Protein AF-A0A2X0XFG5-F1 (afdb_monomer)

pLDDT: mean 82.77, std 11.99, range [38.5, 98.0]

Secondary structure (DSSP, 8-state):
--S--PPPPTTB-HHHHHHHHHHHTT-S-HHHHHHHHHSS-----SSS-TTHHHHHHHHTTT-TT--HHHHHHHHSSHHHHGGGS-HHHHHHHHH--STT----SS---TTSPPPPSEEEE-HHHHHHHHHHHSS---BSGGGSTT--B-TTT--BPEEEEEETTTGGGS------GGG----S-PPPHHHHHHHHHHHHHHHHHHHHTPPP--HHHHHHHHHHHHHHTT-SS-HHHHHHHHHHHHHHHS-HHHHHHTT----TT-TT-SGGGGT-HHHHTTS-HHHHHHHHHHHHSSHHHHHHS-----TT-S-PEEB--TTSTTBTSEEE--EEEEE-TTT--EEEEEE-TTS-EEEEETT---GGG-TTGGGTEEE--HHHHHHHHHHHHSS--HHHHHHHTTS-HHHHHHHHHHHHHHHHHHHHHHHHHHHHHHHHHHHHHHHHHHHHH-TT--HHHHHHHTHHHHHHHHHH-HHHHHHHSPP-----------HHHHHHHHHHHHHHHHHTHHHHHHHTTS-----HHHHHHHTT-S-TTTTTTTS-HHHHHHHHHHPPPHHHHHHHHHHHHHHHTSTTS---HHHHHHHTT-HHHHHH-HHHHHHHHHHHHHHHHHHHTT--

Solvent-accessible surface area (backbone atoms only — not comparable to full-atom values): 36249 Å² total; per-residue (Å²): 133,78,94,76,76,71,84,78,57,89,51,30,16,50,57,30,50,53,18,50,40,34,58,76,72,64,53,92,42,49,68,56,46,27,39,72,50,42,71,39,92,72,75,92,49,85,71,50,76,65,42,42,67,52,30,33,75,59,49,35,84,82,36,84,71,52,38,70,65,45,48,44,58,55,20,36,54,48,28,55,45,40,38,58,33,52,62,69,56,52,52,48,60,75,72,47,63,63,84,82,63,90,73,60,89,60,48,85,52,95,84,37,56,63,74,67,59,41,52,32,45,43,46,66,60,41,54,50,32,36,71,77,68,74,48,38,66,41,46,30,71,45,61,40,61,76,45,58,41,35,69,88,79,72,41,56,45,38,72,47,95,59,42,55,82,56,52,74,78,59,62,72,68,61,57,53,81,90,65,58,59,79,63,90,64,85,71,55,74,70,54,44,52,57,45,41,55,52,34,48,37,47,51,50,42,34,75,64,49,49,66,51,51,61,73,59,52,62,35,52,42,52,46,18,44,34,33,74,72,67,46,50,63,52,64,88,50,34,57,56,52,50,47,46,53,50,60,74,73,44,58,66,68,59,28,50,74,42,54,62,61,73,60,81,81,50,86,83,46,70,69,64,30,63,73,32,70,84,45,35,57,61,51,49,62,63,63,52,46,56,49,29,27,74,66,48,73,28,45,64,48,42,76,72,48,89,64,83,56,53,88,71,53,76,57,57,37,65,34,88,44,73,74,40,99,51,43,78,35,66,73,30,63,63,66,51,77,45,68,40,87,86,81,58,44,56,31,35,40,40,57,38,97,55,46,30,28,34,55,42,48,77,87,53,80,50,78,86,78,40,91,64,44,84,79,31,56,76,38,66,28,63,50,42,54,53,55,52,55,51,55,68,73,44,100,61,53,64,64,58,53,12,60,69,61,74,45,56,51,69,54,46,50,52,50,52,51,48,54,56,34,49,60,48,48,49,48,45,44,51,48,48,50,47,53,45,48,54,50,50,51,53,44,50,56,51,49,52,50,52,43,69,78,42,73,85,53,47,66,68,51,46,42,67,77,38,39,74,56,44,51,49,36,57,76,76,39,43,68,61,46,60,71,76,36,66,77,77,74,66,83,58,80,77,67,82,75,56,48,66,64,51,22,51,55,49,32,55,52,53,49,53,53,64,73,45,40,65,59,53,26,56,76,66,75,44,91,71,69,49,34,69,68,55,56,47,59,72,66,68,55,96,52,91,72,73,57,77,74,72,62,34,62,65,33,52,52,54,50,68,74,67,46,48,50,80,63,55,42,48,54,50,42,46,49,50,44,43,68,63,80,38,63,92,52,84,67,52,64,64,59,52,36,59,76,48,69,39,65,74,57,57,73,74,38,74,82,66,30,57,63,54,52,49,54,44,46,54,49,41,52,62,55,40,60,76,80,108

Structure (mmCIF, N/CA/C/O backbone):
data_AF-A0A2X0XFG5-F1
#
_entry.id   AF-A0A2X0XFG5-F1
#
loop_
_atom_site.group_PDB
_atom_site.id
_atom_site.type_symbol
_atom_site.label_atom_id
_atom_site.label_alt_id
_atom_site.label_comp_id
_atom_site.label_asym_id
_atom_site.label_entity_id
_atom_site.label_seq_id
_atom_site.pdbx_PDB_ins_code
_atom_site.Cartn_x
_atom_site.Cartn_y
_atom_site.Cartn_z
_atom_site.occupancy
_atom_site.B_iso_or_equiv
_atom_site.auth_seq_id
_atom_site.auth_comp_id
_atom_site.auth_asym_id
_atom_site.auth_atom_id
_atom_site.pdbx_PDB_model_num
ATOM 1 N N . MET A 1 1 ? 25.730 18.715 -30.697 1.00 63.91 1 MET A N 1
ATOM 2 C CA . MET A 1 1 ? 24.309 19.110 -30.773 1.00 63.91 1 MET A CA 1
ATOM 3 C C . MET A 1 1 ? 23.597 17.982 -31.495 1.00 63.91 1 MET A C 1
ATOM 5 O O . MET A 1 1 ? 24.165 17.488 -32.460 1.00 63.91 1 MET A O 1
ATOM 9 N N . ILE A 1 2 ? 22.467 17.496 -30.987 1.00 84.88 2 ILE A N 1
ATOM 10 C CA . ILE A 1 2 ? 21.725 16.404 -31.635 1.00 84.88 2 ILE A CA 1
ATOM 11 C C . ILE A 1 2 ? 20.964 16.964 -32.842 1.00 84.88 2 ILE A C 1
ATOM 13 O O . ILE A 1 2 ? 20.333 18.010 -32.729 1.00 84.88 2 ILE A O 1
ATOM 17 N N . GLY A 1 3 ? 21.075 16.313 -34.002 1.00 86.06 3 GLY A N 1
ATOM 18 C CA . GLY A 1 3 ? 20.417 16.749 -35.245 1.00 86.06 3 GLY A CA 1
ATOM 19 C C . GLY A 1 3 ? 19.033 16.134 -35.467 1.00 86.06 3 GLY A C 1
ATOM 20 O O . GLY A 1 3 ? 18.319 16.539 -36.376 1.00 86.06 3 GLY A O 1
ATOM 21 N N . TYR A 1 4 ? 18.659 15.156 -34.642 1.00 92.25 4 TYR A N 1
ATOM 22 C CA . TYR A 1 4 ? 17.432 14.379 -34.763 1.00 92.25 4 TYR A CA 1
ATOM 23 C C . TYR A 1 4 ? 16.963 13.917 -33.379 1.00 92.25 4 TYR A C 1
ATOM 25 O O . TYR A 1 4 ? 17.788 13.668 -32.501 1.00 92.25 4 TYR A O 1
ATOM 33 N N . PHE A 1 5 ? 15.654 13.770 -33.185 1.00 94.75 5 PHE A N 1
ATOM 34 C CA . PHE A 1 5 ? 15.074 13.072 -32.040 1.00 94.75 5 PHE A CA 1
ATOM 35 C C . PHE A 1 5 ? 13.740 12.435 -32.465 1.00 94.75 5 PHE A C 1
ATOM 37 O O . PHE A 1 5 ? 12.948 13.120 -33.114 1.00 94.75 5 PHE A O 1
ATOM 44 N N . PRO A 1 6 ? 13.478 11.150 -32.154 1.00 94.38 6 PRO A N 1
ATOM 45 C CA . PRO A 1 6 ? 12.236 10.498 -32.554 1.00 94.38 6 PRO A CA 1
ATOM 46 C C . PRO A 1 6 ? 11.034 11.131 -31.852 1.00 94.38 6 PRO A C 1
ATOM 48 O O . PRO A 1 6 ? 11.088 11.437 -30.659 1.00 94.38 6 PRO A O 1
ATOM 51 N N . THR A 1 7 ? 9.932 11.287 -32.584 1.00 93.94 7 THR A N 1
ATOM 52 C CA . THR A 1 7 ? 8.659 11.727 -32.007 1.00 93.94 7 THR A CA 1
ATOM 53 C C . THR A 1 7 ? 8.127 10.636 -31.071 1.00 93.94 7 THR A C 1
ATOM 55 O O . THR A 1 7 ? 7.920 9.504 -31.528 1.00 93.94 7 THR A O 1
ATOM 58 N N . PRO A 1 8 ? 7.918 10.932 -29.774 1.00 95.88 8 PRO A N 1
ATOM 59 C CA . PRO A 1 8 ? 7.373 9.960 -28.831 1.00 95.88 8 PRO A CA 1
ATOM 60 C C . PRO A 1 8 ? 5.948 9.530 -29.197 1.00 95.88 8 PRO A C 1
ATOM 62 O O . PRO A 1 8 ? 5.120 10.384 -29.514 1.00 95.88 8 PRO A O 1
ATOM 65 N N . TYR A 1 9 ? 5.645 8.232 -29.117 1.00 96.25 9 TYR A N 1
ATOM 66 C CA . TYR A 1 9 ? 4.277 7.728 -29.307 1.00 96.25 9 TYR A CA 1
ATOM 67 C C . TYR A 1 9 ? 3.455 7.745 -28.012 1.00 96.25 9 TYR A C 1
ATOM 69 O O . TYR A 1 9 ? 3.996 7.762 -26.905 1.00 96.25 9 TYR A O 1
ATOM 77 N N . GLU A 1 10 ? 2.128 7.698 -28.147 1.00 93.69 10 GLU A N 1
ATOM 78 C CA . GLU A 1 10 ? 1.218 7.570 -27.006 1.00 93.69 10 GLU A CA 1
ATOM 79 C C . GLU A 1 10 ? 1.527 6.304 -26.189 1.00 93.69 10 GLU A C 1
ATOM 81 O O . GLU A 1 10 ? 1.747 5.221 -26.736 1.00 93.69 10 GLU A O 1
ATOM 86 N N . ASP A 1 11 ? 1.599 6.468 -24.864 1.00 93.31 11 ASP A N 1
ATOM 87 C CA . ASP A 1 11 ? 1.988 5.439 -23.891 1.00 93.31 11 ASP A CA 1
ATOM 88 C C . ASP A 1 11 ? 3.331 4.738 -24.157 1.00 93.31 11 ASP A C 1
ATOM 90 O O . ASP A 1 11 ? 3.636 3.697 -23.559 1.00 93.31 11 ASP A O 1
ATOM 94 N N . GLU A 1 12 ? 4.189 5.323 -24.993 1.00 96.88 12 GLU A N 1
ATOM 95 C CA . GLU A 1 12 ? 5.545 4.839 -25.193 1.00 96.88 12 GLU A CA 1
ATOM 96 C C . GLU A 1 12 ? 6.389 5.045 -23.931 1.00 96.88 12 GLU A C 1
ATOM 98 O O . GLU A 1 12 ? 6.418 6.122 -23.333 1.00 96.88 12 GLU A O 1
ATOM 103 N N . LEU A 1 13 ? 7.117 4.010 -23.521 1.00 96.50 13 LEU A N 1
ATOM 104 C CA . LEU A 1 13 ? 8.053 4.087 -22.409 1.00 96.50 13 LEU A CA 1
ATOM 105 C C . LEU A 1 13 ? 9.274 4.940 -22.781 1.00 96.50 13 LEU A C 1
ATOM 107 O O . LEU A 1 13 ? 9.867 4.757 -23.836 1.00 96.50 13 LEU A O 1
ATOM 111 N N . TYR A 1 14 ? 9.754 5.778 -21.863 1.00 95.38 14 TYR A N 1
ATOM 112 C CA . TYR A 1 14 ? 10.939 6.625 -22.049 1.00 95.38 14 TYR A CA 1
ATOM 113 C C . TYR A 1 14 ? 12.176 5.849 -22.531 1.00 95.38 14 TYR A C 1
ATOM 115 O O . TYR A 1 14 ? 12.911 6.310 -23.402 1.00 95.38 14 TYR A O 1
ATOM 123 N N . TYR A 1 15 ? 12.379 4.637 -22.007 1.00 94.12 15 TYR A N 1
ATOM 124 C CA . TYR A 1 15 ? 13.415 3.720 -22.487 1.00 94.12 15 TYR A CA 1
ATOM 125 C C . TYR A 1 15 ? 13.276 3.397 -23.984 1.00 94.12 15 TYR A C 1
ATOM 127 O O . TYR A 1 15 ? 14.277 3.373 -24.694 1.00 94.12 15 TYR A O 1
ATOM 135 N N . SER A 1 16 ? 12.047 3.174 -24.455 1.00 95.56 16 SER A N 1
ATOM 136 C CA . SER A 1 16 ? 11.742 2.871 -25.855 1.00 95.56 16 SER A CA 1
ATOM 137 C C . SER A 1 16 ? 12.093 4.036 -26.776 1.00 95.56 16 SER A C 1
ATOM 139 O O . SER A 1 16 ? 12.747 3.823 -27.789 1.00 95.56 16 SER A O 1
ATOM 141 N N . ILE A 1 17 ? 11.793 5.272 -26.370 1.00 96.00 17 ILE A N 1
ATOM 142 C CA . ILE A 1 17 ? 12.136 6.480 -27.141 1.00 96.00 17 ILE A CA 1
ATOM 143 C C . ILE A 1 17 ? 13.654 6.566 -27.360 1.00 96.00 17 ILE A C 1
ATOM 145 O O . ILE A 1 17 ? 14.132 6.810 -28.468 1.00 96.00 17 ILE A O 1
ATOM 149 N N . ILE A 1 18 ? 14.437 6.318 -26.304 1.00 94.81 18 ILE A N 1
ATOM 150 C CA . ILE A 1 18 ? 15.905 6.294 -26.389 1.00 94.81 18 ILE A CA 1
ATOM 151 C C . ILE A 1 18 ? 16.381 5.144 -27.282 1.00 94.81 18 ILE A C 1
ATOM 153 O O . ILE A 1 18 ? 17.344 5.302 -28.035 1.00 94.81 18 ILE A O 1
ATOM 157 N N . ALA A 1 19 ? 15.721 3.989 -27.202 1.00 94.31 19 ALA A N 1
ATOM 158 C CA . ALA A 1 19 ? 16.054 2.835 -28.021 1.00 94.31 19 ALA A CA 1
ATOM 159 C C . ALA A 1 19 ? 15.784 3.077 -29.511 1.00 94.31 19 ALA A C 1
ATOM 161 O O . ALA A 1 19 ? 16.629 2.737 -30.335 1.00 94.31 19 ALA A O 1
ATOM 162 N N . ARG A 1 20 ? 14.688 3.754 -29.855 1.00 96.12 20 ARG A N 1
ATOM 163 C CA . ARG A 1 20 ? 14.411 4.192 -31.227 1.00 96.12 20 ARG A CA 1
ATOM 164 C C . ARG A 1 20 ? 15.454 5.184 -31.720 1.00 96.12 20 ARG A C 1
ATOM 166 O O . ARG A 1 20 ? 16.027 4.978 -32.781 1.00 96.12 20 ARG A O 1
ATOM 173 N N . TYR A 1 21 ? 15.810 6.191 -30.914 1.00 95.44 21 TYR A N 1
ATOM 174 C CA . TYR A 1 21 ? 16.895 7.121 -31.264 1.00 95.44 21 TYR A CA 1
ATOM 175 C C . TYR A 1 21 ? 18.210 6.379 -31.554 1.00 95.44 21 TYR A C 1
ATOM 177 O O . TYR A 1 21 ? 18.881 6.661 -32.545 1.00 95.44 21 TYR A O 1
ATOM 185 N N . HIS A 1 22 ? 18.573 5.412 -30.702 1.00 94.69 22 HIS A N 1
ATOM 186 C CA . HIS A 1 22 ? 19.770 4.587 -30.881 1.00 94.69 22 HIS A CA 1
ATOM 187 C C . HIS A 1 22 ? 19.784 3.888 -32.247 1.00 94.69 22 HIS A C 1
ATOM 189 O O . HIS A 1 22 ? 20.814 3.894 -32.920 1.00 94.69 22 HIS A O 1
ATOM 195 N N . ILE A 1 23 ? 18.641 3.332 -32.651 1.00 94.06 23 ILE A N 1
ATOM 196 C CA . ILE A 1 23 ? 18.481 2.593 -33.905 1.00 94.06 23 ILE A CA 1
ATOM 197 C C . ILE A 1 23 ? 18.454 3.542 -35.108 1.00 94.06 23 ILE A C 1
ATOM 199 O O . ILE A 1 23 ? 19.184 3.315 -36.065 1.00 94.06 23 ILE A O 1
ATOM 203 N N . HIS A 1 24 ? 17.693 4.637 -35.046 1.00 94.94 24 HIS A N 1
ATOM 204 C CA . HIS A 1 24 ? 17.528 5.582 -36.159 1.00 94.94 24 HIS A CA 1
ATOM 205 C C . HIS A 1 24 ? 18.837 6.269 -36.551 1.00 94.94 24 HIS A C 1
ATOM 207 O O . HIS A 1 24 ? 19.091 6.503 -37.727 1.00 94.94 24 HIS A O 1
ATOM 213 N N . VAL A 1 25 ? 19.681 6.577 -35.563 1.00 93.81 25 VAL A N 1
ATOM 214 C CA . VAL A 1 25 ? 20.995 7.200 -35.787 1.00 93.81 25 VAL A CA 1
ATOM 215 C C . VAL A 1 25 ? 22.069 6.155 -36.140 1.00 93.81 25 VAL A C 1
ATOM 217 O O . VAL A 1 25 ? 23.187 6.513 -36.495 1.00 93.81 25 VAL A O 1
ATOM 220 N N . GLY A 1 26 ? 21.755 4.855 -36.071 1.00 91.56 26 GLY A N 1
ATOM 221 C CA . GLY A 1 26 ? 22.703 3.785 -36.401 1.00 91.56 26 GLY A CA 1
ATOM 222 C C . GLY A 1 26 ? 23.851 3.665 -35.395 1.00 91.56 26 GLY A C 1
ATOM 223 O O . GLY A 1 26 ? 24.978 3.315 -35.748 1.00 91.56 26 GLY A O 1
ATOM 224 N N . ASN A 1 27 ? 23.593 3.984 -34.126 1.00 91.62 27 ASN A N 1
ATOM 225 C CA . ASN A 1 27 ? 24.623 3.986 -33.098 1.00 91.62 27 ASN A CA 1
ATOM 226 C C . ASN A 1 27 ? 25.107 2.559 -32.786 1.00 91.62 27 ASN A C 1
ATOM 228 O O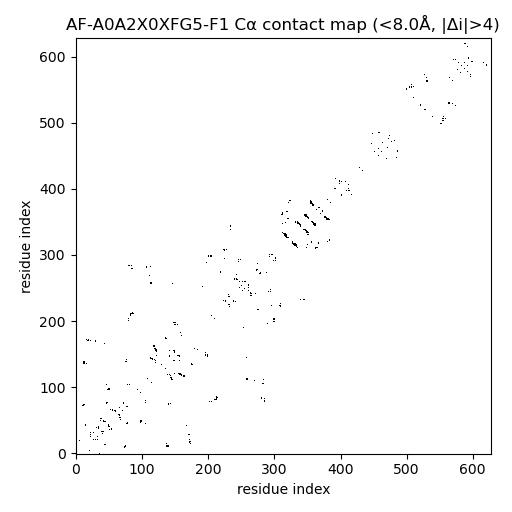 . ASN A 1 27 ? 24.354 1.729 -32.294 1.00 91.62 27 ASN A O 1
ATOM 232 N N . LEU A 1 28 ? 26.402 2.284 -32.962 1.00 87.31 28 LEU A N 1
ATOM 233 C CA . LEU A 1 28 ? 26.961 0.936 -32.748 1.00 87.31 28 LEU A CA 1
ATOM 234 C C . LEU A 1 28 ? 27.049 0.522 -31.271 1.00 87.31 28 LEU A C 1
ATOM 236 O O . LEU A 1 28 ? 27.113 -0.663 -30.940 1.00 87.31 28 LEU A O 1
ATOM 240 N N . SER A 1 29 ? 27.095 1.494 -30.356 1.00 88.75 29 SER A N 1
ATOM 241 C CA . SER A 1 29 ? 27.208 1.210 -28.928 1.00 88.75 29 SER A CA 1
ATOM 242 C C . SER A 1 29 ? 26.341 2.123 -28.079 1.00 88.75 29 SER A C 1
ATOM 244 O O . SER A 1 29 ? 26.270 3.336 -28.285 1.00 88.75 29 SER A O 1
ATOM 246 N N . ARG A 1 30 ? 25.774 1.552 -27.016 1.00 88.12 30 ARG A N 1
ATOM 247 C CA . ARG A 1 30 ? 25.057 2.294 -25.972 1.00 88.12 30 ARG A CA 1
ATOM 248 C C . ARG A 1 30 ? 25.865 3.453 -25.393 1.00 88.12 30 ARG A C 1
ATOM 250 O O . ARG A 1 30 ? 25.305 4.489 -25.045 1.00 88.12 30 ARG A O 1
ATOM 257 N N . LYS A 1 31 ? 27.182 3.279 -25.241 1.00 88.31 31 LYS A N 1
ATOM 258 C CA . LYS A 1 31 ? 28.062 4.329 -24.705 1.00 88.31 31 LYS A CA 1
ATOM 259 C C . LYS A 1 31 ? 28.025 5.578 -25.586 1.00 88.31 31 LYS A C 1
ATOM 261 O O . LYS A 1 31 ? 28.030 6.674 -25.033 1.00 88.31 31 LYS A O 1
ATOM 266 N N . HIS A 1 32 ? 27.959 5.400 -26.906 1.00 89.44 32 HIS A N 1
ATOM 267 C CA . HIS A 1 32 ? 27.861 6.502 -27.855 1.00 89.44 32 HIS A CA 1
ATOM 268 C C . HIS A 1 32 ? 26.538 7.248 -27.678 1.00 89.44 32 HIS A C 1
ATOM 270 O O . HIS A 1 32 ? 26.547 8.423 -27.327 1.00 89.44 32 HIS A O 1
ATOM 276 N N . THR A 1 33 ? 25.414 6.532 -27.741 1.00 91.94 33 THR A N 1
ATOM 277 C CA . THR A 1 33 ? 24.078 7.114 -27.533 1.00 91.94 33 THR A CA 1
ATOM 278 C C . THR A 1 33 ? 23.945 7.834 -26.195 1.00 91.94 33 THR A C 1
ATOM 280 O O . THR A 1 33 ? 23.427 8.943 -26.127 1.00 91.94 33 THR A O 1
ATOM 283 N N . ASN A 1 34 ? 24.466 7.250 -25.114 1.00 90.69 34 ASN A N 1
ATOM 284 C CA . ASN A 1 34 ? 24.444 7.891 -23.801 1.00 90.69 34 ASN A CA 1
ATOM 285 C C . ASN A 1 34 ? 25.272 9.182 -23.761 1.00 90.69 34 ASN A C 1
ATOM 287 O O . ASN A 1 34 ? 24.892 10.137 -23.085 1.00 90.69 34 ASN A O 1
ATOM 291 N N . LYS A 1 35 ? 26.413 9.215 -24.458 1.00 89.62 35 LYS A N 1
ATOM 292 C CA . LYS A 1 35 ? 27.249 10.413 -24.548 1.00 89.62 35 LYS A CA 1
ATOM 293 C C . LYS A 1 35 ? 26.543 11.511 -25.345 1.00 89.62 35 LYS A C 1
ATOM 295 O O . LYS A 1 35 ? 26.589 12.656 -24.913 1.00 89.62 35 LYS A O 1
ATOM 300 N N . GLU A 1 36 ? 25.868 11.162 -26.437 1.00 90.44 36 GLU A N 1
ATOM 301 C CA . GLU A 1 36 ? 25.096 12.111 -27.246 1.00 90.44 36 GLU A CA 1
ATOM 302 C C . GLU A 1 36 ? 23.930 12.718 -26.462 1.00 90.44 36 GLU A C 1
ATOM 304 O O . GLU A 1 36 ? 23.875 13.937 -26.314 1.00 90.44 36 GLU A O 1
ATOM 309 N N . LEU A 1 37 ? 23.054 11.866 -25.914 1.00 90.44 37 LEU A N 1
ATOM 310 C CA . LEU A 1 37 ? 21.797 12.278 -25.282 1.00 90.44 37 LEU A CA 1
ATOM 311 C C . LEU A 1 37 ? 21.972 12.829 -23.859 1.00 90.44 37 LEU A C 1
ATOM 313 O O . LEU A 1 37 ? 21.245 13.721 -23.421 1.00 90.44 37 LEU A O 1
ATOM 317 N N . PHE A 1 38 ? 22.916 12.285 -23.085 1.00 88.94 38 PHE A N 1
ATOM 318 C CA . PHE A 1 38 ? 23.040 12.591 -21.653 1.00 88.94 38 PHE A CA 1
ATOM 319 C C . PHE A 1 38 ? 24.367 13.244 -21.268 1.00 88.94 38 PHE A C 1
ATOM 321 O O . PHE A 1 38 ? 24.530 13.618 -20.105 1.00 88.94 38 PHE A O 1
ATOM 328 N N . GLY A 1 39 ? 25.337 13.325 -22.186 1.00 84.06 39 GLY A N 1
ATOM 329 C CA . GLY A 1 39 ? 26.680 13.854 -21.916 1.00 84.06 39 GLY A CA 1
ATOM 330 C C . GLY A 1 39 ? 27.539 12.972 -20.998 1.00 84.06 39 GLY A C 1
ATOM 331 O O . GLY A 1 39 ? 28.679 13.310 -20.693 1.00 84.06 39 GLY A O 1
ATOM 332 N N . LYS A 1 40 ? 27.014 11.831 -20.532 1.00 83.25 40 LYS A N 1
ATOM 333 C CA . LYS A 1 40 ? 27.665 10.938 -19.562 1.00 83.25 40 LYS A CA 1
ATOM 334 C C . LYS A 1 40 ? 27.169 9.505 -19.703 1.00 83.25 40 LYS A C 1
ATOM 336 O O . LYS A 1 40 ? 26.123 9.240 -20.290 1.00 83.25 40 LYS A O 1
ATOM 341 N N . LYS A 1 41 ? 27.875 8.567 -19.069 1.00 79.94 41 LYS A N 1
ATOM 342 C CA . LYS A 1 41 ? 27.384 7.193 -18.931 1.00 79.94 41 LYS A CA 1
ATOM 343 C C . LYS A 1 41 ? 26.144 7.168 -18.030 1.00 79.94 41 LYS A C 1
ATOM 345 O O . LYS A 1 41 ? 26.164 7.686 -16.914 1.00 79.94 41 LYS A O 1
ATOM 350 N N . VAL A 1 42 ? 25.087 6.528 -18.517 1.00 78.81 42 VAL A N 1
ATOM 351 C CA . VAL A 1 42 ? 23.830 6.303 -17.802 1.00 78.81 42 VAL A CA 1
ATOM 352 C C . VAL A 1 42 ? 23.501 4.809 -17.846 1.00 78.81 42 VAL A C 1
ATOM 354 O O . VAL A 1 42 ? 23.651 4.170 -18.888 1.00 78.81 42 VAL A O 1
ATOM 357 N N . ASN A 1 43 ? 23.098 4.238 -16.710 1.00 77.25 43 ASN A N 1
ATOM 358 C CA . ASN A 1 43 ? 22.612 2.859 -16.655 1.00 77.25 43 ASN A CA 1
ATOM 359 C C . ASN A 1 43 ? 21.147 2.810 -17.101 1.00 77.25 43 ASN A C 1
ATOM 361 O O . ASN A 1 43 ? 20.391 3.740 -16.819 1.00 77.25 43 ASN A O 1
ATOM 365 N N . ILE A 1 44 ? 20.748 1.718 -17.758 1.00 73.31 44 ILE A N 1
ATOM 366 C CA . ILE A 1 44 ? 19.344 1.500 -18.118 1.00 73.31 44 ILE A CA 1
ATOM 367 C C . ILE A 1 44 ? 18.513 1.404 -16.846 1.00 73.31 44 ILE A C 1
ATOM 369 O O . ILE A 1 44 ? 18.827 0.632 -15.941 1.00 73.31 44 ILE A O 1
ATOM 373 N N . ASN A 1 45 ? 17.430 2.169 -16.821 1.00 80.62 45 ASN A N 1
ATOM 374 C CA . ASN A 1 45 ? 16.376 2.044 -15.840 1.00 80.62 45 ASN A CA 1
ATOM 375 C C . ASN A 1 45 ? 15.038 2.192 -16.575 1.00 80.62 45 ASN A C 1
ATOM 377 O O . ASN A 1 45 ? 14.850 3.146 -17.326 1.00 80.62 45 ASN A O 1
ATOM 381 N N . LEU A 1 46 ? 14.150 1.214 -16.402 1.00 84.25 46 LEU A N 1
ATOM 382 C CA . LEU A 1 46 ? 12.820 1.206 -17.020 1.00 84.25 46 LEU A CA 1
ATOM 383 C C . LEU A 1 46 ? 11.794 1.983 -16.187 1.00 84.25 46 LEU A C 1
ATOM 385 O O . LEU A 1 46 ? 10.785 2.437 -16.711 1.00 84.25 46 LEU A O 1
ATOM 389 N N . GLU A 1 47 ? 12.052 2.130 -14.890 1.00 83.00 47 GLU A N 1
ATOM 390 C CA . GLU A 1 47 ? 11.178 2.814 -13.943 1.00 83.00 47 GLU A CA 1
ATOM 391 C C . GLU A 1 47 ? 11.457 4.322 -13.914 1.00 83.00 47 GLU A C 1
ATOM 393 O O . GLU A 1 47 ? 10.528 5.129 -13.900 1.00 83.00 47 GLU A O 1
ATOM 398 N N . LEU A 1 48 ? 12.736 4.712 -13.924 1.00 85.94 48 LEU A N 1
ATOM 399 C CA . LEU A 1 48 ? 13.164 6.104 -13.775 1.00 85.94 48 LEU A CA 1
ATOM 400 C C . LEU A 1 48 ? 13.761 6.676 -15.068 1.00 85.94 48 LEU A C 1
ATOM 402 O O . LEU A 1 48 ? 14.646 6.049 -15.658 1.00 85.94 48 LEU A O 1
ATOM 406 N N . PRO A 1 49 ? 13.375 7.905 -15.469 1.00 88.25 49 PRO A N 1
ATOM 407 C CA . PRO A 1 49 ? 13.881 8.545 -16.676 1.00 88.25 49 PRO A CA 1
ATOM 408 C C . PRO A 1 49 ? 15.280 9.130 -16.441 1.00 88.25 49 PRO A C 1
ATOM 410 O O . PRO A 1 49 ? 15.488 10.322 -16.201 1.00 88.25 49 PRO A O 1
ATOM 413 N N . MET A 1 50 ? 16.281 8.257 -16.473 1.00 85.88 50 MET A N 1
ATOM 414 C CA . MET A 1 50 ? 17.659 8.638 -16.205 1.00 85.88 50 MET A CA 1
ATOM 415 C C . MET A 1 50 ? 18.196 9.639 -17.238 1.00 85.88 50 MET A C 1
ATOM 417 O O . MET A 1 50 ? 18.015 9.472 -18.440 1.00 85.88 50 MET A O 1
ATOM 421 N N . GLY A 1 51 ? 18.903 10.675 -16.768 1.00 85.81 51 GLY A N 1
ATOM 422 C CA . GLY A 1 51 ? 19.520 11.675 -17.651 1.00 85.81 51 GLY A CA 1
ATOM 423 C C . GLY A 1 51 ? 18.547 12.691 -18.262 1.00 85.81 51 GLY A C 1
ATOM 424 O O . GLY A 1 51 ? 18.990 13.540 -19.032 1.00 85.81 51 GLY A O 1
ATOM 425 N N . LEU A 1 52 ? 17.266 12.661 -17.870 1.00 89.94 52 LEU A N 1
ATOM 426 C CA . LEU A 1 52 ? 16.201 13.468 -18.470 1.00 89.94 52 LEU A CA 1
ATOM 427 C C . LEU A 1 52 ? 16.497 14.974 -18.505 1.00 89.94 52 LEU A C 1
ATOM 429 O O . LEU A 1 52 ? 16.188 15.634 -19.488 1.00 89.94 52 LEU A O 1
ATOM 433 N N . ALA A 1 53 ? 17.123 15.523 -17.460 1.00 88.69 53 ALA A N 1
ATOM 434 C CA . ALA A 1 53 ? 17.447 16.949 -17.399 1.00 88.69 53 ALA A CA 1
ATOM 435 C C . ALA A 1 53 ? 18.345 17.415 -18.551 1.00 88.69 53 ALA A C 1
ATOM 437 O O . ALA A 1 53 ? 18.066 18.432 -19.179 1.00 88.69 53 ALA A O 1
ATOM 438 N N . HIS A 1 54 ? 19.400 16.648 -18.828 1.00 89.25 54 HIS A N 1
ATOM 439 C CA . HIS A 1 54 ? 20.330 16.954 -19.906 1.00 89.25 54 HIS A CA 1
ATOM 440 C C . HIS A 1 54 ? 19.683 16.711 -21.270 1.00 89.25 54 HIS A C 1
ATOM 442 O O . HIS A 1 54 ? 19.821 17.542 -22.163 1.00 89.25 54 HIS A O 1
ATOM 448 N N . LEU A 1 55 ? 18.919 15.621 -21.404 1.00 91.25 55 LEU A N 1
ATOM 449 C CA . LEU A 1 55 ? 18.196 15.330 -22.637 1.00 91.25 55 LEU A CA 1
ATOM 450 C C . LEU A 1 55 ? 17.277 16.497 -23.017 1.00 91.25 55 LEU A C 1
ATOM 452 O O . LEU A 1 55 ? 17.398 17.030 -24.113 1.00 91.25 55 LEU A O 1
ATOM 456 N N . VAL A 1 56 ? 16.424 16.942 -22.088 1.00 91.94 56 VAL A N 1
ATOM 457 C CA . VAL A 1 56 ? 15.475 18.050 -22.296 1.00 91.94 56 VAL A CA 1
ATOM 458 C C . VAL A 1 56 ? 16.182 19.329 -22.750 1.00 91.94 56 VAL A C 1
ATOM 460 O O . VAL A 1 56 ? 15.702 19.983 -23.669 1.00 91.94 56 VAL A O 1
ATOM 463 N N . SER A 1 57 ? 17.350 19.661 -22.184 1.00 90.00 57 SER A N 1
ATOM 464 C CA . SER A 1 57 ? 18.118 20.839 -22.626 1.00 90.00 57 SER A CA 1
ATOM 465 C C . SER A 1 57 ? 18.648 20.755 -24.060 1.00 90.00 57 SER A C 1
ATOM 467 O O . SER A 1 57 ? 19.019 21.780 -24.620 1.00 90.00 57 SER A O 1
ATOM 469 N N . GLN A 1 58 ? 18.701 19.556 -24.645 1.00 89.06 58 GLN A N 1
ATOM 470 C CA . GLN A 1 58 ? 19.136 19.344 -26.022 1.00 89.06 58 GLN A CA 1
ATOM 471 C C . GLN A 1 58 ? 17.967 19.219 -27.004 1.00 89.06 58 GLN A C 1
ATOM 473 O O . GLN A 1 58 ? 18.095 19.663 -28.140 1.00 89.06 58 GLN A O 1
ATOM 478 N N . ILE A 1 59 ? 16.852 18.600 -26.594 1.00 92.00 59 ILE A N 1
ATOM 479 C CA . ILE A 1 59 ? 15.709 18.316 -27.484 1.00 92.00 59 ILE A CA 1
ATOM 480 C C . ILE A 1 59 ? 14.644 19.415 -27.498 1.00 92.00 59 ILE A C 1
ATOM 482 O O . ILE A 1 59 ? 13.784 19.404 -28.375 1.00 92.00 59 ILE A O 1
ATOM 486 N N . ASN A 1 60 ? 14.677 20.364 -26.559 1.00 87.44 60 ASN A N 1
ATOM 487 C CA . ASN A 1 60 ? 13.717 21.475 -26.506 1.00 87.44 60 ASN A CA 1
ATOM 488 C C . ASN A 1 60 ? 13.717 22.352 -27.775 1.00 87.44 60 ASN A C 1
ATOM 490 O O . ASN A 1 60 ? 12.754 23.076 -28.017 1.00 87.44 60 ASN A O 1
ATOM 494 N N . ILE A 1 61 ? 14.772 22.272 -28.592 1.00 88.44 61 ILE A N 1
ATOM 495 C CA . ILE A 1 61 ? 14.848 22.913 -29.906 1.00 88.44 61 ILE A CA 1
ATOM 496 C C . ILE A 1 61 ? 13.873 22.299 -30.922 1.00 88.44 61 ILE A C 1
ATOM 498 O O . ILE A 1 61 ? 13.412 23.007 -31.812 1.00 88.44 61 ILE A O 1
ATOM 502 N N . PHE A 1 62 ? 13.528 21.013 -30.783 1.00 89.25 62 PHE A N 1
ATOM 503 C CA . PHE A 1 62 ? 12.603 20.316 -31.684 1.00 89.25 62 PHE A CA 1
ATOM 504 C C . PHE A 1 62 ? 11.136 20.562 -31.323 1.00 89.25 62 PHE A C 1
ATOM 506 O O . PHE A 1 62 ? 10.289 20.636 -32.206 1.00 89.25 62 PHE A O 1
ATOM 513 N N . SER A 1 63 ? 10.825 20.691 -30.031 1.00 90.25 63 SER A N 1
ATOM 514 C CA . SER A 1 63 ? 9.487 21.042 -29.556 1.00 90.25 63 SER A CA 1
ATOM 515 C C . SER A 1 63 ? 9.554 21.708 -28.186 1.00 90.25 63 SER A C 1
ATOM 517 O O . SER A 1 63 ? 10.225 21.220 -27.273 1.00 90.25 63 SER A O 1
ATOM 519 N N . LYS A 1 64 ? 8.785 22.790 -28.011 1.00 87.50 64 LYS A N 1
ATOM 520 C CA . LYS A 1 64 ? 8.624 23.468 -26.713 1.00 87.50 64 LYS A CA 1
ATOM 521 C C . LYS A 1 64 ? 7.874 22.611 -25.686 1.00 87.50 64 LYS A C 1
ATOM 523 O O . LYS A 1 64 ? 7.973 22.878 -24.493 1.00 87.50 64 LYS A O 1
ATOM 528 N N . GLU A 1 65 ? 7.147 21.586 -26.131 1.00 90.06 65 GLU A N 1
ATOM 529 C CA . GLU A 1 65 ? 6.402 20.670 -25.259 1.00 90.06 65 GLU A CA 1
ATOM 530 C C . GLU A 1 65 ? 7.315 19.673 -24.538 1.00 90.06 65 GLU A C 1
ATOM 532 O O . GLU A 1 65 ? 6.955 19.156 -23.477 1.00 90.06 65 GLU A O 1
ATOM 537 N N . PHE A 1 66 ? 8.519 19.433 -25.072 1.00 92.75 66 PHE A N 1
ATOM 538 C CA . PHE A 1 66 ? 9.504 18.507 -24.517 1.00 92.75 66 PHE A CA 1
ATOM 539 C C . PHE A 1 66 ? 10.127 19.058 -23.234 1.00 92.75 66 PHE A C 1
ATOM 541 O O . PHE A 1 66 ? 11.260 19.530 -23.193 1.00 92.75 66 PHE A O 1
ATOM 548 N N . THR A 1 67 ? 9.363 18.966 -22.153 1.00 93.44 67 THR A N 1
ATOM 549 C CA . THR A 1 67 ? 9.742 19.366 -20.799 1.00 93.44 67 THR A CA 1
ATOM 550 C C . THR A 1 67 ? 10.007 18.141 -19.925 1.00 93.44 67 THR A C 1
ATOM 552 O O . THR A 1 67 ? 9.588 17.024 -20.233 1.00 93.44 67 THR A O 1
ATOM 555 N N . LYS A 1 68 ? 10.670 18.331 -18.774 1.00 91.75 68 LYS A N 1
ATOM 556 C CA . LYS A 1 68 ? 10.825 17.250 -17.781 1.00 91.75 68 LYS A CA 1
ATOM 557 C C . LYS A 1 68 ? 9.467 16.672 -17.366 1.00 91.75 68 LYS A C 1
ATOM 559 O O . LYS A 1 68 ? 9.323 15.458 -17.250 1.00 91.75 68 LYS A O 1
ATOM 564 N N . GLU A 1 69 ? 8.483 17.542 -17.154 1.00 92.50 69 GLU A N 1
ATOM 565 C CA . GLU A 1 69 ? 7.139 17.147 -16.733 1.00 92.50 69 GLU A CA 1
ATOM 566 C C . GLU A 1 69 ? 6.416 16.340 -17.807 1.00 92.50 69 GLU A C 1
ATOM 568 O O . GLU A 1 69 ? 5.776 15.347 -17.471 1.00 92.50 69 GLU A O 1
ATOM 573 N N . TYR A 1 70 ? 6.569 16.707 -19.081 1.00 94.50 70 TYR A N 1
ATOM 574 C CA . TYR A 1 70 ? 6.016 15.955 -20.205 1.00 94.50 70 TYR A CA 1
ATOM 575 C C . TYR A 1 70 ? 6.492 14.497 -20.192 1.00 94.50 70 TYR A C 1
ATOM 577 O O . TYR A 1 70 ? 5.673 13.583 -20.107 1.00 94.50 70 TYR A O 1
ATOM 585 N N . PHE A 1 71 ? 7.809 14.259 -20.167 1.00 94.56 71 PHE A N 1
ATOM 586 C CA . PHE A 1 71 ? 8.336 12.890 -20.183 1.00 94.56 71 PHE A CA 1
ATOM 587 C C . PHE A 1 71 ? 7.965 12.102 -18.930 1.00 94.56 71 PHE A C 1
ATOM 589 O O . PHE A 1 71 ? 7.589 10.937 -19.041 1.00 94.56 71 PHE A O 1
ATOM 596 N N . ILE A 1 72 ? 8.020 12.724 -17.746 1.00 93.25 72 ILE A N 1
ATOM 597 C CA . ILE A 1 72 ? 7.607 12.070 -16.497 1.00 93.25 72 ILE A CA 1
ATOM 598 C C . ILE A 1 72 ? 6.133 11.654 -16.577 1.00 93.25 72 ILE A C 1
ATOM 600 O O . ILE A 1 72 ? 5.805 10.514 -16.250 1.00 93.25 72 ILE A O 1
ATOM 604 N N . ASN A 1 73 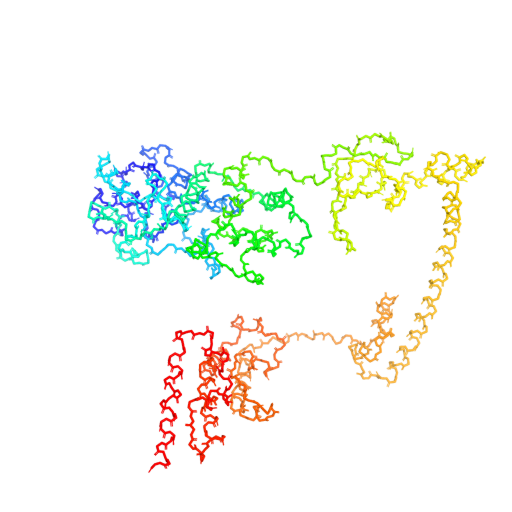? 5.249 12.537 -17.040 1.00 94.00 73 ASN A N 1
ATOM 605 C CA . ASN A 1 73 ? 3.811 12.291 -17.020 1.00 94.00 73 ASN A CA 1
ATOM 606 C C . ASN A 1 73 ? 3.311 11.406 -18.170 1.00 94.00 73 ASN A C 1
ATOM 608 O O . ASN A 1 73 ? 2.357 10.658 -17.971 1.00 94.00 73 ASN A O 1
ATOM 612 N N . GLN A 1 74 ? 3.943 11.448 -19.344 1.00 94.94 74 GLN A N 1
ATOM 613 C CA . GLN A 1 74 ? 3.464 10.736 -20.538 1.00 94.94 74 GLN A CA 1
ATOM 614 C C . GLN A 1 74 ? 4.270 9.482 -20.882 1.00 94.94 74 GLN A C 1
ATOM 616 O O . GLN A 1 74 ? 3.727 8.551 -21.466 1.00 94.94 74 GLN A O 1
ATOM 621 N N . HIS A 1 75 ? 5.533 9.400 -20.455 1.00 95.81 75 HIS A N 1
ATOM 622 C CA . HIS A 1 75 ? 6.448 8.339 -20.892 1.00 95.81 75 HIS A CA 1
ATOM 623 C C . HIS A 1 75 ? 7.102 7.568 -19.738 1.00 95.81 75 HIS A C 1
ATOM 625 O O . HIS A 1 75 ? 8.054 6.816 -19.938 1.00 95.81 75 HIS A O 1
ATOM 631 N N . THR A 1 76 ? 6.599 7.703 -18.508 1.00 94.44 76 THR A N 1
ATOM 632 C CA . THR A 1 76 ? 7.035 6.870 -17.374 1.00 94.44 76 THR A CA 1
ATOM 633 C C . THR A 1 76 ? 5.856 6.256 -16.631 1.00 94.44 76 THR A C 1
ATOM 635 O O . THR A 1 76 ? 4.703 6.638 -16.840 1.00 94.44 76 THR A O 1
ATOM 638 N N . VAL A 1 77 ? 6.159 5.320 -15.728 1.00 93.69 77 VAL A N 1
ATOM 639 C CA . VAL A 1 77 ? 5.187 4.711 -14.806 1.00 93.69 77 VAL A CA 1
ATOM 640 C C . VAL A 1 77 ? 4.967 5.543 -13.531 1.00 93.69 77 VAL A C 1
ATOM 642 O O . VAL A 1 77 ? 4.147 5.180 -12.692 1.00 93.69 77 VAL A O 1
ATOM 645 N N . ILE A 1 78 ? 5.666 6.674 -13.365 1.00 93.00 78 ILE A N 1
ATOM 646 C CA . ILE A 1 78 ? 5.550 7.553 -12.188 1.00 93.00 78 ILE A CA 1
ATOM 647 C C . ILE A 1 78 ? 4.102 8.006 -11.924 1.00 93.00 78 ILE A C 1
ATOM 649 O O . ILE A 1 78 ? 3.710 7.952 -10.757 1.00 93.00 78 ILE A O 1
ATOM 653 N N . PRO A 1 79 ? 3.277 8.387 -12.925 1.00 94.31 79 PRO A N 1
ATOM 654 C CA . PRO A 1 79 ? 1.883 8.795 -12.707 1.00 94.31 79 PRO A CA 1
ATOM 655 C C . PRO A 1 79 ? 1.028 7.770 -11.964 1.00 94.31 79 PRO A C 1
ATOM 657 O O . PRO A 1 79 ? 0.116 8.153 -11.241 1.00 94.31 79 PRO A O 1
ATOM 660 N N . PHE A 1 80 ? 1.344 6.479 -12.089 1.00 94.38 80 PHE A N 1
ATOM 661 C CA . PHE A 1 80 ? 0.665 5.421 -11.345 1.00 94.38 80 PHE A CA 1
ATOM 662 C C . PHE A 1 80 ? 1.027 5.425 -9.852 1.00 94.38 80 PHE A C 1
ATOM 664 O O . PHE A 1 80 ? 0.185 5.180 -8.992 1.00 94.38 80 PHE A O 1
ATOM 671 N N . VAL A 1 81 ? 2.290 5.704 -9.529 1.00 91.19 81 VAL A N 1
ATOM 672 C CA . VAL A 1 81 ? 2.829 5.628 -8.162 1.00 91.19 81 VAL A CA 1
ATOM 673 C C . VAL A 1 81 ? 2.609 6.929 -7.391 1.00 91.19 81 VAL A C 1
ATOM 675 O O . VAL A 1 81 ? 2.327 6.897 -6.192 1.00 91.19 81 VAL A O 1
ATOM 678 N N . LYS A 1 82 ? 2.709 8.065 -8.090 1.00 90.62 82 LYS A N 1
ATOM 679 C CA . LYS A 1 82 ? 2.604 9.442 -7.582 1.00 90.62 82 LYS A CA 1
ATOM 680 C C . LYS A 1 82 ? 1.464 9.654 -6.568 1.00 90.62 82 LY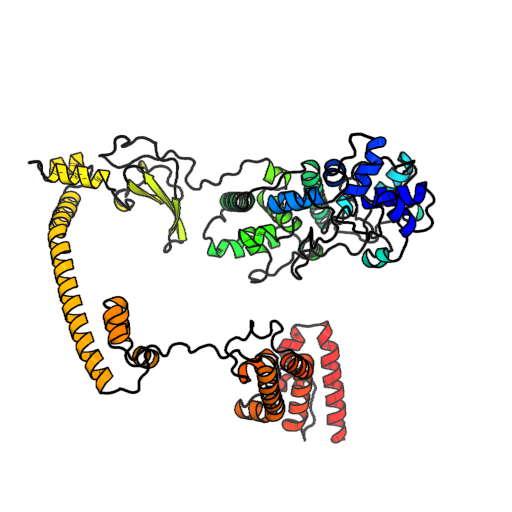S A C 1
ATOM 682 O O . LYS A 1 82 ? 1.737 10.211 -5.505 1.00 90.62 82 LYS A O 1
ATOM 687 N N . PRO A 1 83 ? 0.225 9.176 -6.803 1.00 91.75 83 PRO A N 1
ATOM 688 C CA . PRO A 1 83 ? -0.899 9.452 -5.907 1.00 91.75 83 PRO A CA 1
ATOM 689 C C . PRO A 1 83 ? -0.721 8.836 -4.515 1.00 91.75 83 PRO A C 1
ATOM 691 O O . PRO A 1 83 ? -1.261 9.351 -3.536 1.00 91.75 83 PRO A O 1
ATOM 694 N N . PHE A 1 84 ? 0.037 7.742 -4.416 1.00 88.69 84 PHE A N 1
ATOM 695 C CA . PHE A 1 84 ? 0.239 6.958 -3.193 1.00 88.69 84 PHE A CA 1
ATOM 696 C C . PHE A 1 84 ? 1.491 7.375 -2.406 1.00 88.69 84 PHE A C 1
ATOM 698 O O . PHE A 1 84 ? 1.832 6.761 -1.392 1.00 88.69 84 PHE A O 1
ATOM 705 N N . LYS A 1 85 ? 2.212 8.400 -2.874 1.00 86.75 85 LYS A N 1
ATOM 706 C CA . LYS A 1 85 ? 3.430 8.923 -2.242 1.00 86.75 85 LYS A CA 1
ATOM 707 C C . LYS A 1 85 ? 3.185 10.290 -1.611 1.00 86.75 85 LYS A C 1
ATOM 709 O O . LYS A 1 85 ? 2.165 10.928 -1.860 1.00 86.75 85 LYS A O 1
ATOM 714 N N . SER A 1 86 ? 4.115 10.723 -0.760 1.00 85.50 86 SER A N 1
ATOM 715 C CA . SER A 1 86 ? 4.062 12.045 -0.131 1.00 85.50 86 SER A CA 1
ATOM 716 C C . SER A 1 86 ? 4.332 13.161 -1.140 1.00 85.50 86 SER A C 1
ATOM 718 O O . SER A 1 86 ? 5.012 12.953 -2.146 1.00 85.50 86 SER A O 1
ATOM 720 N N . GLU A 1 87 ? 3.859 14.368 -0.838 1.00 85.81 87 GLU A N 1
ATOM 721 C CA . GLU A 1 87 ? 4.182 15.555 -1.638 1.00 85.81 87 GLU A CA 1
ATOM 722 C C . GLU A 1 87 ? 5.696 15.793 -1.705 1.00 85.81 87 GLU A C 1
ATOM 724 O O . GLU A 1 87 ? 6.235 16.023 -2.785 1.00 85.81 87 GLU A O 1
ATOM 729 N N . GLU A 1 88 ? 6.414 15.593 -0.594 1.00 84.94 88 GLU A N 1
ATOM 730 C CA . GLU A 1 88 ? 7.880 15.656 -0.566 1.00 84.94 88 GLU A CA 1
ATOM 731 C C . GLU A 1 88 ? 8.544 14.671 -1.538 1.00 84.94 88 GLU A C 1
ATOM 733 O O . GLU A 1 88 ? 9.584 14.970 -2.128 1.00 84.94 88 GLU A O 1
ATOM 738 N N . TRP A 1 89 ? 7.979 13.469 -1.690 1.00 84.94 89 TRP A N 1
ATOM 739 C CA . TRP A 1 89 ? 8.494 12.477 -2.628 1.00 84.94 89 TRP A CA 1
ATOM 740 C C . TRP A 1 89 ? 8.297 12.947 -4.072 1.00 84.94 89 TRP A C 1
ATOM 742 O O . TRP A 1 89 ? 9.224 12.838 -4.876 1.00 84.94 89 TRP A O 1
ATOM 752 N N . ASN A 1 90 ? 7.143 13.546 -4.387 1.00 83.12 90 ASN A N 1
ATOM 753 C CA . ASN A 1 90 ? 6.898 14.128 -5.707 1.00 83.12 90 ASN A CA 1
ATOM 754 C C . ASN A 1 90 ? 7.862 15.273 -5.998 1.00 83.12 90 ASN A C 1
ATOM 756 O O . ASN A 1 90 ? 8.489 15.287 -7.055 1.00 83.12 90 ASN A O 1
ATOM 760 N N . GLU A 1 91 ? 8.027 16.213 -5.067 1.00 84.56 91 GLU A N 1
ATOM 761 C CA . GLU A 1 91 ? 8.960 17.322 -5.253 1.00 84.56 91 GLU A CA 1
ATOM 762 C C . GLU A 1 91 ? 10.380 16.831 -5.527 1.00 84.56 91 GLU A C 1
ATOM 764 O O . GLU A 1 91 ? 11.057 17.351 -6.416 1.00 84.56 91 GLU A O 1
ATOM 769 N N . LYS A 1 92 ? 10.820 15.793 -4.803 1.00 84.50 92 LYS A N 1
ATOM 770 C CA . LYS A 1 92 ? 12.118 15.154 -5.038 1.00 84.50 92 LYS A CA 1
ATOM 771 C C . LYS A 1 92 ? 12.213 14.585 -6.449 1.00 84.50 92 LYS A C 1
ATOM 773 O O . LYS A 1 92 ? 13.233 14.809 -7.088 1.00 84.50 92 LYS A O 1
ATOM 778 N N . ILE A 1 93 ? 11.183 13.905 -6.959 1.00 83.88 93 ILE A N 1
ATOM 779 C CA . ILE A 1 93 ? 11.174 13.378 -8.334 1.00 83.88 93 ILE A CA 1
ATOM 780 C C . ILE A 1 93 ? 11.400 14.498 -9.355 1.00 83.88 93 ILE A C 1
ATOM 782 O O . ILE A 1 93 ? 12.335 14.401 -10.150 1.00 83.88 93 ILE A O 1
ATOM 786 N N . TYR A 1 94 ? 10.609 15.574 -9.301 1.00 82.44 94 TYR A N 1
ATOM 787 C CA . TYR A 1 94 ? 10.662 16.651 -10.301 1.00 82.44 94 TYR A CA 1
ATOM 788 C C . TYR A 1 94 ? 11.926 17.518 -10.202 1.00 82.44 94 TYR A C 1
ATOM 790 O O . TYR A 1 94 ? 12.451 17.963 -11.224 1.00 82.44 94 TYR A O 1
ATOM 798 N N . LYS A 1 95 ? 12.452 17.730 -8.988 1.00 81.81 95 LYS A N 1
ATOM 799 C CA . LYS A 1 95 ? 13.700 18.482 -8.763 1.00 81.81 95 LYS A CA 1
ATOM 800 C C . LYS A 1 95 ? 14.954 17.645 -9.031 1.00 81.81 95 LYS A C 1
ATOM 802 O O . LYS A 1 95 ? 16.033 18.206 -9.199 1.00 81.81 95 LYS A O 1
ATOM 807 N N . SER A 1 96 ? 14.846 16.317 -9.050 1.00 75.06 96 SER A N 1
ATOM 808 C CA . SER A 1 96 ? 16.018 15.458 -9.178 1.00 75.06 96 SER A CA 1
ATOM 809 C C . SER A 1 96 ? 16.567 15.349 -10.600 1.00 75.06 96 SER A C 1
ATOM 811 O O . SER A 1 96 ? 15.850 15.401 -11.596 1.00 75.06 96 SER A O 1
ATOM 813 N N . ASP A 1 97 ? 17.872 15.088 -10.674 1.00 68.56 97 ASP A N 1
ATOM 814 C CA . ASP A 1 97 ? 18.563 14.649 -11.892 1.00 68.56 97 ASP A CA 1
ATOM 815 C C . ASP A 1 97 ? 18.621 13.113 -12.013 1.00 68.56 97 ASP A C 1
ATOM 817 O O . ASP A 1 97 ? 19.379 12.575 -12.828 1.00 68.56 97 ASP A O 1
ATOM 821 N N . PHE A 1 98 ? 17.909 12.395 -11.133 1.00 71.12 98 PHE A N 1
ATOM 822 C CA . PHE A 1 98 ? 17.926 10.933 -10.982 1.00 71.12 98 PHE A CA 1
ATOM 823 C C . PHE A 1 98 ? 19.326 10.312 -10.735 1.00 71.12 98 PHE A C 1
ATOM 825 O O . PHE A 1 98 ? 19.450 9.103 -10.596 1.00 71.12 98 PHE A O 1
ATOM 832 N N . LYS A 1 99 ? 20.390 11.128 -10.605 1.00 55.78 99 LYS A N 1
ATOM 833 C CA . LYS A 1 99 ? 21.819 10.742 -10.588 1.00 55.78 99 LYS A CA 1
ATOM 834 C C . LYS A 1 99 ? 22.248 9.789 -9.458 1.00 55.78 99 LYS A C 1
ATOM 836 O O . LYS A 1 99 ? 23.167 9.021 -9.698 1.00 55.78 99 LYS A O 1
ATOM 841 N N . ASN A 1 100 ? 21.619 9.847 -8.278 1.00 46.31 100 ASN A N 1
ATOM 842 C CA . ASN A 1 100 ? 22.061 9.157 -7.047 1.00 46.31 100 ASN A CA 1
ATOM 843 C C . ASN A 1 100 ? 20.901 8.596 -6.202 1.00 46.31 100 ASN A C 1
ATOM 845 O O . ASN A 1 100 ? 21.006 8.456 -4.984 1.00 46.31 100 ASN A O 1
ATOM 849 N N . LEU A 1 101 ? 19.749 8.341 -6.813 1.00 49.47 101 LEU A N 1
ATOM 850 C CA . LEU A 1 101 ? 18.539 8.097 -6.045 1.00 49.47 101 LEU A CA 1
ATOM 851 C C . LEU A 1 101 ? 18.313 6.606 -5.798 1.00 49.47 101 LEU A C 1
ATOM 853 O O . LEU A 1 101 ? 17.948 5.866 -6.704 1.00 49.47 101 LEU A O 1
ATOM 857 N N . TYR A 1 102 ? 18.371 6.221 -4.522 1.00 51.28 102 TYR A N 1
ATOM 858 C CA . TYR A 1 102 ? 17.590 5.115 -3.955 1.00 51.28 102 TYR A CA 1
ATOM 859 C C . TYR A 1 102 ? 16.078 5.443 -3.978 1.00 51.28 102 TYR A C 1
ATOM 861 O O . TYR A 1 102 ? 15.359 5.180 -3.014 1.00 51.28 102 TYR A O 1
ATOM 869 N N . ILE A 1 103 ? 15.582 6.099 -5.037 1.00 58.41 103 ILE A N 1
ATOM 870 C CA . ILE A 1 103 ? 14.146 6.263 -5.238 1.00 58.41 103 ILE A CA 1
ATOM 871 C C . ILE A 1 103 ? 13.666 4.982 -5.876 1.00 58.41 103 ILE A C 1
ATOM 873 O O . ILE A 1 103 ? 13.757 4.748 -7.074 1.00 58.41 103 ILE A O 1
ATOM 877 N N . PHE A 1 104 ? 13.155 4.144 -5.008 1.00 64.50 104 PHE A N 1
ATOM 878 C CA . PHE A 1 104 ? 12.449 2.952 -5.375 1.00 64.50 104 PHE A CA 1
ATOM 879 C C . PHE A 1 104 ? 10.985 3.339 -5.607 1.00 64.50 104 PHE A C 1
ATOM 881 O O . PHE A 1 104 ? 10.295 3.712 -4.653 1.00 64.50 104 PHE A O 1
ATOM 888 N N . LEU A 1 105 ? 10.529 3.326 -6.871 1.00 74.12 105 LEU A N 1
ATOM 889 C CA . LEU A 1 105 ? 9.119 3.593 -7.203 1.00 74.12 105 LEU A CA 1
ATOM 890 C C . LEU A 1 105 ? 8.220 2.594 -6.465 1.00 74.12 105 LEU A C 1
ATOM 892 O O . LEU A 1 105 ? 7.243 2.962 -5.807 1.00 74.12 105 LEU A O 1
ATOM 896 N N . PHE A 1 106 ? 8.639 1.333 -6.493 1.00 71.31 106 PHE A N 1
ATOM 897 C CA . PHE A 1 106 ? 8.025 0.224 -5.783 1.00 71.31 106 PHE A CA 1
ATOM 898 C C . PHE A 1 106 ? 8.917 -0.191 -4.606 1.00 71.31 106 PHE A C 1
ATOM 900 O O . PHE A 1 106 ? 10.138 -0.215 -4.718 1.00 71.31 106 PHE A O 1
ATOM 907 N N . SER A 1 107 ? 8.339 -0.472 -3.433 1.00 64.12 107 SER A N 1
ATOM 908 C CA . SER A 1 107 ? 9.132 -0.841 -2.248 1.00 64.12 107 SER A CA 1
ATOM 909 C C . SER A 1 107 ? 9.713 -2.253 -2.406 1.00 64.12 107 SER A C 1
ATOM 911 O O . SER A 1 107 ? 8.955 -3.211 -2.533 1.00 64.12 107 SER A O 1
ATOM 913 N N . TYR A 1 108 ? 11.044 -2.380 -2.324 1.00 55.47 108 TYR A N 1
ATOM 914 C CA . TYR A 1 108 ? 11.820 -3.629 -2.474 1.00 55.47 108 TYR A CA 1
ATOM 915 C C . TYR A 1 108 ? 11.789 -4.520 -1.223 1.00 55.47 108 TYR A C 1
ATOM 917 O O . TYR A 1 108 ? 12.633 -5.401 -1.043 1.00 55.47 108 TYR A O 1
ATOM 925 N N . SER A 1 109 ? 10.840 -4.285 -0.315 1.00 59.34 109 SER A N 1
ATOM 926 C CA . SER A 1 109 ? 10.642 -5.168 0.828 1.00 59.34 109 SER A CA 1
ATOM 927 C C . SER A 1 109 ? 10.331 -6.583 0.339 1.00 59.34 109 SER A C 1
ATOM 929 O O . SER A 1 109 ? 9.508 -6.775 -0.554 1.00 59.34 109 SER A O 1
ATOM 931 N N . LYS A 1 110 ? 10.939 -7.591 0.976 1.00 53.50 110 LYS A N 1
ATOM 932 C CA . LYS A 1 110 ? 10.730 -9.022 0.683 1.00 53.50 110 LYS A CA 1
ATOM 933 C C . LYS A 1 110 ? 9.248 -9.440 0.705 1.00 53.50 110 LYS A C 1
ATOM 935 O O . LYS A 1 110 ? 8.898 -10.464 0.130 1.00 53.50 110 LYS A O 1
ATOM 940 N N . TYR A 1 111 ? 8.398 -8.662 1.374 1.00 61.81 111 TYR A N 1
ATOM 941 C CA . TYR A 1 111 ? 6.965 -8.912 1.540 1.00 61.81 111 TYR A CA 1
ATOM 942 C C . TYR A 1 111 ? 6.080 -8.091 0.588 1.00 61.81 111 TYR A C 1
ATOM 944 O O . TYR A 1 111 ? 4.873 -7.974 0.818 1.00 61.81 111 TYR A O 1
ATOM 952 N N . ASN A 1 112 ? 6.658 -7.478 -0.445 1.00 73.75 112 ASN A N 1
ATOM 953 C CA . ASN A 1 112 ? 5.933 -6.665 -1.415 1.00 73.75 112 ASN A CA 1
ATOM 954 C C . ASN A 1 112 ? 5.805 -7.342 -2.783 1.00 73.75 112 ASN A C 1
ATOM 956 O O . ASN A 1 112 ? 6.462 -8.349 -3.043 1.00 73.75 112 ASN A O 1
ATOM 960 N N . VAL A 1 113 ? 4.952 -6.769 -3.637 1.00 83.06 113 VAL A N 1
ATOM 961 C CA . VAL A 1 113 ? 4.795 -7.196 -5.037 1.00 83.06 113 VAL A CA 1
ATOM 962 C C . VAL A 1 113 ? 6.152 -7.147 -5.736 1.00 83.06 113 VAL A C 1
ATOM 964 O O . VAL A 1 113 ? 6.849 -6.133 -5.646 1.00 83.06 113 VAL A O 1
ATOM 967 N N . LYS A 1 114 ? 6.554 -8.242 -6.389 1.00 84.75 114 LYS A N 1
ATOM 968 C CA . LYS A 1 114 ? 7.860 -8.317 -7.051 1.00 84.75 114 LYS A CA 1
ATOM 969 C C . LYS A 1 114 ? 7.876 -7.503 -8.339 1.00 84.75 114 LYS A C 1
ATOM 971 O O . LYS A 1 114 ? 6.921 -7.504 -9.111 1.00 84.75 114 LYS A O 1
ATOM 976 N N . ASN A 1 115 ? 9.025 -6.894 -8.617 1.00 84.44 115 ASN A N 1
ATOM 977 C CA . ASN A 1 115 ? 9.271 -6.237 -9.895 1.00 84.44 115 ASN A CA 1
ATOM 978 C C . ASN A 1 115 ? 9.311 -7.255 -11.041 1.00 84.44 115 ASN A C 1
ATOM 980 O O . ASN A 1 115 ? 9.689 -8.421 -10.864 1.00 84.44 115 ASN A O 1
ATOM 984 N N . LYS A 1 116 ? 8.971 -6.786 -12.243 1.00 88.81 116 LYS A N 1
ATOM 985 C CA . LYS A 1 116 ? 9.078 -7.580 -13.467 1.00 88.81 116 LYS A CA 1
ATOM 986 C C . LYS A 1 116 ? 10.535 -7.951 -13.743 1.00 88.81 116 LYS A C 1
ATOM 988 O O . LYS A 1 116 ? 11.446 -7.148 -13.561 1.00 88.81 116 LYS A O 1
ATOM 993 N N . LYS A 1 117 ? 10.746 -9.197 -14.175 1.00 89.19 117 LYS A N 1
ATOM 994 C CA . LYS A 1 117 ? 12.072 -9.733 -14.535 1.00 89.19 117 LYS A CA 1
ATOM 995 C C . LYS A 1 117 ? 12.405 -9.547 -16.017 1.00 89.19 117 LYS A C 1
ATOM 997 O O . LYS A 1 117 ? 13.580 -9.531 -16.371 1.00 89.19 117 LYS A O 1
ATOM 1002 N N . TYR A 1 118 ? 11.378 -9.396 -16.843 1.00 92.12 118 TYR A N 1
ATOM 1003 C CA . TYR A 1 118 ? 11.437 -9.249 -18.295 1.00 92.12 118 TYR A CA 1
ATOM 1004 C C . TYR A 1 118 ? 10.668 -7.993 -18.707 1.00 92.12 118 TYR A C 1
ATOM 1006 O O . TYR A 1 118 ? 9.830 -7.513 -17.939 1.00 92.12 118 TYR A O 1
ATOM 1014 N N . LEU A 1 119 ? 10.936 -7.482 -19.909 1.00 93.25 119 LEU A N 1
ATOM 1015 C CA . LEU A 1 119 ? 10.014 -6.554 -20.565 1.00 93.25 119 LEU A CA 1
ATOM 1016 C C . LEU A 1 119 ? 8.772 -7.319 -21.013 1.00 93.25 119 LEU A C 1
ATOM 1018 O O . LEU A 1 119 ? 8.868 -8.483 -21.399 1.00 93.25 119 LEU A O 1
ATOM 1022 N N . TYR A 1 120 ? 7.617 -6.666 -20.950 1.00 95.00 120 TYR A N 1
ATOM 1023 C CA . TYR A 1 120 ? 6.352 -7.260 -21.371 1.00 95.00 120 TYR A CA 1
ATOM 1024 C C . TYR A 1 120 ? 5.746 -6.497 -22.542 1.00 95.00 120 TYR A C 1
ATOM 1026 O O . TYR A 1 120 ? 5.830 -5.270 -22.605 1.00 95.00 120 TYR A O 1
ATOM 1034 N N . TYR A 1 121 ? 5.104 -7.214 -23.455 1.00 96.31 121 TYR A N 1
ATOM 1035 C CA . TYR A 1 121 ? 4.448 -6.629 -24.621 1.00 96.31 121 TYR A CA 1
ATOM 1036 C C . TYR A 1 121 ? 3.227 -7.449 -25.037 1.00 96.31 121 TYR A C 1
ATOM 1038 O O . TYR A 1 121 ? 3.037 -8.578 -24.595 1.00 96.31 121 TYR A O 1
ATOM 1046 N N . CYS A 1 122 ? 2.382 -6.853 -25.870 1.00 96.50 122 CYS A N 1
ATOM 1047 C CA . CYS A 1 122 ? 1.252 -7.524 -26.501 1.00 96.50 122 CYS A CA 1
ATOM 1048 C C . CYS A 1 122 ? 1.597 -7.746 -27.977 1.00 96.50 122 CYS A C 1
ATOM 1050 O O . CYS A 1 122 ? 2.011 -6.794 -28.642 1.00 96.50 122 CYS A O 1
ATOM 1052 N N . ALA A 1 123 ? 1.424 -8.970 -28.487 1.00 95.69 123 ALA A N 1
ATOM 1053 C CA . ALA A 1 123 ? 1.696 -9.283 -29.892 1.00 95.69 123 ALA A CA 1
ATOM 1054 C C . ALA A 1 123 ? 0.786 -8.496 -30.845 1.00 95.69 123 ALA A C 1
ATOM 1056 O O . ALA A 1 123 ? 1.253 -8.004 -31.868 1.00 95.69 123 ALA A O 1
ATOM 1057 N N . GLU A 1 124 ? -0.488 -8.317 -30.490 1.00 96.38 124 GLU A N 1
ATOM 1058 C CA . GLU A 1 124 ? -1.433 -7.539 -31.298 1.00 96.38 124 GLU A CA 1
ATOM 1059 C C . GLU A 1 124 ? -1.101 -6.042 -31.289 1.00 96.38 124 GLU A C 1
ATOM 1061 O O . GLU A 1 124 ? -1.084 -5.421 -32.350 1.00 96.38 124 GLU A O 1
ATOM 1066 N N . CYS A 1 125 ? -0.711 -5.470 -30.137 1.00 96.50 125 CYS A N 1
ATOM 1067 C CA . CYS A 1 125 ? -0.180 -4.100 -30.112 1.00 96.50 125 CYS A CA 1
ATOM 1068 C C . CYS A 1 125 ? 1.041 -3.972 -31.021 1.00 96.50 125 CYS A C 1
ATOM 1070 O O . CYS A 1 125 ? 1.143 -3.000 -31.756 1.00 96.50 125 CYS A O 1
ATOM 1072 N N . LEU A 1 126 ? 1.960 -4.938 -30.988 1.00 96.75 126 LEU A N 1
ATOM 1073 C CA . LEU A 1 126 ? 3.167 -4.895 -31.806 1.00 96.75 126 LEU A CA 1
ATOM 1074 C C . LEU A 1 126 ? 2.848 -4.963 -33.308 1.00 96.75 126 LEU A C 1
ATOM 1076 O O . LEU A 1 126 ? 3.417 -4.200 -34.085 1.00 96.75 126 LEU A O 1
ATOM 1080 N N . LYS A 1 127 ? 1.897 -5.813 -33.721 1.00 96.75 127 LYS A N 1
ATOM 1081 C CA . LYS A 1 127 ? 1.401 -5.868 -35.109 1.00 96.75 127 LYS A CA 1
ATOM 1082 C C . LYS A 1 127 ? 0.820 -4.525 -35.553 1.00 96.75 127 LYS A C 1
ATOM 1084 O O . LYS A 1 127 ? 1.138 -4.047 -36.639 1.00 96.75 127 LYS A O 1
ATOM 1089 N N . GLU A 1 128 ? -0.018 -3.910 -34.719 1.00 96.62 128 GLU A N 1
ATOM 1090 C CA . GLU A 1 128 ? -0.605 -2.597 -35.002 1.00 96.62 128 GLU A CA 1
ATOM 1091 C C . GLU A 1 128 ? 0.467 -1.508 -35.098 1.00 96.62 128 GLU A C 1
ATOM 1093 O O . GLU A 1 128 ? 0.448 -0.742 -36.056 1.00 96.62 128 GLU A O 1
ATOM 1098 N N . GLN A 1 129 ? 1.419 -1.484 -34.159 1.00 96.62 129 GLN A N 1
ATOM 1099 C CA . GLN A 1 129 ? 2.542 -0.544 -34.142 1.00 96.62 129 GLN A CA 1
ATOM 1100 C C . GLN A 1 129 ? 3.383 -0.653 -35.417 1.00 96.62 129 GLN A C 1
ATOM 1102 O O . GLN A 1 129 ? 3.610 0.349 -36.087 1.00 96.62 129 GLN A O 1
ATOM 1107 N N . LEU A 1 130 ? 3.788 -1.865 -35.807 1.00 96.25 130 LEU A N 1
ATOM 1108 C CA . LEU A 1 130 ? 4.566 -2.080 -37.030 1.00 96.25 130 LEU A CA 1
ATOM 1109 C C . LEU A 1 130 ? 3.787 -1.658 -38.281 1.00 96.25 130 LEU A C 1
ATOM 1111 O O . LEU A 1 130 ? 4.364 -1.078 -39.195 1.00 96.25 130 LEU A O 1
ATOM 1115 N N . LYS A 1 131 ? 2.471 -1.902 -38.312 1.00 96.38 131 LYS A N 1
ATOM 1116 C CA . LYS A 1 131 ? 1.614 -1.520 -39.439 1.00 96.38 131 LYS A CA 1
ATOM 1117 C C . LYS A 1 131 ? 1.407 -0.006 -39.541 1.00 96.38 131 LYS A C 1
ATOM 1119 O O . LYS A 1 131 ? 1.403 0.515 -40.652 1.00 96.38 131 LYS A O 1
ATOM 1124 N N . SER A 1 132 ? 1.181 0.688 -38.425 1.00 94.69 132 SER A N 1
ATOM 1125 C CA . SER A 1 132 ? 0.867 2.123 -38.428 1.00 94.69 132 SER A CA 1
ATOM 1126 C C . SER A 1 132 ? 2.110 3.007 -38.436 1.00 94.69 132 SER A C 1
ATOM 1128 O O . SER A 1 132 ? 2.104 4.064 -39.060 1.00 94.69 132 SER A O 1
ATOM 1130 N N . ASN A 1 133 ? 3.165 2.580 -37.742 1.00 93.06 133 ASN A N 1
ATOM 1131 C CA . ASN A 1 133 ? 4.334 3.406 -37.449 1.00 93.06 133 ASN A CA 1
ATOM 1132 C C . ASN A 1 133 ? 5.593 2.931 -38.188 1.00 93.06 133 ASN A C 1
ATOM 1134 O O . ASN A 1 133 ? 6.571 3.669 -38.238 1.00 93.06 133 ASN A O 1
ATOM 1138 N N . GLY A 1 134 ? 5.591 1.710 -38.736 1.00 94.38 134 GLY A N 1
ATOM 1139 C CA . GLY A 1 134 ? 6.767 1.088 -39.355 1.00 94.38 134 GLY A CA 1
ATOM 1140 C C . GLY A 1 134 ? 7.788 0.530 -38.356 1.00 94.38 134 GLY A C 1
ATOM 1141 O O . GLY A 1 134 ? 8.776 -0.073 -38.762 1.00 94.38 134 GLY A O 1
ATOM 1142 N N . GLU A 1 135 ? 7.554 0.696 -37.054 1.00 95.69 135 GLU A N 1
ATOM 1143 C CA . GLU A 1 135 ? 8.448 0.272 -35.976 1.00 95.69 135 GLU A CA 1
ATOM 1144 C C . GLU A 1 135 ? 7.662 -0.062 -34.694 1.00 95.69 135 GLU A C 1
ATOM 1146 O O . GLU A 1 135 ? 6.562 0.449 -34.467 1.00 95.69 135 GLU A O 1
ATOM 1151 N N . GLY A 1 136 ? 8.216 -0.947 -33.860 1.00 95.94 136 GLY A N 1
ATOM 1152 C CA . GLY A 1 136 ? 7.631 -1.355 -32.581 1.00 95.94 136 GLY A CA 1
ATOM 1153 C C . GLY A 1 136 ? 8.156 -0.535 -31.403 1.00 95.94 136 GLY A C 1
ATOM 1154 O O . GLY A 1 136 ? 9.273 -0.020 -31.433 1.00 95.94 136 GLY A O 1
ATOM 1155 N N . PHE A 1 137 ? 7.374 -0.442 -30.325 1.00 96.62 137 PHE A N 1
ATOM 1156 C CA . PHE A 1 137 ? 7.795 0.260 -29.109 1.00 96.62 137 PHE A CA 1
ATOM 1157 C C . PHE A 1 137 ? 7.257 -0.379 -27.825 1.00 96.62 137 PHE A C 1
ATOM 1159 O O . PHE A 1 137 ? 6.194 -1.006 -27.797 1.00 96.62 137 PHE A O 1
ATOM 1166 N N . TRP A 1 138 ? 7.978 -0.186 -26.717 1.00 96.75 138 TRP A N 1
ATOM 1167 C CA . TRP A 1 138 ? 7.553 -0.694 -25.410 1.00 96.75 138 TRP A CA 1
ATOM 1168 C C . TRP A 1 138 ? 6.471 0.199 -24.806 1.00 96.75 138 TRP A C 1
ATOM 1170 O O . TRP A 1 138 ? 6.731 1.356 -24.478 1.00 96.75 138 TRP A O 1
ATOM 1180 N N . ASN A 1 139 ? 5.275 -0.347 -24.591 1.00 96.75 139 ASN A N 1
ATOM 1181 C CA . ASN A 1 139 ? 4.213 0.348 -23.866 1.00 96.75 139 ASN A CA 1
ATOM 1182 C C . ASN A 1 139 ? 4.545 0.420 -22.360 1.00 96.75 139 ASN A C 1
ATOM 1184 O O . ASN A 1 139 ? 4.944 -0.582 -21.748 1.00 96.75 139 ASN A O 1
ATOM 1188 N N . ARG A 1 140 ? 4.380 1.603 -21.754 1.00 95.69 140 ARG A N 1
ATOM 1189 C CA . ARG A 1 140 ? 4.707 1.860 -20.341 1.00 95.69 140 ARG A CA 1
ATOM 1190 C C . ARG A 1 140 ? 3.810 1.109 -19.356 1.00 95.69 140 ARG A C 1
ATOM 1192 O O . ARG A 1 140 ? 4.300 0.655 -18.325 1.00 95.69 140 ARG A O 1
ATOM 1199 N N . ILE A 1 141 ? 2.525 0.935 -19.673 1.00 96.00 141 ILE A N 1
ATOM 1200 C CA . ILE A 1 141 ? 1.536 0.279 -18.804 1.00 96.00 141 ILE A CA 1
ATOM 1201 C C . ILE A 1 141 ? 1.892 -1.200 -18.647 1.00 96.00 141 ILE A C 1
ATOM 1203 O O . ILE A 1 141 ? 1.884 -1.735 -17.538 1.00 96.00 141 ILE A O 1
ATOM 1207 N N . HIS A 1 142 ? 2.324 -1.841 -19.737 1.00 96.25 142 HIS A N 1
ATOM 1208 C CA . HIS A 1 142 ? 2.757 -3.239 -19.728 1.00 96.25 142 HIS A CA 1
ATOM 1209 C C . HIS A 1 142 ? 3.947 -3.499 -18.787 1.00 96.25 142 HIS A C 1
ATOM 1211 O O . HIS A 1 142 ? 4.141 -4.638 -18.357 1.00 96.25 142 HIS A O 1
ATOM 1217 N N . GLN A 1 143 ? 4.733 -2.474 -18.430 1.00 94.69 143 GLN A N 1
ATOM 1218 C CA . GLN A 1 143 ? 5.895 -2.620 -17.545 1.00 94.69 143 GLN A CA 1
ATOM 1219 C C . GLN A 1 143 ? 5.564 -2.494 -16.053 1.00 94.69 143 GLN A C 1
ATOM 1221 O O . GLN A 1 143 ? 6.450 -2.667 -15.215 1.00 94.69 143 GLN A O 1
ATOM 1226 N N . ILE A 1 144 ? 4.313 -2.221 -15.684 1.00 93.94 144 ILE A N 1
ATOM 1227 C CA . ILE A 1 144 ? 3.936 -2.038 -14.280 1.00 93.94 144 ILE A CA 1
ATOM 1228 C C . ILE A 1 144 ? 3.866 -3.398 -13.565 1.00 93.94 144 ILE A C 1
ATOM 1230 O O . ILE A 1 144 ? 3.188 -4.310 -14.049 1.00 93.94 144 ILE A O 1
ATOM 1234 N N . PRO A 1 145 ? 4.538 -3.573 -12.408 1.00 92.12 145 PRO A N 1
ATOM 1235 C CA . PRO A 1 145 ? 4.417 -4.791 -11.613 1.00 92.12 145 PRO A CA 1
ATOM 1236 C C . PRO A 1 145 ? 2.956 -5.095 -11.267 1.00 92.12 145 PRO A C 1
ATOM 1238 O O . PRO A 1 145 ? 2.233 -4.219 -10.798 1.00 92.12 145 PRO A O 1
ATOM 1241 N N . GLY A 1 146 ? 2.532 -6.339 -11.494 1.00 91.88 146 GLY A N 1
ATOM 1242 C CA . GLY A 1 146 ? 1.144 -6.779 -11.318 1.00 91.88 146 GLY A CA 1
ATOM 1243 C C . GLY A 1 146 ? 0.272 -6.709 -12.578 1.00 91.88 146 GLY A C 1
ATOM 1244 O O . GLY A 1 146 ? -0.829 -7.247 -12.560 1.00 91.88 146 GLY A O 1
ATOM 1245 N N . ILE A 1 147 ? 0.751 -6.111 -13.676 1.00 95.44 147 ILE A N 1
ATOM 1246 C CA . ILE A 1 147 ? 0.045 -6.120 -14.966 1.00 95.44 147 ILE A CA 1
ATOM 1247 C C . ILE A 1 147 ? 0.526 -7.284 -15.829 1.00 95.44 147 ILE A C 1
ATOM 1249 O O . ILE A 1 147 ? 1.707 -7.373 -16.168 1.00 95.44 147 ILE A O 1
ATOM 1253 N N . PHE A 1 148 ? -0.395 -8.168 -16.208 1.00 95.38 148 PHE A N 1
ATOM 1254 C CA . PHE A 1 148 ? -0.105 -9.372 -17.000 1.00 95.38 148 PHE A CA 1
ATOM 1255 C C . PHE A 1 148 ? -0.960 -9.501 -18.260 1.00 95.38 148 PHE A C 1
ATOM 1257 O O . PHE A 1 148 ? -0.782 -10.455 -19.011 1.00 95.38 148 PHE A O 1
ATOM 1264 N N . VAL A 1 149 ? -1.858 -8.550 -18.508 1.00 96.56 149 VAL A N 1
ATOM 1265 C CA . VAL A 1 149 ? -2.748 -8.527 -19.672 1.00 96.56 149 VAL A CA 1
ATOM 1266 C C . VAL A 1 149 ? -2.728 -7.149 -20.323 1.00 96.56 149 VAL A C 1
ATOM 1268 O O . VAL A 1 149 ? -2.426 -6.149 -19.669 1.00 96.56 149 VAL A O 1
ATOM 1271 N N . CYS A 1 150 ? -3.033 -7.104 -21.615 1.00 96.75 150 CYS A N 1
ATOM 1272 C CA . CYS A 1 150 ? -3.236 -5.866 -22.353 1.00 96.75 150 CYS A CA 1
ATOM 1273 C C . CYS A 1 150 ? -4.682 -5.382 -22.180 1.00 96.75 150 CYS A C 1
ATOM 1275 O O . CYS A 1 150 ? -5.610 -6.161 -22.384 1.00 96.75 150 CYS A O 1
ATOM 1277 N N . THR A 1 151 ? -4.894 -4.105 -21.856 1.00 95.06 151 THR A N 1
ATOM 1278 C CA . THR A 1 151 ? -6.246 -3.524 -21.741 1.00 95.06 151 THR A CA 1
ATOM 1279 C C . THR A 1 151 ? -6.931 -3.373 -23.097 1.00 95.06 151 THR A C 1
ATOM 1281 O O . THR A 1 151 ? -8.134 -3.601 -23.211 1.00 95.06 151 THR A O 1
ATOM 1284 N N . ARG A 1 152 ? -6.159 -3.069 -24.148 1.00 95.56 152 ARG A N 1
ATOM 1285 C CA . ARG A 1 152 ? -6.666 -2.881 -25.514 1.00 95.56 152 ARG A CA 1
ATOM 1286 C C . ARG A 1 152 ? -7.131 -4.186 -26.159 1.00 95.56 152 ARG A C 1
ATOM 1288 O O . ARG A 1 152 ? -8.254 -4.260 -26.646 1.00 95.56 152 ARG A O 1
ATOM 1295 N N . HIS A 1 153 ? -6.279 -5.212 -26.160 1.00 95.38 153 HIS A N 1
ATOM 1296 C CA . HIS A 1 153 ? -6.567 -6.490 -26.832 1.00 95.38 153 HIS A CA 1
ATOM 1297 C C . HIS A 1 153 ? -7.131 -7.564 -25.905 1.00 95.38 153 HIS A C 1
ATOM 1299 O O . HIS A 1 153 ? -7.579 -8.596 -26.390 1.00 95.38 153 HIS A O 1
ATOM 1305 N N . LYS A 1 154 ? -7.137 -7.333 -24.585 1.00 95.25 154 LYS A N 1
ATOM 1306 C CA . LYS A 1 154 ? -7.647 -8.275 -23.571 1.00 95.25 154 LYS A CA 1
ATOM 1307 C C . LYS A 1 154 ? -6.981 -9.653 -23.636 1.00 95.25 154 LYS A C 1
ATOM 1309 O O . LYS A 1 154 ? -7.596 -10.666 -23.320 1.00 95.25 154 LYS A O 1
ATOM 1314 N N . THR A 1 155 ? -5.705 -9.682 -24.012 1.00 94.75 155 THR A N 1
ATOM 1315 C CA . THR A 1 155 ? -4.875 -10.887 -24.118 1.00 94.75 155 THR A CA 1
ATOM 1316 C C . THR A 1 155 ? -3.727 -10.871 -23.101 1.00 94.75 155 THR A C 1
ATOM 1318 O O . THR A 1 155 ? -3.307 -9.792 -22.660 1.00 94.75 155 THR A O 1
ATOM 1321 N N . PRO A 1 156 ? -3.199 -12.044 -22.700 1.00 96.12 156 PRO A N 1
ATOM 1322 C CA . PRO A 1 156 ? -2.009 -12.134 -21.858 1.00 96.12 156 PRO A CA 1
ATOM 1323 C C . PRO A 1 156 ? -0.786 -11.477 -22.507 1.00 96.12 156 PRO A C 1
ATOM 1325 O O . PRO A 1 156 ? -0.535 -11.632 -23.702 1.00 96.12 156 PRO A O 1
ATOM 1328 N N . LEU A 1 157 ? 0.004 -10.768 -21.702 1.00 96.06 157 LEU A N 1
ATOM 1329 C CA . LEU A 1 157 ? 1.258 -10.165 -22.141 1.00 96.06 157 LEU A CA 1
ATOM 1330 C C . LEU A 1 157 ? 2.359 -11.221 -22.271 1.00 96.06 157 LEU A C 1
ATOM 1332 O O . LEU A 1 157 ? 2.518 -12.096 -21.417 1.00 96.06 157 LEU A O 1
ATOM 1336 N N . LEU A 1 158 ? 3.173 -11.069 -23.308 1.00 95.25 158 LEU A N 1
ATOM 1337 C CA . LEU A 1 158 ? 4.357 -11.872 -23.574 1.00 95.25 158 LEU A CA 1
ATOM 1338 C C . LEU A 1 158 ? 5.557 -11.351 -22.792 1.00 95.25 158 LEU A C 1
ATOM 1340 O O . LEU A 1 158 ? 5.746 -10.142 -22.665 1.00 95.25 158 LEU A O 1
ATOM 1344 N N . GLU A 1 159 ? 6.385 -12.272 -22.306 1.00 94.19 159 GLU A N 1
ATOM 1345 C CA . GLU A 1 159 ? 7.702 -11.972 -21.745 1.00 94.19 159 GLU A CA 1
ATOM 1346 C C . GLU A 1 159 ? 8.715 -11.880 -22.889 1.00 94.19 159 GLU A C 1
ATOM 1348 O O . GLU A 1 159 ? 8.815 -12.785 -23.719 1.00 94.19 159 GLU A O 1
ATOM 1353 N N . TYR A 1 160 ? 9.477 -10.790 -22.945 1.00 92.06 160 TYR A N 1
ATOM 1354 C CA . TYR A 1 160 ? 10.608 -10.694 -23.859 1.00 92.06 160 TYR A CA 1
ATOM 1355 C C . TYR A 1 160 ? 11.706 -11.687 -23.459 1.00 92.06 160 TYR A C 1
ATOM 1357 O O . TYR A 1 160 ? 11.902 -11.963 -22.276 1.00 92.06 160 TYR A O 1
ATOM 1365 N N . SER A 1 161 ? 12.441 -12.211 -24.442 1.00 87.19 161 SER A N 1
ATOM 1366 C CA . SER A 1 161 ? 13.415 -13.296 -24.249 1.00 87.19 161 SER A CA 1
ATOM 1367 C C . SER A 1 161 ? 14.561 -12.938 -23.292 1.00 87.19 161 SER A C 1
ATOM 1369 O O . SER A 1 161 ? 15.072 -13.806 -22.586 1.00 87.19 161 SER A O 1
ATOM 1371 N N . LEU A 1 162 ? 14.946 -11.660 -23.234 1.00 86.81 162 LEU A N 1
ATOM 1372 C CA . LEU A 1 162 ? 16.044 -11.168 -22.401 1.00 86.81 162 LEU A CA 1
ATOM 1373 C C . LEU A 1 162 ? 15.553 -10.601 -21.068 1.00 86.81 162 LEU A C 1
ATOM 1375 O O . LEU A 1 162 ? 14.627 -9.784 -21.016 1.00 86.81 162 LEU A O 1
ATOM 1379 N N . LYS A 1 163 ? 16.235 -10.969 -19.976 1.00 87.94 163 LYS A N 1
ATOM 1380 C CA . LYS A 1 163 ? 15.942 -10.410 -18.649 1.00 87.94 163 LYS A CA 1
ATOM 1381 C C . LYS A 1 163 ? 16.388 -8.959 -18.557 1.00 87.94 163 LYS A C 1
ATOM 1383 O O . LYS A 1 163 ? 17.449 -8.579 -19.046 1.00 87.94 163 LYS A O 1
ATOM 1388 N N . ILE A 1 164 ? 15.658 -8.168 -17.777 1.00 84.88 164 ILE A N 1
ATOM 1389 C CA . ILE A 1 164 ? 16.005 -6.769 -17.484 1.00 84.88 164 ILE A CA 1
ATOM 1390 C C . ILE A 1 164 ? 17.389 -6.667 -16.817 1.00 84.88 164 ILE A C 1
ATOM 1392 O O . ILE A 1 164 ? 18.153 -5.751 -17.108 1.00 84.88 164 ILE A O 1
ATOM 1396 N N . SER A 1 165 ? 17.764 -7.631 -15.968 1.00 81.25 165 SER A N 1
ATOM 1397 C CA . SER A 1 165 ? 19.099 -7.676 -15.350 1.00 81.25 165 SER A CA 1
ATOM 1398 C C . SER A 1 165 ? 20.231 -7.873 -16.362 1.00 81.25 165 SER A C 1
ATOM 1400 O O . SER A 1 165 ? 21.347 -7.413 -16.139 1.00 81.25 165 SER A O 1
ATOM 1402 N N . GLU A 1 166 ? 19.945 -8.548 -17.474 1.00 81.12 166 GLU A N 1
ATOM 1403 C CA . GLU A 1 166 ? 20.899 -8.814 -18.555 1.00 81.12 166 GLU A CA 1
ATOM 1404 C C . GLU A 1 166 ? 20.965 -7.632 -19.534 1.00 81.12 166 GLU A C 1
ATOM 1406 O O . GLU A 1 166 ? 21.992 -7.406 -20.177 1.00 81.12 166 GLU A O 1
ATOM 1411 N N . MET A 1 167 ? 19.927 -6.781 -19.563 1.00 77.25 167 MET A N 1
ATOM 1412 C CA . MET A 1 167 ? 19.910 -5.571 -20.388 1.00 77.25 167 MET A CA 1
ATOM 1413 C C . MET A 1 167 ? 21.052 -4.610 -20.053 1.00 77.25 167 MET A C 1
ATOM 1415 O O . MET A 1 167 ? 21.475 -3.849 -20.916 1.00 77.25 167 MET A O 1
ATOM 1419 N N . GLY A 1 168 ? 21.636 -4.662 -18.853 1.00 68.88 16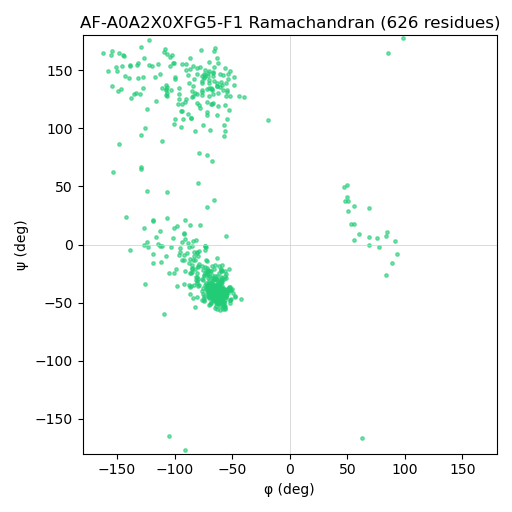8 GLY A N 1
ATOM 1420 C CA . GLY A 1 168 ? 22.824 -3.876 -18.502 1.00 68.88 168 GLY A CA 1
ATOM 1421 C C . GLY A 1 168 ? 24.035 -4.097 -19.426 1.00 68.88 168 GLY A C 1
ATOM 1422 O O . GLY A 1 168 ? 24.857 -3.187 -19.553 1.00 68.88 168 GLY A O 1
ATOM 1423 N N . PHE A 1 169 ? 24.104 -5.233 -20.126 1.00 68.06 169 PHE A N 1
ATOM 1424 C CA . PHE A 1 169 ? 25.284 -5.673 -20.883 1.00 68.06 169 PHE A CA 1
ATOM 1425 C C . PHE A 1 169 ? 25.160 -5.581 -22.412 1.00 68.06 169 PHE A C 1
ATOM 1427 O O . PHE A 1 169 ? 26.162 -5.731 -23.103 1.00 68.06 169 PHE A O 1
ATOM 1434 N N . ILE A 1 170 ? 23.968 -5.308 -22.941 1.00 78.81 170 ILE A N 1
ATOM 1435 C CA . ILE A 1 170 ? 23.680 -5.289 -24.391 1.00 78.81 170 ILE A CA 1
ATOM 1436 C C . ILE A 1 170 ? 23.552 -3.851 -24.939 1.00 78.81 170 ILE A C 1
ATOM 1438 O O . ILE A 1 170 ? 23.979 -2.907 -24.278 1.00 78.81 170 ILE A O 1
ATOM 1442 N N . ASN A 1 171 ? 23.005 -3.647 -26.141 1.00 84.62 171 ASN A N 1
ATOM 1443 C CA . ASN A 1 171 ? 22.647 -2.319 -26.674 1.00 84.62 171 ASN A CA 1
ATOM 1444 C C . ASN A 1 171 ? 21.191 -1.944 -26.320 1.00 84.62 171 ASN A C 1
ATOM 1446 O O . ASN A 1 171 ? 20.572 -2.616 -25.495 1.00 84.62 171 ASN A O 1
ATOM 1450 N N . TYR A 1 172 ? 20.676 -0.800 -26.781 1.00 89.38 172 TYR A N 1
ATOM 1451 C CA . TYR A 1 172 ? 19.249 -0.491 -26.602 1.00 89.38 172 TYR A CA 1
ATOM 1452 C C . TYR A 1 172 ? 18.398 -1.356 -27.544 1.00 89.38 172 TYR A C 1
ATOM 1454 O O . TYR A 1 172 ? 18.854 -1.665 -28.639 1.00 89.38 172 TYR A O 1
ATOM 1462 N N . LEU A 1 173 ? 17.195 -1.751 -27.115 1.00 90.06 173 LEU A N 1
ATOM 1463 C CA . LEU A 1 173 ? 16.338 -2.682 -27.852 1.00 90.06 173 LEU A CA 1
ATOM 1464 C C . LEU A 1 173 ? 14.903 -2.166 -27.974 1.00 90.06 173 LEU A C 1
ATOM 1466 O O . LEU A 1 173 ? 14.347 -1.628 -27.012 1.00 90.06 173 LEU A O 1
ATOM 1470 N N . ILE A 1 174 ? 14.293 -2.431 -29.125 1.00 92.81 174 ILE A N 1
ATOM 1471 C CA . ILE A 1 174 ? 12.860 -2.277 -29.397 1.00 92.81 174 ILE A CA 1
ATOM 1472 C C . ILE A 1 174 ? 12.298 -3.633 -29.843 1.00 92.81 174 ILE A C 1
ATOM 1474 O O . ILE A 1 174 ? 13.073 -4.451 -30.346 1.00 92.81 174 ILE A O 1
ATOM 1478 N N . PRO A 1 175 ? 10.997 -3.900 -29.652 1.00 94.25 175 PRO A N 1
ATOM 1479 C CA . PRO A 1 175 ? 10.391 -5.116 -30.173 1.00 94.25 175 PRO A CA 1
ATOM 1480 C C . PRO A 1 175 ? 10.290 -5.045 -31.704 1.00 94.25 175 PRO A C 1
ATOM 1482 O O . PRO A 1 175 ? 9.995 -3.992 -32.272 1.00 94.25 175 PRO A O 1
ATOM 1485 N N . THR A 1 176 ? 10.525 -6.173 -32.366 1.00 93.81 176 THR A N 1
ATOM 1486 C CA . THR A 1 176 ? 10.575 -6.301 -33.830 1.00 93.81 176 THR A CA 1
ATOM 1487 C C . THR A 1 176 ? 9.559 -7.322 -34.341 1.00 93.81 176 THR A C 1
ATOM 1489 O O . THR A 1 176 ? 8.884 -7.997 -33.566 1.00 93.81 176 THR A O 1
ATOM 1492 N N . ILE A 1 177 ? 9.447 -7.471 -35.663 1.00 92.81 177 ILE A N 1
ATOM 1493 C CA . ILE A 1 177 ? 8.533 -8.448 -36.273 1.00 92.81 177 ILE A CA 1
ATOM 1494 C C . ILE A 1 177 ? 8.820 -9.898 -35.832 1.00 92.81 177 ILE A C 1
ATOM 1496 O O . ILE A 1 177 ? 7.894 -10.695 -35.719 1.00 92.81 177 ILE A O 1
ATOM 1500 N N . GLU A 1 178 ? 10.074 -10.222 -35.500 1.00 92.38 178 GLU A N 1
ATOM 1501 C CA . GLU A 1 178 ? 10.513 -11.548 -35.027 1.00 92.38 178 GLU A CA 1
ATOM 1502 C C . GLU A 1 178 ? 10.034 -11.878 -33.598 1.00 92.38 178 GLU A C 1
ATOM 1504 O O . GLU A 1 178 ? 10.071 -13.034 -33.144 1.00 92.38 178 GLU A O 1
ATOM 1509 N N . ASP A 1 179 ? 9.563 -10.860 -32.877 1.00 92.62 179 ASP A N 1
ATOM 1510 C CA . ASP A 1 179 ? 9.002 -10.987 -31.536 1.00 92.62 179 ASP A CA 1
ATOM 1511 C C . ASP A 1 179 ? 7.490 -11.257 -31.563 1.00 92.62 179 ASP A C 1
ATOM 1513 O O . ASP A 1 179 ? 6.902 -11.575 -30.533 1.00 92.62 179 ASP A O 1
ATOM 1517 N N . ILE A 1 180 ? 6.831 -11.196 -32.725 1.00 91.81 180 ILE A N 1
ATOM 1518 C CA . ILE A 1 180 ? 5.408 -11.537 -32.830 1.00 91.81 180 ILE A CA 1
ATOM 1519 C C . ILE A 1 180 ? 5.233 -13.048 -32.679 1.00 91.81 180 ILE A C 1
ATOM 1521 O O . ILE A 1 180 ? 5.630 -13.831 -33.542 1.00 91.81 180 ILE A O 1
ATOM 1525 N N . ARG A 1 181 ? 4.622 -13.459 -31.565 1.00 90.19 181 ARG A N 1
ATOM 1526 C CA . ARG A 1 181 ? 4.379 -14.863 -31.205 1.00 90.19 181 ARG A CA 1
ATOM 1527 C C . ARG A 1 181 ? 3.054 -14.997 -30.465 1.00 90.19 181 ARG A C 1
ATOM 1529 O O . ARG A 1 181 ? 2.527 -14.013 -29.953 1.00 90.19 181 ARG A O 1
ATOM 1536 N N . GLU A 1 182 ? 2.539 -16.217 -30.381 1.00 84.44 182 GLU A N 1
ATOM 1537 C CA . GLU A 1 182 ? 1.344 -16.511 -29.587 1.00 84.44 182 GLU A CA 1
ATOM 1538 C C . GLU A 1 182 ? 1.645 -16.510 -28.073 1.00 84.44 182 GLU A C 1
ATOM 1540 O O . GLU A 1 182 ? 2.746 -16.908 -27.665 1.00 84.44 182 GLU A O 1
ATOM 1545 N N . PRO A 1 183 ? 0.693 -16.089 -27.215 1.00 81.44 183 PRO A N 1
ATOM 1546 C CA . PRO A 1 183 ? 0.836 -16.147 -25.763 1.00 81.44 183 PRO A CA 1
ATOM 1547 C C . PRO A 1 183 ? 1.140 -17.561 -25.257 1.00 81.44 183 PRO A C 1
ATOM 1549 O O . PRO A 1 183 ? 0.332 -18.473 -25.386 1.00 81.44 183 PRO A O 1
ATOM 1552 N N . LEU A 1 184 ? 2.289 -17.734 -24.595 1.00 76.88 184 LEU A N 1
ATOM 1553 C CA . LEU A 1 184 ? 2.664 -19.015 -23.973 1.00 76.88 184 LEU A CA 1
ATOM 1554 C C . LEU A 1 184 ? 1.823 -19.354 -22.732 1.00 76.88 184 LEU A C 1
ATOM 1556 O O . LEU A 1 184 ? 1.766 -20.509 -22.318 1.00 76.88 184 LEU A O 1
ATOM 1560 N N . ARG A 1 185 ? 1.226 -18.341 -22.092 1.00 79.00 185 ARG A N 1
ATOM 1561 C CA . ARG A 1 185 ? 0.377 -18.505 -20.908 1.00 79.00 185 ARG A CA 1
ATOM 1562 C C . ARG A 1 185 ? -1.078 -18.288 -21.283 1.00 79.00 185 ARG A C 1
ATOM 1564 O O . ARG A 1 185 ? -1.427 -17.231 -21.798 1.00 79.00 185 ARG A O 1
ATOM 1571 N N . SER A 1 186 ? -1.914 -19.251 -20.919 1.00 84.56 186 SER A N 1
ATOM 1572 C CA . SER A 1 186 ? -3.366 -19.116 -20.886 1.00 84.56 186 SER A CA 1
ATOM 1573 C C . SER A 1 186 ? -3.831 -18.941 -19.442 1.00 84.56 186 SER A C 1
ATOM 1575 O O . SER A 1 186 ? -3.418 -19.695 -18.559 1.00 84.56 186 SER A O 1
ATOM 1577 N N . TYR A 1 187 ? -4.706 -17.971 -19.207 1.00 90.31 187 TYR A N 1
ATOM 1578 C CA . TYR A 1 187 ? -5.412 -17.806 -17.937 1.00 90.31 187 TYR A CA 1
ATOM 1579 C C . TYR A 1 187 ? -6.856 -18.294 -18.096 1.00 90.31 187 TYR A C 1
ATOM 1581 O O . TYR A 1 187 ? -7.392 -18.271 -19.204 1.00 90.31 187 TYR A O 1
ATOM 1589 N N . SER A 1 188 ? -7.490 -18.737 -17.007 1.00 93.00 188 SER A N 1
ATOM 1590 C CA . SER A 1 188 ? -8.924 -19.052 -17.023 1.00 93.00 188 SER A CA 1
ATOM 1591 C C . SER A 1 188 ? -9.748 -17.797 -17.339 1.00 93.00 188 SER A C 1
ATOM 1593 O O . SER A 1 188 ? -9.300 -16.678 -17.082 1.00 93.00 188 SER A O 1
ATOM 1595 N N . GLU A 1 189 ? -10.962 -17.965 -17.870 1.00 91.75 189 GLU A N 1
ATOM 1596 C CA . GLU A 1 189 ? -11.860 -16.835 -18.168 1.00 91.75 189 GLU A CA 1
ATOM 1597 C C . GLU A 1 189 ? -12.133 -15.973 -16.926 1.00 91.75 189 GLU A C 1
ATOM 1599 O O . GLU A 1 189 ? -12.129 -14.742 -16.992 1.00 91.75 189 GLU A O 1
ATOM 1604 N N . GLU A 1 190 ? -12.300 -16.620 -15.770 1.00 93.25 190 GLU A N 1
ATOM 1605 C CA . GLU A 1 190 ? -12.487 -15.943 -14.490 1.00 93.25 190 GLU A CA 1
ATOM 1606 C C . GLU A 1 190 ? -11.255 -15.115 -14.104 1.00 93.25 190 GLU A C 1
ATOM 1608 O O . GLU A 1 190 ? -11.377 -13.922 -13.824 1.00 93.25 190 GLU A O 1
ATOM 1613 N N . LEU A 1 191 ? -10.054 -15.703 -14.152 1.00 94.88 191 LEU A N 1
ATOM 1614 C CA . LEU A 1 191 ? -8.812 -15.005 -13.821 1.00 94.88 191 LEU A CA 1
ATOM 1615 C C . LEU A 1 191 ? -8.538 -13.842 -14.787 1.00 94.88 191 LEU A C 1
ATOM 1617 O O . LEU A 1 191 ? -8.128 -12.762 -14.355 1.00 94.88 191 LEU A O 1
ATOM 1621 N N . MET A 1 192 ? -8.810 -14.035 -16.082 1.00 95.50 192 MET A N 1
ATOM 1622 C CA . MET A 1 192 ? -8.694 -12.991 -17.103 1.00 95.50 192 MET A CA 1
ATOM 1623 C C . MET A 1 192 ? -9.523 -11.762 -16.748 1.00 95.50 192 MET A C 1
ATOM 1625 O O . MET A 1 192 ? -9.019 -10.645 -16.856 1.00 95.50 192 MET A O 1
ATOM 1629 N N . LYS A 1 193 ? -10.758 -11.949 -16.268 1.00 95.94 193 LYS A N 1
ATOM 1630 C CA . LYS A 1 193 ? -11.626 -10.840 -15.861 1.00 95.94 193 LYS A CA 1
ATOM 1631 C C . LYS A 1 193 ? -10.967 -9.972 -14.787 1.00 95.94 193 LYS A C 1
ATOM 1633 O O . LYS A 1 193 ? -10.877 -8.763 -14.971 1.00 95.94 193 LYS A O 1
ATOM 1638 N N . TYR A 1 194 ? -10.446 -10.580 -13.718 1.00 96.81 194 TYR A N 1
ATOM 1639 C CA . TYR A 1 194 ? -9.776 -9.848 -12.633 1.00 96.81 194 TYR A CA 1
ATOM 1640 C C . TYR A 1 194 ? -8.482 -9.156 -13.086 1.00 96.81 194 TYR A C 1
ATOM 1642 O O . TYR A 1 194 ? -8.163 -8.065 -12.607 1.00 96.81 194 TYR A O 1
ATOM 1650 N N . LEU A 1 195 ? -7.730 -9.769 -14.005 1.00 96.94 195 LEU A N 1
ATOM 1651 C CA . LEU A 1 195 ? -6.509 -9.177 -14.556 1.00 96.94 195 LEU A CA 1
ATOM 1652 C C . LEU A 1 195 ? -6.804 -7.972 -15.454 1.00 96.94 195 LEU A C 1
ATOM 1654 O O . LEU A 1 195 ? -6.110 -6.961 -15.342 1.00 96.94 195 LEU A O 1
ATOM 1658 N N . ILE A 1 196 ? -7.827 -8.065 -16.310 1.00 97.50 196 ILE A N 1
ATOM 1659 C CA . ILE A 1 196 ? -8.269 -6.962 -17.177 1.00 97.50 196 ILE A CA 1
ATOM 1660 C C . ILE A 1 196 ? -8.768 -5.808 -16.311 1.00 97.50 196 ILE A C 1
ATOM 1662 O O . ILE A 1 196 ? -8.296 -4.686 -16.453 1.00 97.50 196 ILE A O 1
ATOM 1666 N N . ASP A 1 197 ? -9.636 -6.114 -15.349 1.00 97.38 197 ASP A N 1
ATOM 1667 C CA . ASP A 1 197 ? -10.163 -5.173 -14.365 1.00 97.38 197 ASP A CA 1
ATOM 1668 C C . ASP A 1 197 ? -9.049 -4.380 -13.653 1.00 97.38 197 ASP A C 1
ATOM 1670 O O . ASP A 1 197 ? -9.107 -3.154 -13.529 1.00 97.38 197 ASP A O 1
ATOM 1674 N N . LEU A 1 198 ? -8.005 -5.075 -13.190 1.00 97.75 198 LEU A N 1
ATOM 1675 C CA . LEU A 1 198 ? -6.857 -4.442 -12.544 1.00 97.75 198 LEU A CA 1
ATOM 1676 C C . LEU A 1 198 ? -6.058 -3.564 -13.518 1.00 97.75 198 LEU A C 1
ATOM 1678 O O . LEU A 1 198 ? -5.611 -2.481 -13.138 1.00 97.75 198 LEU A O 1
ATOM 1682 N N . ALA A 1 199 ? -5.862 -4.021 -14.755 1.00 97.56 199 ALA A N 1
ATOM 1683 C CA . ALA A 1 199 ? -5.128 -3.275 -15.770 1.00 97.56 199 ALA A CA 1
ATOM 1684 C C . ALA A 1 199 ? -5.863 -1.986 -16.179 1.00 97.56 199 ALA A C 1
ATOM 1686 O O . ALA A 1 199 ? -5.231 -0.933 -16.273 1.00 97.56 199 ALA A O 1
ATOM 1687 N N . GLU A 1 200 ? -7.190 -2.034 -16.306 1.00 97.88 200 GLU A N 1
ATOM 1688 C CA . GLU A 1 200 ? -8.036 -0.862 -16.563 1.00 97.88 200 GLU A CA 1
ATOM 1689 C C . GLU A 1 200 ? -7.983 0.156 -15.408 1.00 97.88 200 GLU A C 1
ATOM 1691 O O . GLU A 1 200 ? -7.937 1.365 -15.642 1.00 97.88 200 GLU A O 1
ATOM 1696 N N . ASP A 1 201 ? -7.932 -0.306 -14.151 1.00 98.00 201 ASP A N 1
ATOM 1697 C CA . ASP A 1 201 ? -7.753 0.582 -12.993 1.00 98.00 201 ASP A CA 1
ATOM 1698 C C . ASP A 1 201 ? -6.393 1.297 -13.014 1.00 98.00 201 ASP A C 1
ATOM 1700 O O . ASP A 1 201 ? -6.303 2.478 -12.663 1.00 98.00 201 ASP A O 1
ATOM 1704 N N . VAL A 1 202 ? -5.328 0.599 -13.422 1.00 97.12 202 VAL A N 1
ATOM 1705 C CA . VAL A 1 202 ? -3.991 1.193 -13.573 1.00 97.12 202 VAL A CA 1
ATOM 1706 C C . VAL A 1 202 ? -3.985 2.237 -14.688 1.00 97.12 202 VAL A C 1
ATOM 1708 O O . VAL A 1 202 ? -3.505 3.353 -14.472 1.00 97.12 202 VAL A O 1
ATOM 1711 N N . GLU A 1 203 ? -4.548 1.906 -15.850 1.00 96.75 203 GLU A N 1
ATOM 1712 C CA . GLU A 1 203 ? -4.671 2.821 -16.988 1.00 96.75 203 GLU A CA 1
ATOM 1713 C C . GLU A 1 203 ? -5.470 4.079 -16.612 1.00 96.75 203 GLU A C 1
ATOM 1715 O O . GLU A 1 203 ? -5.042 5.201 -16.892 1.00 96.75 203 GLU A O 1
ATOM 1720 N N . TYR A 1 204 ? -6.576 3.917 -15.875 1.00 97.19 204 TYR A N 1
ATOM 1721 C CA . TYR A 1 204 ? -7.360 5.033 -15.350 1.00 97.19 204 TYR A CA 1
ATOM 1722 C C . TYR A 1 204 ? -6.522 5.980 -14.480 1.00 97.19 204 TYR A C 1
ATOM 1724 O O . TYR A 1 204 ? -6.545 7.193 -14.701 1.00 97.19 204 TYR A O 1
ATOM 1732 N N . ILE A 1 205 ? -5.765 5.452 -13.511 1.00 96.62 205 ILE A N 1
ATOM 1733 C CA . ILE A 1 205 ? -4.938 6.281 -12.618 1.00 96.62 205 ILE A CA 1
ATOM 1734 C C . ILE A 1 205 ? -3.868 7.039 -13.408 1.00 96.62 205 ILE A C 1
ATOM 1736 O O . ILE A 1 205 ? -3.653 8.227 -13.155 1.00 96.62 205 ILE A O 1
ATOM 1740 N N . ILE A 1 206 ? -3.212 6.377 -14.365 1.00 95.62 206 ILE A N 1
ATOM 1741 C CA . ILE A 1 206 ? -2.179 6.996 -15.206 1.00 95.62 206 ILE A CA 1
ATOM 1742 C C . ILE A 1 206 ? -2.769 8.139 -16.025 1.00 95.62 206 ILE A C 1
ATOM 1744 O O . ILE A 1 206 ? -2.214 9.238 -16.010 1.00 95.62 206 ILE A O 1
ATOM 1748 N N . ARG A 1 207 ? -3.916 7.907 -16.672 1.00 95.12 207 ARG A N 1
ATOM 1749 C CA . ARG A 1 207 ? -4.613 8.917 -17.476 1.00 95.12 207 ARG A CA 1
ATOM 1750 C C . ARG A 1 207 ? -5.053 10.119 -16.643 1.00 95.12 207 ARG A C 1
ATOM 1752 O O . ARG A 1 207 ? -4.966 11.250 -17.107 1.00 95.12 207 ARG A O 1
ATOM 1759 N N . MET A 1 208 ? -5.521 9.891 -15.414 1.00 95.12 208 MET A N 1
ATOM 1760 C CA . MET A 1 208 ? -5.920 10.976 -14.510 1.00 95.12 208 MET A CA 1
ATOM 1761 C C . MET A 1 208 ? -4.739 11.741 -13.925 1.00 95.12 208 MET A C 1
ATOM 1763 O O . MET A 1 208 ? -4.889 12.908 -13.567 1.00 95.12 208 MET A O 1
ATOM 1767 N N . ASN A 1 209 ? -3.567 11.107 -13.844 1.00 92.94 209 ASN A N 1
ATOM 1768 C CA . ASN A 1 209 ? -2.321 11.723 -13.405 1.00 92.94 209 ASN A CA 1
ATOM 1769 C C . ASN A 1 209 ? -2.462 12.501 -12.075 1.00 92.94 209 ASN A C 1
ATOM 1771 O O . ASN A 1 209 ? -1.903 13.595 -11.899 1.00 92.94 209 ASN A O 1
ATOM 1775 N N . TYR A 1 210 ? -3.219 11.937 -11.126 1.00 92.19 210 TYR A N 1
ATOM 1776 C CA . TYR A 1 210 ? -3.546 12.582 -9.852 1.00 92.19 210 TYR A CA 1
ATOM 1777 C C . TYR A 1 210 ? -2.306 13.059 -9.103 1.00 92.19 210 TYR A C 1
ATOM 1779 O O . TYR A 1 210 ? -1.290 12.368 -9.063 1.00 92.19 210 TYR A O 1
ATOM 1787 N N . LYS A 1 211 ? -2.398 14.221 -8.450 1.00 90.12 211 LYS A N 1
ATOM 1788 C CA . LYS A 1 211 ? -1.392 14.668 -7.473 1.00 90.12 211 LYS A CA 1
ATOM 1789 C C . LYS A 1 211 ? -1.368 13.731 -6.256 1.00 90.12 211 LYS A C 1
ATOM 1791 O O . LYS A 1 211 ? -2.234 12.872 -6.099 1.00 90.12 211 LYS A O 1
ATOM 1796 N N . SER A 1 212 ? -0.359 13.892 -5.403 1.00 88.38 212 SER A N 1
ATOM 1797 C CA . SER A 1 212 ? -0.366 13.234 -4.094 1.00 88.38 212 SER A CA 1
ATOM 1798 C C . SER A 1 212 ? -1.592 13.639 -3.293 1.00 88.38 212 SER A C 1
ATOM 1800 O O . SER A 1 212 ? -2.043 14.780 -3.366 1.00 88.38 212 SER A O 1
ATOM 1802 N N . PHE A 1 213 ? -2.088 12.695 -2.505 1.00 87.88 213 PHE A N 1
ATOM 1803 C CA . PHE A 1 213 ? -3.134 12.934 -1.523 1.00 87.88 213 PHE A CA 1
ATOM 1804 C C . PHE A 1 213 ? -2.538 12.972 -0.108 1.00 87.88 213 PHE A C 1
ATOM 1806 O O . PHE A 1 213 ? -1.428 12.476 0.129 1.00 87.88 213 PHE A O 1
ATOM 1813 N N . SER A 1 214 ? -3.278 13.553 0.842 1.00 84.00 214 SER A N 1
ATOM 1814 C CA . SER A 1 214 ? -2.875 13.562 2.251 1.00 84.00 214 SER A CA 1
ATOM 1815 C C . SER A 1 214 ? -2.817 12.145 2.832 1.00 84.00 214 SER A C 1
ATOM 1817 O O . SER A 1 214 ? -3.412 11.205 2.298 1.00 84.00 214 SER A O 1
ATOM 1819 N N . GLU A 1 215 ? -2.100 11.978 3.945 1.00 71.44 215 GLU A N 1
ATOM 1820 C CA . GLU A 1 215 ? -1.959 10.678 4.623 1.00 71.44 215 GLU A CA 1
ATOM 1821 C C . GLU A 1 215 ? -3.311 10.104 5.043 1.00 71.44 215 GLU A C 1
ATOM 1823 O O . GLU A 1 215 ? -3.576 8.906 4.922 1.00 71.44 215 GLU A O 1
ATOM 1828 N N . GLU A 1 216 ? -4.202 10.983 5.483 1.00 81.75 216 GLU A N 1
ATOM 1829 C CA . GLU A 1 216 ? -5.517 10.630 5.982 1.00 81.75 216 GLU A CA 1
ATOM 1830 C C . GLU A 1 216 ? -6.512 10.355 4.855 1.00 81.75 216 GLU A C 1
ATOM 1832 O O . GLU A 1 216 ? -7.518 9.691 5.105 1.00 81.75 216 GLU A O 1
ATOM 1837 N N . TYR A 1 217 ? -6.262 10.824 3.626 1.00 87.44 217 TYR A N 1
ATOM 1838 C CA . TYR A 1 217 ? -7.213 10.715 2.514 1.00 87.44 217 TYR A CA 1
ATOM 1839 C C . TYR A 1 217 ? -7.605 9.261 2.245 1.00 87.44 217 TYR A C 1
ATOM 1841 O O . TYR A 1 217 ? -8.784 8.906 2.263 1.00 87.44 217 TYR A O 1
ATOM 1849 N N . TYR A 1 218 ? -6.613 8.388 2.056 1.00 86.75 218 TYR A N 1
ATOM 1850 C CA . TYR A 1 218 ? -6.885 6.991 1.733 1.00 86.75 218 TYR A CA 1
ATOM 1851 C C . TYR A 1 218 ? -7.533 6.258 2.900 1.00 86.75 218 TYR A C 1
ATOM 1853 O O . TYR A 1 218 ? -8.506 5.527 2.717 1.00 86.75 218 TYR A O 1
ATOM 1861 N N . ILE A 1 219 ? -7.005 6.469 4.108 1.00 84.19 219 ILE A N 1
ATOM 1862 C CA . ILE A 1 219 ? -7.454 5.770 5.312 1.00 84.19 219 ILE A CA 1
ATOM 1863 C C . ILE A 1 219 ? -8.874 6.183 5.676 1.00 84.19 219 ILE A C 1
ATOM 1865 O O . ILE A 1 219 ? -9.696 5.302 5.912 1.00 84.19 219 ILE A O 1
ATOM 1869 N N . SER A 1 220 ? -9.184 7.481 5.686 1.00 83.44 220 SER A N 1
ATOM 1870 C CA . SER A 1 220 ? -10.540 7.978 5.956 1.00 83.44 220 SER A CA 1
ATOM 1871 C C . SER A 1 220 ? -11.542 7.362 4.986 1.00 83.44 220 SER A C 1
ATOM 1873 O O . SER A 1 220 ? -12.513 6.743 5.414 1.00 83.44 220 SER A O 1
ATOM 1875 N N . LYS A 1 221 ? -11.230 7.375 3.689 1.00 87.44 221 LYS A N 1
ATOM 1876 C CA . LYS A 1 221 ? -12.103 6.823 2.655 1.00 87.44 221 LYS A CA 1
ATOM 1877 C C . LYS A 1 221 ? -12.240 5.300 2.731 1.00 87.44 221 LYS A C 1
ATOM 1879 O O . LYS A 1 221 ? -13.339 4.776 2.561 1.00 87.44 221 LYS A O 1
ATOM 1884 N N . TYR A 1 222 ? -11.165 4.565 3.037 1.00 87.62 222 TYR A N 1
ATOM 1885 C CA . TYR A 1 222 ? -11.256 3.123 3.301 1.00 87.62 222 TYR A CA 1
ATOM 1886 C C . TYR A 1 222 ? -12.118 2.835 4.528 1.00 87.62 222 TYR A C 1
ATOM 1888 O O . TYR A 1 222 ? -12.947 1.929 4.488 1.00 87.62 222 TYR A O 1
ATOM 1896 N N . VAL A 1 223 ? -11.954 3.600 5.609 1.00 82.88 223 VAL A N 1
ATOM 1897 C CA . VAL A 1 223 ? -12.771 3.465 6.820 1.00 82.88 223 VAL A CA 1
ATOM 1898 C C . VAL A 1 223 ? -14.239 3.755 6.521 1.00 82.88 223 VAL A C 1
ATOM 1900 O O . VAL A 1 223 ? -15.095 3.000 6.985 1.00 82.88 223 VAL A O 1
ATOM 1903 N N . ASP A 1 224 ? -14.526 4.764 5.703 1.00 83.75 224 ASP A N 1
ATOM 1904 C CA . ASP A 1 224 ? -15.888 5.114 5.316 1.00 83.75 224 ASP A CA 1
ATOM 1905 C C . ASP A 1 224 ? -16.547 4.011 4.483 1.00 83.75 224 ASP A C 1
ATOM 1907 O O . ASP A 1 224 ? -17.649 3.545 4.782 1.00 83.75 224 ASP A O 1
ATOM 1911 N N . LEU A 1 225 ? -15.848 3.510 3.469 1.00 86.75 225 LEU A N 1
ATOM 1912 C CA . LEU A 1 225 ? -16.344 2.417 2.637 1.00 86.75 225 LEU A CA 1
ATOM 1913 C C . LEU A 1 225 ? -16.538 1.118 3.430 1.00 86.75 225 LEU A C 1
ATOM 1915 O O . LEU A 1 225 ? -17.538 0.421 3.251 1.00 86.75 225 LEU A O 1
ATOM 1919 N N . LEU A 1 226 ? -15.620 0.806 4.350 1.00 84.12 226 LEU A N 1
ATOM 1920 C CA . LEU A 1 226 ? -15.776 -0.318 5.274 1.00 84.12 226 LEU A CA 1
ATOM 1921 C C . LEU A 1 226 ? -16.986 -0.124 6.187 1.00 84.12 226 LEU A C 1
ATOM 1923 O O . LEU A 1 226 ? -17.698 -1.085 6.468 1.00 84.12 226 LEU A O 1
ATOM 1927 N N . GLY A 1 227 ? -17.241 1.108 6.627 1.00 78.38 227 GLY A N 1
ATOM 1928 C CA . GLY A 1 227 ? -18.434 1.464 7.380 1.00 78.38 227 GLY A CA 1
ATOM 1929 C C . GLY A 1 227 ? -19.719 1.201 6.616 1.00 78.38 227 GLY A C 1
ATOM 1930 O O . GLY A 1 227 ? -20.593 0.516 7.143 1.00 78.38 227 GLY A O 1
ATOM 1931 N N . LYS A 1 228 ? -19.803 1.637 5.354 1.00 79.62 228 LYS A N 1
ATOM 1932 C CA . LYS A 1 228 ? -20.962 1.363 4.486 1.00 79.62 228 LYS A CA 1
ATOM 1933 C C . LYS A 1 228 ? -21.215 -0.137 4.291 1.00 79.62 228 LYS A C 1
ATOM 1935 O O . LYS A 1 228 ? -22.364 -0.540 4.157 1.00 79.62 228 LYS A O 1
ATOM 1940 N N . LYS A 1 229 ? -20.165 -0.965 4.323 1.00 78.44 229 LYS A N 1
ATOM 1941 C CA . LYS A 1 229 ? -20.272 -2.434 4.279 1.00 78.44 229 LYS A CA 1
ATOM 1942 C C . LYS A 1 229 ? -20.538 -3.094 5.646 1.00 78.44 229 LYS A C 1
ATOM 1944 O O . LYS A 1 229 ? -20.585 -4.315 5.717 1.00 78.44 229 LYS A O 1
ATOM 1949 N N . GLY A 1 230 ? -20.703 -2.324 6.725 1.00 76.12 230 GLY A N 1
ATOM 1950 C CA . GLY A 1 230 ? -20.987 -2.840 8.073 1.00 76.12 230 GLY A CA 1
ATOM 1951 C C . GLY A 1 230 ? -19.753 -3.262 8.883 1.00 76.12 230 GLY A C 1
ATOM 1952 O O . GLY A 1 230 ? -19.885 -3.859 9.947 1.00 76.12 230 GLY A O 1
ATOM 1953 N N . PHE A 1 231 ? -18.542 -2.936 8.419 1.00 74.31 231 PHE A N 1
ATOM 1954 C CA . PHE A 1 231 ? -17.272 -3.379 9.016 1.00 74.31 231 PHE A CA 1
ATOM 1955 C C . PHE A 1 231 ? -16.448 -2.252 9.658 1.00 74.31 231 PHE A C 1
ATOM 1957 O O . PHE A 1 231 ? -15.283 -2.457 10.019 1.00 74.31 231 PHE A O 1
ATOM 1964 N N . ALA A 1 232 ? -17.018 -1.055 9.846 1.00 66.19 232 ALA A N 1
ATOM 1965 C CA . ALA A 1 232 ? -16.313 0.025 10.543 1.00 66.19 232 ALA A CA 1
ATOM 1966 C C . ALA A 1 232 ? -15.941 -0.368 11.983 1.00 66.19 232 ALA A C 1
ATOM 1968 O O . ALA A 1 232 ? -14.855 -0.016 12.446 1.00 66.19 232 ALA A O 1
ATOM 1969 N N . TYR A 1 233 ? -16.776 -1.131 12.690 1.00 66.50 233 TYR A N 1
ATOM 1970 C CA . TYR A 1 233 ? -16.552 -1.475 14.094 1.00 66.50 233 TYR A CA 1
ATOM 1971 C C . TYR A 1 233 ? -16.901 -2.944 14.393 1.00 66.50 233 TYR A C 1
ATOM 1973 O O . TYR A 1 233 ? -17.735 -3.520 13.705 1.00 66.50 233 TYR A O 1
ATOM 1981 N N . PRO A 1 234 ? -16.285 -3.573 15.417 1.00 67.56 234 PRO A N 1
ATOM 1982 C CA . PRO A 1 234 ? -15.208 -3.053 16.261 1.00 67.56 234 PRO A CA 1
ATOM 1983 C C . PRO A 1 234 ? -13.847 -3.060 15.543 1.00 67.56 234 PRO A C 1
ATOM 1985 O O . PRO A 1 234 ? -13.468 -4.046 14.913 1.00 67.56 234 PRO A O 1
ATOM 1988 N N . ILE A 1 235 ? -13.060 -1.990 15.727 1.00 70.88 235 ILE A N 1
ATOM 1989 C CA . ILE A 1 235 ? -11.744 -1.784 15.078 1.00 70.88 235 ILE A CA 1
ATOM 1990 C C . ILE A 1 235 ? -10.819 -3.002 15.244 1.00 70.88 235 ILE A C 1
ATOM 1992 O O . ILE A 1 235 ? -10.148 -3.403 14.298 1.00 70.88 235 ILE A O 1
ATOM 1996 N N . LYS A 1 236 ? -10.836 -3.649 16.419 1.00 72.19 236 LYS A N 1
ATOM 1997 C CA . LYS A 1 236 ? -10.006 -4.830 16.720 1.00 72.19 236 LYS A CA 1
ATOM 1998 C C . LYS A 1 236 ? -10.242 -6.011 15.771 1.00 72.19 236 LYS A C 1
ATOM 2000 O O . LYS A 1 236 ? -9.306 -6.752 15.507 1.00 72.19 236 LYS A O 1
ATOM 2005 N N . LYS A 1 237 ? -11.469 -6.186 15.267 1.00 76.69 237 LYS A N 1
ATOM 2006 C CA . LYS A 1 237 ? -11.812 -7.269 14.331 1.00 76.69 237 LYS A CA 1
ATOM 2007 C C . LYS A 1 237 ? -11.711 -6.855 12.864 1.00 76.69 237 LYS A C 1
ATOM 2009 O O . LYS A 1 237 ? -11.702 -7.718 11.995 1.00 76.69 237 LYS A O 1
ATOM 2014 N N . ARG A 1 238 ? -11.605 -5.551 12.580 1.00 78.25 238 ARG A N 1
ATOM 2015 C CA . ARG A 1 238 ? -11.573 -4.999 11.215 1.00 78.25 238 ARG A CA 1
ATOM 2016 C C . ARG A 1 238 ? -10.509 -5.673 10.348 1.00 78.25 238 ARG A C 1
ATOM 2018 O O . ARG A 1 238 ? -10.772 -5.975 9.194 1.00 78.25 238 ARG A O 1
ATOM 2025 N N . ARG A 1 239 ? -9.340 -5.968 10.926 1.00 81.69 239 ARG A N 1
ATOM 2026 C CA . ARG A 1 239 ? -8.256 -6.696 10.253 1.00 81.69 239 ARG A CA 1
ATOM 2027 C C . ARG A 1 239 ? -8.697 -8.075 9.760 1.00 81.69 239 ARG A C 1
ATOM 2029 O O . ARG A 1 239 ? -8.517 -8.379 8.589 1.00 81.69 239 ARG A O 1
ATOM 2036 N N . GLU A 1 240 ? -9.221 -8.908 10.654 1.00 82.56 240 GLU A N 1
ATOM 2037 C CA . GLU A 1 240 ? -9.618 -10.283 10.324 1.00 82.56 240 GLU A CA 1
ATOM 2038 C C . GLU A 1 240 ? -10.760 -10.293 9.310 1.00 82.56 240 GLU A C 1
ATOM 2040 O O . GLU A 1 240 ? -10.747 -11.098 8.385 1.00 82.56 240 GLU A O 1
ATOM 2045 N N . TYR A 1 241 ? -11.714 -9.366 9.441 1.00 83.44 241 TYR A N 1
ATOM 2046 C CA . TYR A 1 241 ? -12.781 -9.208 8.456 1.00 83.44 241 TYR A CA 1
ATOM 2047 C C . TYR A 1 241 ? -12.241 -8.802 7.092 1.00 83.44 241 TYR A C 1
ATOM 2049 O O . TYR A 1 241 ? -12.629 -9.390 6.092 1.00 83.44 241 TYR A O 1
ATOM 2057 N N . LEU A 1 242 ? -11.311 -7.850 7.040 1.00 87.56 242 LEU A N 1
ATOM 2058 C CA . LEU A 1 242 ? -10.733 -7.417 5.775 1.00 87.56 242 LEU A CA 1
ATOM 2059 C C . LEU A 1 242 ? -9.929 -8.530 5.098 1.00 87.56 242 LEU A C 1
ATOM 2061 O O . LEU A 1 242 ? -10.037 -8.718 3.892 1.00 87.56 242 LEU A O 1
ATOM 2065 N N . GLN A 1 243 ? -9.172 -9.303 5.882 1.00 89.69 243 GLN A N 1
ATOM 2066 C CA . GLN A 1 243 ? -8.480 -10.495 5.394 1.00 89.69 243 GLN A CA 1
ATOM 2067 C C . GLN A 1 243 ? -9.460 -11.511 4.789 1.00 89.69 243 GLN A C 1
ATOM 2069 O O . GLN A 1 243 ? -9.199 -12.018 3.703 1.00 89.69 243 GLN A O 1
ATOM 2074 N N . LYS A 1 244 ? -10.586 -11.779 5.465 1.00 89.19 244 LYS A N 1
ATOM 2075 C CA . LYS A 1 244 ? -11.637 -12.675 4.961 1.00 89.19 244 LYS A CA 1
ATOM 2076 C C . LYS A 1 244 ? -12.261 -12.155 3.670 1.00 89.19 244 LYS A C 1
ATOM 2078 O O . LYS A 1 244 ? -12.265 -12.878 2.688 1.00 89.19 244 LYS A O 1
ATOM 2083 N N . LEU A 1 245 ? -12.676 -10.887 3.645 1.00 90.00 245 LEU A N 1
ATOM 2084 C CA . LEU A 1 245 ? -13.288 -10.267 2.466 1.00 90.00 245 LEU A CA 1
ATOM 2085 C C . LEU A 1 245 ? -12.379 -10.319 1.233 1.00 90.00 245 LEU A C 1
ATOM 2087 O O . LEU A 1 245 ? -12.865 -10.549 0.135 1.00 90.00 245 LEU A O 1
ATOM 2091 N N . ILE A 1 246 ? -11.069 -10.104 1.397 1.00 92.69 246 ILE A N 1
ATOM 2092 C CA . ILE A 1 246 ? -10.111 -10.186 0.283 1.00 92.69 246 ILE A CA 1
ATOM 2093 C C . ILE A 1 246 ? -10.023 -11.619 -0.256 1.00 92.69 246 ILE A C 1
ATOM 2095 O O . ILE A 1 246 ? -10.058 -11.801 -1.468 1.00 92.69 246 ILE A O 1
ATOM 2099 N N . ILE A 1 247 ? -9.917 -12.618 0.626 1.00 92.44 247 ILE A N 1
ATOM 2100 C CA . ILE A 1 247 ? -9.795 -14.034 0.237 1.00 92.44 247 ILE A CA 1
ATOM 2101 C C . ILE A 1 247 ? -11.101 -14.572 -0.366 1.00 92.44 247 ILE A C 1
ATOM 2103 O O . ILE A 1 247 ? -11.058 -15.415 -1.250 1.00 92.44 247 ILE A O 1
ATOM 2107 N N . GLU A 1 248 ? -12.255 -14.093 0.101 1.00 92.44 248 GLU A N 1
ATOM 2108 C CA . GLU A 1 248 ? -13.568 -14.479 -0.431 1.00 92.44 248 GLU A CA 1
ATOM 2109 C C . GLU A 1 248 ? -13.868 -13.824 -1.787 1.00 92.44 248 GLU A C 1
ATOM 2111 O O . GLU A 1 248 ? -14.581 -14.4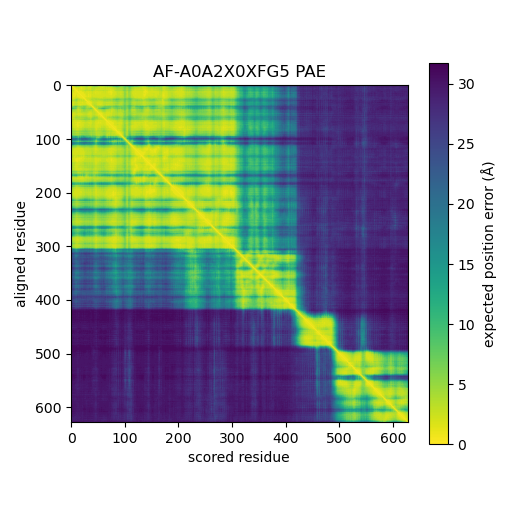04 -2.598 1.00 92.44 248 GLU A O 1
ATOM 2116 N N . TYR A 1 249 ? -13.350 -12.617 -2.039 1.00 93.81 249 TYR A N 1
ATOM 2117 C CA . TYR A 1 249 ? -13.637 -11.867 -3.266 1.00 93.81 249 TYR A CA 1
ATOM 2118 C C . TYR A 1 249 ? -12.694 -12.193 -4.429 1.00 93.81 249 TYR A C 1
ATOM 2120 O O . TYR A 1 249 ? -13.112 -12.134 -5.586 1.00 93.81 249 TYR A O 1
ATOM 2128 N N . TYR A 1 250 ? -11.418 -12.463 -4.139 1.00 95.69 250 TYR A N 1
ATOM 2129 C CA . TYR A 1 250 ? -10.397 -12.698 -5.156 1.00 95.69 250 TYR A CA 1
ATOM 2130 C C . TYR A 1 250 ? -9.997 -14.177 -5.222 1.00 95.69 250 TYR A C 1
ATOM 2132 O O . TYR A 1 250 ? -9.670 -14.753 -4.180 1.00 95.69 250 TYR A O 1
ATOM 2140 N N . PRO A 1 251 ? -9.915 -14.766 -6.430 1.00 94.75 251 PRO A N 1
ATOM 2141 C CA . PRO A 1 251 ? -9.345 -16.092 -6.626 1.00 94.75 251 PRO A CA 1
ATOM 2142 C C . PRO A 1 251 ? -7.927 -16.215 -6.045 1.00 94.75 251 PRO A C 1
ATOM 2144 O O . PRO A 1 251 ? -7.145 -15.259 -6.023 1.00 94.75 251 PRO A O 1
ATOM 2147 N N . THR A 1 252 ? -7.585 -17.405 -5.545 1.00 93.69 252 THR A N 1
ATOM 2148 C CA . THR A 1 252 ? -6.287 -17.636 -4.882 1.00 93.69 252 THR A CA 1
ATOM 2149 C C . THR A 1 252 ? -5.122 -17.495 -5.860 1.00 93.69 252 THR A C 1
ATOM 2151 O O . THR A 1 252 ? -4.138 -16.833 -5.540 1.00 93.69 252 THR A O 1
ATOM 2154 N N . ASP A 1 253 ? -5.263 -18.041 -7.065 1.00 93.81 253 ASP A N 1
ATOM 2155 C CA . ASP A 1 253 ? -4.300 -17.928 -8.163 1.00 93.81 253 ASP A CA 1
ATOM 2156 C C . ASP A 1 253 ? -4.066 -16.468 -8.595 1.00 93.81 253 ASP A C 1
ATOM 2158 O O . ASP A 1 253 ? -2.922 -16.064 -8.810 1.00 93.81 253 ASP A O 1
ATOM 2162 N N . PHE A 1 254 ? -5.114 -15.636 -8.623 1.00 95.56 254 PHE A N 1
ATOM 2163 C CA . PHE A 1 254 ? -4.992 -14.191 -8.849 1.00 95.56 254 PHE A CA 1
ATOM 2164 C C . PHE A 1 254 ? -4.133 -13.512 -7.774 1.00 95.56 254 PHE A C 1
ATOM 2166 O O . PHE A 1 254 ? -3.210 -12.754 -8.082 1.00 95.56 254 PHE A O 1
ATOM 2173 N N . LEU A 1 255 ? -4.402 -13.793 -6.495 1.00 94.69 255 LEU A N 1
ATOM 2174 C CA . LEU A 1 255 ? -3.639 -13.215 -5.386 1.00 94.69 255 LEU A CA 1
ATOM 2175 C C . LEU A 1 255 ? -2.191 -13.721 -5.341 1.00 94.69 255 LEU A C 1
ATOM 2177 O O . LEU A 1 255 ? -1.295 -12.958 -4.968 1.00 94.69 255 LEU A O 1
ATOM 2181 N N . GLU A 1 256 ? -1.947 -14.979 -5.700 1.00 92.62 256 GLU A N 1
ATOM 2182 C CA . GLU A 1 256 ? -0.605 -15.558 -5.797 1.00 92.62 256 GLU A CA 1
ATOM 2183 C C . GLU A 1 256 ? 0.208 -14.909 -6.920 1.00 92.62 256 GLU A C 1
ATOM 2185 O O . GLU A 1 256 ? 1.358 -14.525 -6.691 1.00 92.62 256 GLU A O 1
ATOM 2190 N N . LEU A 1 257 ? -0.402 -14.689 -8.091 1.00 92.19 257 LEU A N 1
ATOM 2191 C CA . LEU A 1 257 ? 0.235 -14.017 -9.225 1.00 92.19 257 LEU A CA 1
ATOM 2192 C C . LEU A 1 257 ? 0.679 -12.582 -8.882 1.00 92.19 257 LEU A C 1
ATOM 2194 O O . LEU A 1 257 ? 1.690 -12.098 -9.392 1.00 92.19 257 LEU A O 1
ATOM 2198 N N . LEU A 1 258 ? -0.048 -11.915 -7.981 1.00 92.44 258 LEU A N 1
ATOM 2199 C CA . LEU A 1 258 ? 0.241 -10.560 -7.498 1.00 92.44 258 LEU A CA 1
ATOM 2200 C C . LEU A 1 258 ? 1.110 -10.515 -6.227 1.00 92.44 258 LEU A C 1
ATOM 2202 O O . LEU A 1 258 ? 1.194 -9.455 -5.599 1.00 92.44 258 LEU A O 1
ATOM 2206 N N . ASP A 1 259 ? 1.696 -11.636 -5.782 1.00 90.81 259 ASP A N 1
ATOM 2207 C CA . ASP A 1 259 ? 2.424 -11.753 -4.502 1.00 90.81 259 ASP A CA 1
ATOM 2208 C C . ASP A 1 259 ? 1.633 -11.146 -3.314 1.00 90.81 259 ASP A C 1
ATOM 2210 O O . ASP A 1 259 ? 2.170 -10.467 -2.427 1.00 90.81 259 ASP A O 1
ATOM 2214 N N . SER A 1 260 ? 0.311 -11.316 -3.334 1.00 91.25 260 SER A N 1
ATOM 2215 C CA . SER A 1 260 ? -0.626 -10.677 -2.405 1.00 91.25 260 SER A CA 1
ATOM 2216 C C . SER A 1 260 ? -1.512 -11.672 -1.656 1.00 91.25 260 SER A C 1
ATOM 2218 O O . SER A 1 260 ? -2.310 -11.244 -0.821 1.00 91.25 260 SER A O 1
ATOM 2220 N N . PHE A 1 261 ? -1.325 -12.976 -1.878 1.00 91.56 261 PHE A N 1
ATOM 2221 C CA . PHE A 1 261 ? -1.943 -14.038 -1.088 1.00 91.56 261 PHE A CA 1
ATOM 2222 C C . PHE A 1 261 ? -1.426 -14.056 0.360 1.00 91.56 261 PHE A C 1
ATOM 2224 O O . PHE A 1 261 ? -0.258 -13.777 0.640 1.00 91.56 261 PHE A O 1
ATOM 2231 N N . PHE A 1 262 ? -2.306 -14.402 1.297 1.00 89.62 262 PHE A N 1
ATOM 2232 C CA . PHE A 1 262 ? -1.992 -14.598 2.711 1.00 89.62 262 PHE A CA 1
ATOM 2233 C C . PHE A 1 262 ? -3.013 -15.547 3.343 1.00 89.62 262 PHE A C 1
ATOM 2235 O O . PHE A 1 262 ? -4.108 -15.746 2.822 1.00 89.62 262 PHE A O 1
ATOM 2242 N N . LYS A 1 263 ? -2.685 -16.105 4.512 1.00 86.44 263 LYS A N 1
ATOM 2243 C CA . LYS A 1 263 ? -3.642 -16.893 5.303 1.00 86.44 263 LYS A CA 1
ATOM 2244 C C . LYS A 1 263 ? -4.436 -15.984 6.240 1.00 86.44 263 LYS A C 1
ATOM 2246 O O . LYS A 1 263 ? -3.900 -15.015 6.782 1.00 86.44 263 LYS A O 1
ATOM 2251 N N . ILE A 1 264 ? -5.708 -16.310 6.480 1.00 82.38 264 ILE A N 1
ATOM 2252 C CA . ILE A 1 264 ? -6.520 -15.625 7.500 1.00 82.38 264 ILE A CA 1
ATOM 2253 C C . ILE A 1 264 ? -5.784 -15.712 8.840 1.00 82.38 264 ILE A C 1
ATOM 2255 O O . ILE A 1 264 ? -5.225 -16.759 9.165 1.00 82.38 264 ILE A O 1
ATOM 2259 N N . SER A 1 265 ? -5.788 -14.626 9.618 1.00 78.06 265 SER A N 1
ATOM 2260 C CA . SER A 1 265 ? -5.066 -14.472 10.893 1.00 78.06 265 SER A CA 1
ATOM 2261 C C . SER A 1 265 ? -3.536 -14.413 10.793 1.00 78.06 265 SER A C 1
ATOM 2263 O O . SER A 1 265 ? -2.860 -14.318 11.821 1.00 78.06 265 SER A O 1
ATOM 2265 N N . ASP A 1 266 ? -2.971 -14.373 9.582 1.00 77.94 266 ASP A N 1
ATOM 2266 C CA . ASP A 1 266 ? -1.545 -14.118 9.406 1.00 77.94 266 ASP A CA 1
ATOM 2267 C C . ASP A 1 266 ? -1.196 -12.722 9.933 1.00 77.94 266 ASP A C 1
ATOM 2269 O O . ASP A 1 266 ? -1.717 -11.704 9.458 1.00 77.94 266 ASP A O 1
ATOM 2273 N N . LYS A 1 267 ? -0.308 -12.684 10.935 1.00 71.69 267 LYS A N 1
ATOM 2274 C CA . LYS A 1 267 ? 0.166 -11.455 11.575 1.00 71.69 267 LYS A CA 1
ATOM 2275 C C . LYS A 1 267 ? 1.044 -10.612 10.645 1.00 71.69 267 LYS A C 1
ATOM 2277 O O . LYS A 1 267 ? 1.068 -9.398 10.840 1.00 71.69 267 LYS A O 1
ATOM 2282 N N . PHE A 1 268 ? 1.655 -11.217 9.628 1.00 71.25 268 PHE A N 1
ATOM 2283 C CA . PHE A 1 268 ? 2.576 -10.581 8.683 1.00 71.25 268 PHE A CA 1
ATOM 2284 C C . PHE A 1 268 ? 1.946 -10.249 7.323 1.00 71.25 268 PHE A C 1
ATOM 2286 O O . PHE A 1 268 ? 2.645 -9.784 6.426 1.00 71.25 268 PHE A O 1
ATOM 2293 N N . SER A 1 269 ? 0.633 -10.449 7.158 1.00 82.44 269 SER A N 1
ATOM 2294 C CA . SER A 1 269 ? -0.085 -10.004 5.957 1.00 82.44 269 SER A CA 1
ATOM 2295 C C . SER A 1 269 ? 0.094 -8.499 5.740 1.00 82.44 269 SER A C 1
ATOM 2297 O O . SER A 1 269 ? 0.149 -7.758 6.717 1.00 82.44 269 SER A O 1
ATOM 2299 N N . TRP A 1 270 ? 0.027 -8.036 4.495 1.00 86.00 270 TRP A N 1
ATOM 2300 C CA . TRP A 1 270 ? 0.096 -6.614 4.131 1.00 86.00 270 TRP A CA 1
ATOM 2301 C C . TRP A 1 270 ? -1.164 -5.799 4.484 1.00 86.00 270 TRP A C 1
ATOM 2303 O O . TRP A 1 270 ? -1.144 -4.572 4.474 1.00 86.00 270 TRP A O 1
ATOM 2313 N N . VAL A 1 271 ? -2.269 -6.473 4.813 1.00 86.62 271 VAL A N 1
ATOM 2314 C CA . VAL A 1 271 ? -3.581 -5.863 5.091 1.00 86.62 271 VAL A CA 1
ATOM 2315 C C . VAL A 1 271 ? -3.576 -4.797 6.207 1.00 86.62 271 VAL A C 1
ATOM 2317 O O . VAL A 1 271 ? -4.229 -3.771 6.028 1.00 86.62 271 VAL A O 1
ATOM 2320 N N . PRO A 1 272 ? -2.870 -4.959 7.347 1.00 79.94 272 PRO A N 1
ATOM 2321 C CA . PRO A 1 272 ? -2.807 -3.940 8.396 1.00 79.94 272 PRO A CA 1
ATOM 2322 C C . PRO A 1 272 ? -2.234 -2.610 7.905 1.00 79.94 272 PRO A C 1
ATOM 2324 O O . PRO A 1 272 ? -2.690 -1.557 8.350 1.00 79.94 272 PRO A O 1
ATOM 2327 N N . SER A 1 273 ? -1.302 -2.654 6.950 1.00 82.69 273 SER A N 1
ATOM 2328 C CA . SER A 1 273 ? -0.653 -1.468 6.399 1.00 82.69 273 SER A CA 1
ATOM 2329 C C . SER A 1 273 ? -1.624 -0.572 5.622 1.00 82.69 273 SER A C 1
ATOM 2331 O O . SER A 1 273 ? -1.382 0.619 5.505 1.00 82.69 273 SER A O 1
ATOM 2333 N N . LEU A 1 274 ? -2.770 -1.088 5.155 1.00 80.50 274 LEU A N 1
ATOM 2334 C CA . LEU A 1 274 ? -3.797 -0.280 4.478 1.00 80.50 274 LEU A CA 1
ATOM 2335 C C . LEU A 1 274 ? -4.447 0.771 5.388 1.00 80.50 274 LEU A C 1
ATOM 2337 O O . LEU A 1 274 ? -4.905 1.801 4.900 1.00 80.50 274 LEU A O 1
ATOM 2341 N N . ILE A 1 275 ? -4.527 0.503 6.692 1.00 78.44 275 ILE A N 1
ATOM 2342 C CA . ILE A 1 275 ? -5.261 1.331 7.668 1.00 78.44 275 ILE A CA 1
ATOM 2343 C C . ILE A 1 275 ? -4.286 1.970 8.678 1.00 78.44 275 ILE A C 1
ATOM 2345 O O . ILE A 1 275 ? -4.698 2.698 9.577 1.00 78.44 275 ILE A O 1
ATOM 2349 N N . ASN A 1 276 ? -2.985 1.709 8.535 1.00 79.81 276 ASN A N 1
ATOM 2350 C CA . ASN A 1 276 ? -1.927 2.335 9.318 1.00 79.81 276 ASN A CA 1
ATOM 2351 C C . ASN A 1 276 ? -1.327 3.506 8.526 1.00 79.81 276 ASN A C 1
ATOM 2353 O O . ASN A 1 276 ? -0.804 3.294 7.437 1.00 79.81 276 ASN A O 1
ATOM 2357 N N . ILE A 1 277 ? -1.391 4.715 9.090 1.00 75.50 277 ILE A N 1
ATOM 2358 C CA . ILE A 1 277 ? -0.914 5.967 8.477 1.00 75.50 277 ILE A CA 1
ATOM 2359 C C . ILE A 1 277 ? 0.538 5.851 7.993 1.00 75.50 277 ILE A C 1
ATOM 2361 O O . ILE A 1 277 ? 0.828 6.163 6.839 1.00 75.50 277 ILE A O 1
ATOM 2365 N N . GLU A 1 278 ? 1.432 5.330 8.833 1.00 71.44 278 GLU A N 1
ATOM 2366 C CA . GLU A 1 278 ? 2.869 5.285 8.539 1.00 71.44 278 GLU A CA 1
ATOM 2367 C C . GLU A 1 278 ? 3.207 4.239 7.466 1.00 71.44 278 GLU A C 1
ATOM 2369 O O . GLU A 1 278 ? 4.046 4.462 6.591 1.00 71.44 278 GLU A O 1
ATOM 2374 N N . GLU A 1 279 ? 2.535 3.087 7.501 1.00 75.94 279 GLU A N 1
ATOM 2375 C CA . GLU A 1 279 ? 2.841 1.966 6.609 1.00 75.94 279 GLU A CA 1
ATOM 2376 C C . GLU A 1 279 ? 2.135 2.069 5.248 1.00 75.94 279 GLU A C 1
ATOM 2378 O O . GLU A 1 279 ? 2.641 1.525 4.262 1.00 75.94 279 GLU A O 1
ATOM 2383 N N . ASN A 1 280 ? 1.004 2.781 5.162 1.00 79.94 280 ASN A N 1
ATOM 2384 C CA . ASN A 1 280 ? 0.164 2.874 3.963 1.00 79.94 280 ASN A CA 1
ATOM 2385 C C . ASN A 1 280 ? 0.955 3.360 2.736 1.00 79.94 280 ASN A C 1
ATOM 2387 O O . ASN A 1 280 ? 0.897 2.736 1.684 1.00 79.94 280 ASN A O 1
ATOM 2391 N N . ARG A 1 281 ? 1.818 4.370 2.893 1.00 77.50 281 ARG A N 1
ATOM 2392 C CA . ARG A 1 281 ? 2.652 4.919 1.799 1.00 77.50 281 ARG A CA 1
ATOM 2393 C C . ARG A 1 281 ? 3.751 3.981 1.295 1.00 77.50 281 ARG A C 1
ATOM 2395 O O . ARG A 1 281 ? 4.289 4.148 0.190 1.00 77.50 281 ARG A O 1
ATOM 2402 N N . SER A 1 282 ? 4.150 3.027 2.131 1.00 78.06 282 SER A N 1
ATOM 2403 C CA . SER A 1 282 ? 5.164 2.029 1.785 1.00 78.06 282 SER A CA 1
ATOM 2404 C C . SER A 1 282 ? 4.571 0.838 1.024 1.00 78.06 282 SER A C 1
ATOM 2406 O O . SER A 1 282 ? 5.314 0.055 0.421 1.00 78.06 282 SER A O 1
ATOM 2408 N N . LEU A 1 283 ? 3.239 0.723 1.022 1.00 85.56 283 LEU A N 1
ATOM 2409 C CA . LEU A 1 283 ? 2.509 -0.336 0.353 1.00 85.56 283 LEU A CA 1
ATOM 2410 C C . LEU A 1 283 ? 2.587 -0.182 -1.171 1.00 85.56 283 LEU A C 1
ATOM 2412 O O . LEU A 1 283 ? 2.701 0.916 -1.717 1.00 85.56 283 LEU A O 1
ATOM 2416 N N . HIS A 1 284 ? 2.550 -1.310 -1.877 1.00 89.50 284 HIS A N 1
ATOM 2417 C CA . HIS A 1 284 ? 2.510 -1.289 -3.332 1.00 89.50 284 HIS A CA 1
ATOM 2418 C C . HIS A 1 284 ? 1.168 -0.731 -3.844 1.00 89.50 284 HIS A C 1
ATOM 2420 O O . HIS A 1 284 ? 0.122 -1.201 -3.387 1.00 89.50 284 HIS A O 1
ATOM 2426 N N . PRO A 1 285 ? 1.163 0.173 -4.842 1.00 92.00 285 PRO A N 1
ATOM 2427 C CA . PRO A 1 285 ? -0.058 0.715 -5.451 1.00 92.00 285 PRO A CA 1
ATOM 2428 C C . PRO A 1 285 ? -1.093 -0.337 -5.884 1.00 92.00 285 PRO A C 1
ATOM 2430 O O . PRO A 1 285 ? -2.284 -0.165 -5.648 1.00 92.00 285 PRO A O 1
ATOM 2433 N N . ILE A 1 286 ? -0.655 -1.484 -6.416 1.00 93.44 286 ILE A N 1
ATOM 2434 C CA . ILE A 1 286 ? -1.555 -2.609 -6.756 1.00 93.44 286 ILE A CA 1
ATOM 2435 C C . ILE A 1 286 ? -2.388 -3.074 -5.555 1.00 93.44 286 ILE A C 1
ATOM 2437 O O . ILE A 1 286 ? -3.571 -3.353 -5.697 1.00 93.44 286 ILE A O 1
ATOM 2441 N N . ARG A 1 287 ? -1.817 -3.114 -4.348 1.00 92.56 287 ARG A N 1
ATOM 2442 C CA . ARG A 1 287 ? -2.553 -3.531 -3.144 1.00 92.56 287 ARG A CA 1
ATOM 2443 C C . ARG A 1 287 ? -3.588 -2.494 -2.709 1.00 92.56 287 ARG A C 1
ATOM 2445 O O . ARG A 1 287 ? -4.621 -2.869 -2.158 1.00 92.56 287 ARG A O 1
ATOM 2452 N N . HIS A 1 288 ? -3.355 -1.212 -2.999 1.00 92.62 288 HIS A N 1
ATOM 2453 C CA . HIS A 1 288 ? -4.403 -0.199 -2.886 1.00 92.62 288 HIS A CA 1
ATOM 2454 C C . HIS A 1 288 ? -5.524 -0.454 -3.888 1.00 92.62 288 HIS A C 1
ATOM 2456 O O . HIS A 1 288 ? -6.683 -0.456 -3.485 1.00 92.62 288 HIS A O 1
ATOM 2462 N N . LEU A 1 289 ? -5.195 -0.749 -5.149 1.00 95.19 289 LEU A N 1
ATOM 2463 C CA . LEU A 1 289 ? -6.194 -1.061 -6.173 1.00 95.19 289 LEU A CA 1
ATOM 2464 C C . LEU A 1 289 ? -7.059 -2.271 -5.812 1.00 95.19 289 LEU A C 1
ATOM 2466 O O . LEU A 1 289 ? -8.281 -2.188 -5.921 1.00 95.19 289 LEU A O 1
ATOM 2470 N N . LEU A 1 290 ? -6.458 -3.342 -5.281 1.00 95.00 290 LEU A N 1
ATOM 2471 C CA . LEU A 1 290 ? -7.205 -4.499 -4.775 1.00 95.00 290 LEU A CA 1
ATOM 2472 C C . LEU A 1 290 ? -8.263 -4.082 -3.747 1.00 95.00 290 LEU A C 1
ATOM 2474 O O . LEU A 1 290 ? -9.392 -4.576 -3.772 1.00 95.00 290 LEU A O 1
ATOM 2478 N N . LEU A 1 291 ? -7.923 -3.151 -2.853 1.00 92.62 291 LEU A N 1
ATOM 2479 C CA . LEU A 1 291 ? -8.864 -2.660 -1.857 1.00 92.62 291 LEU A CA 1
ATOM 2480 C C . LEU A 1 291 ? -9.902 -1.696 -2.448 1.00 92.62 291 LEU A C 1
ATOM 2482 O O . LEU A 1 291 ? -11.083 -1.799 -2.121 1.00 92.62 291 LEU A O 1
ATOM 2486 N N . MET A 1 292 ? -9.490 -0.780 -3.325 1.00 93.62 292 MET A N 1
ATOM 2487 C CA . MET A 1 292 ? -10.393 0.156 -4.001 1.00 93.62 292 MET A CA 1
ATOM 2488 C C . MET A 1 292 ? -11.473 -0.591 -4.781 1.00 93.62 292 MET A C 1
ATOM 2490 O O . MET A 1 292 ? -12.655 -0.284 -4.626 1.00 93.62 292 MET A O 1
ATOM 2494 N N . ARG A 1 293 ? -11.084 -1.618 -5.541 1.00 94.31 293 ARG A N 1
ATOM 2495 C CA . ARG A 1 293 ? -12.002 -2.467 -6.302 1.00 94.31 293 ARG A CA 1
ATOM 2496 C C . ARG A 1 293 ? -12.904 -3.299 -5.395 1.00 94.31 293 ARG A C 1
ATOM 2498 O O . ARG A 1 293 ? -14.118 -3.256 -5.558 1.00 94.31 293 ARG A O 1
ATOM 2505 N N . LEU A 1 294 ? -12.357 -3.942 -4.363 1.00 93.38 294 LEU A N 1
ATOM 2506 C CA . LEU A 1 294 ? -13.155 -4.691 -3.382 1.00 93.38 294 LEU A CA 1
ATOM 2507 C C . LEU A 1 294 ? -14.235 -3.822 -2.713 1.00 93.38 294 LEU A C 1
ATOM 2509 O O . LEU A 1 294 ? -15.339 -4.291 -2.420 1.00 93.38 294 LEU A O 1
ATOM 2513 N N . LEU A 1 295 ? -13.919 -2.560 -2.412 1.00 90.12 295 LEU A N 1
ATOM 2514 C CA . LEU A 1 295 ? -14.799 -1.674 -1.651 1.00 90.12 295 LEU A CA 1
ATOM 2515 C C . LEU A 1 295 ? -15.733 -0.825 -2.523 1.00 90.12 295 LEU A C 1
ATOM 2517 O O . LEU A 1 295 ? -16.860 -0.574 -2.101 1.00 90.12 295 LEU A O 1
ATOM 2521 N N . SER A 1 296 ? -15.288 -0.404 -3.708 1.00 91.31 296 SER A N 1
ATOM 2522 C CA . SER A 1 296 ? -15.990 0.558 -4.579 1.00 91.31 296 SER A CA 1
ATOM 2523 C C . SER A 1 296 ? -16.289 0.024 -5.986 1.00 91.31 296 SER A C 1
ATOM 2525 O O . SER A 1 296 ? -16.884 0.731 -6.799 1.00 91.31 296 SER A O 1
ATOM 2527 N N . GLY A 1 297 ? -15.871 -1.201 -6.306 1.00 92.62 297 GLY A N 1
ATOM 2528 C CA . GLY A 1 297 ? -16.018 -1.835 -7.619 1.00 92.62 297 GLY A CA 1
ATOM 2529 C C . GLY A 1 297 ? -14.930 -1.466 -8.633 1.00 92.62 297 GLY A C 1
ATOM 2530 O O . GLY A 1 297 ? -14.649 -2.264 -9.514 1.00 92.62 297 GLY A O 1
ATOM 2531 N N . SER A 1 298 ? -14.291 -0.299 -8.509 1.00 95.38 298 SER A N 1
ATOM 2532 C CA . SER A 1 298 ? -13.163 0.126 -9.355 1.00 95.38 298 SER A CA 1
ATOM 2533 C C . SER A 1 298 ? -12.383 1.274 -8.712 1.00 95.38 298 SER A C 1
ATOM 2535 O O . SER A 1 298 ? -12.886 1.942 -7.798 1.00 95.38 298 SER A O 1
ATOM 2537 N N . ALA A 1 299 ? -11.176 1.547 -9.213 1.00 95.00 299 ALA A N 1
ATOM 2538 C CA . ALA A 1 299 ? -10.402 2.731 -8.839 1.00 95.00 299 ALA A CA 1
ATOM 2539 C C . ALA A 1 299 ? -11.143 4.023 -9.205 1.00 95.00 299 ALA A C 1
ATOM 2541 O O . ALA A 1 299 ? -11.190 4.960 -8.410 1.00 95.00 299 ALA A O 1
ATOM 2542 N N . LYS A 1 300 ? -11.804 4.042 -10.369 1.00 94.94 300 LYS A N 1
ATOM 2543 C CA . LYS A 1 300 ? -12.636 5.164 -10.819 1.00 94.94 300 LYS A CA 1
ATOM 2544 C C . LYS A 1 300 ? -13.722 5.516 -9.808 1.00 94.94 300 LYS A C 1
ATOM 2546 O O . LYS A 1 300 ? -13.788 6.642 -9.321 1.00 94.94 300 LYS A O 1
ATOM 2551 N N . ASN A 1 301 ? -14.533 4.527 -9.430 1.00 93.19 301 ASN A N 1
ATOM 2552 C CA . ASN A 1 301 ? -15.584 4.722 -8.435 1.00 93.19 301 ASN A CA 1
ATOM 2553 C C . ASN A 1 301 ? -15.016 5.142 -7.083 1.00 93.19 301 ASN A C 1
ATOM 2555 O O . ASN A 1 301 ? -15.658 5.916 -6.376 1.00 93.19 301 ASN A O 1
ATOM 2559 N N . TYR A 1 302 ? -13.839 4.626 -6.719 1.00 92.50 302 TYR A N 1
ATOM 2560 C CA . TYR A 1 302 ? -13.166 5.057 -5.509 1.00 92.50 302 TYR A CA 1
ATOM 2561 C C . TYR A 1 302 ? -12.853 6.549 -5.581 1.00 92.50 302 TYR A C 1
ATOM 2563 O O . TYR A 1 302 ? -13.320 7.264 -4.710 1.00 92.50 302 TYR A O 1
ATOM 2571 N N . PHE A 1 303 ? -12.133 7.055 -6.585 1.00 90.38 303 PHE A N 1
ATOM 2572 C CA . PHE A 1 303 ? -11.729 8.466 -6.616 1.00 90.38 303 PHE A CA 1
ATOM 2573 C C . PHE A 1 303 ? -12.897 9.437 -6.834 1.00 90.38 303 PHE A C 1
ATOM 2575 O O . PHE A 1 303 ? -12.970 10.433 -6.116 1.00 90.38 303 PHE A O 1
ATOM 2582 N N . GLU A 1 304 ? -13.828 9.125 -7.738 1.00 89.88 304 GLU A N 1
ATOM 2583 C CA . GLU A 1 304 ? -14.888 10.052 -8.169 1.00 89.88 304 GLU A CA 1
ATOM 2584 C C . GLU A 1 304 ? -16.082 10.125 -7.212 1.00 89.88 304 GLU A C 1
ATOM 2586 O O . GLU A 1 304 ? -16.715 11.173 -7.103 1.00 89.88 304 GLU A O 1
ATOM 2591 N N . LYS A 1 305 ? -16.419 9.039 -6.501 1.00 85.4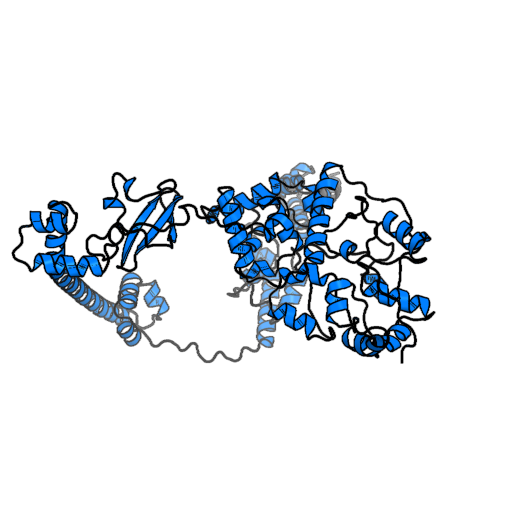4 305 LYS A N 1
ATOM 2592 C CA . LYS A 1 305 ? -17.585 9.048 -5.607 1.00 85.44 305 LYS A CA 1
ATOM 2593 C C . LYS A 1 305 ? -17.222 9.617 -4.242 1.00 85.44 305 LYS A C 1
ATOM 2595 O O . LYS A 1 305 ? -16.321 9.116 -3.555 1.00 85.44 305 LYS A O 1
ATOM 2600 N N . GLU A 1 306 ? -17.995 10.607 -3.805 1.00 73.81 306 GLU A N 1
ATOM 2601 C CA . GLU A 1 306 ? -17.980 11.039 -2.415 1.00 73.81 306 GLU A CA 1
ATOM 2602 C C . GLU A 1 306 ? -18.541 9.931 -1.525 1.00 73.81 306 GLU A C 1
ATOM 2604 O O . GLU A 1 306 ? -19.663 9.441 -1.675 1.00 73.81 306 GLU A O 1
ATOM 2609 N N . ASN A 1 307 ? -17.715 9.498 -0.583 1.00 66.62 307 ASN A N 1
ATOM 2610 C CA . ASN A 1 307 ? -18.070 8.479 0.379 1.00 66.62 307 ASN A CA 1
ATOM 2611 C C . ASN A 1 307 ? -17.806 9.057 1.756 1.00 66.62 307 ASN A C 1
ATOM 2613 O O . ASN A 1 307 ? -16.662 9.076 2.179 1.00 66.62 307 ASN A O 1
ATOM 2617 N N . SER A 1 308 ? -18.856 9.522 2.434 1.00 66.00 308 SER A N 1
ATOM 2618 C CA . SER A 1 308 ? -18.804 9.771 3.872 1.00 66.00 308 SER A CA 1
ATOM 2619 C C . SER A 1 308 ? -19.623 8.695 4.579 1.00 66.00 308 SER A C 1
ATOM 2621 O O . SER A 1 308 ? -20.757 8.396 4.189 1.00 66.00 308 SER A O 1
ATOM 2623 N N . PHE A 1 309 ? -19.034 8.042 5.579 1.00 67.06 309 PHE A N 1
ATOM 2624 C CA . PHE A 1 309 ? -19.770 7.132 6.447 1.00 67.06 309 PHE A CA 1
ATOM 2625 C C . PHE A 1 309 ? -20.100 7.850 7.741 1.00 67.06 309 PHE A C 1
ATOM 2627 O O . PHE A 1 309 ? -19.264 8.030 8.624 1.00 67.06 309 PHE A O 1
ATOM 2634 N N . LYS A 1 310 ? -21.358 8.260 7.851 1.00 72.94 310 LYS A N 1
ATOM 2635 C CA . LYS A 1 310 ? -21.882 8.939 9.029 1.00 72.94 310 LYS A CA 1
ATOM 2636 C C . LYS A 1 310 ? -22.855 7.987 9.726 1.00 72.94 310 LYS A C 1
ATOM 2638 O O . LYS A 1 310 ? -24.041 8.018 9.410 1.00 72.94 310 LYS A O 1
ATOM 2643 N N . PRO A 1 311 ? -22.389 7.129 10.657 1.00 68.12 311 PRO A N 1
ATOM 2644 C CA . PRO A 1 311 ? -23.213 6.062 11.239 1.00 68.12 311 PRO A CA 1
ATOM 2645 C C . PRO A 1 311 ? -24.450 6.568 11.993 1.00 68.12 311 PRO A C 1
ATOM 2647 O O . PRO A 1 311 ? -25.380 5.804 12.225 1.00 68.12 311 PRO A O 1
ATOM 2650 N N . PHE A 1 312 ? -24.462 7.849 12.367 1.00 73.94 312 PHE A N 1
ATOM 2651 C CA . PHE A 1 312 ? -25.581 8.498 13.046 1.00 73.94 312 PHE A CA 1
ATOM 2652 C C . PHE A 1 312 ? -26.276 9.569 12.180 1.00 73.94 312 PHE A C 1
ATOM 2654 O O . PHE A 1 312 ? -27.265 10.140 12.612 1.00 73.94 312 PHE A O 1
ATOM 2661 N N . GLY A 1 313 ? -25.807 9.832 10.954 1.00 70.50 313 GLY A N 1
ATOM 2662 C CA . GLY A 1 313 ? -26.311 10.903 10.083 1.00 70.50 313 GLY A CA 1
ATOM 2663 C C . GLY A 1 313 ? -25.471 12.185 10.111 1.00 70.50 313 GLY A C 1
ATOM 2664 O O . GLY A 1 313 ? -24.463 12.278 10.813 1.00 70.50 313 GLY A O 1
ATOM 2665 N N . GLU A 1 314 ? -25.866 13.172 9.303 1.00 65.62 314 GLU A N 1
ATOM 2666 C CA . GLU A 1 314 ? -25.066 14.383 9.046 1.00 65.62 314 GLU A CA 1
ATOM 2667 C C . GLU A 1 314 ? -25.158 15.455 10.137 1.00 65.62 314 GLU A C 1
ATOM 2669 O O . GLU A 1 314 ? -24.411 16.435 10.105 1.00 65.62 314 GLU A O 1
ATOM 2674 N N . GLY A 1 315 ? -26.031 15.249 11.129 1.00 69.94 315 GLY A N 1
ATOM 2675 C CA . GLY A 1 315 ? -26.503 16.341 11.970 1.00 69.94 315 GLY A CA 1
ATOM 2676 C C . GLY A 1 315 ? -27.273 17.382 11.137 1.00 69.94 315 GLY A C 1
ATOM 2677 O O . GLY A 1 315 ? -27.609 17.113 9.983 1.00 69.94 315 GLY A O 1
ATOM 2678 N N . PRO A 1 316 ? -27.538 18.574 11.690 1.00 80.81 316 PRO A N 1
ATOM 2679 C CA . PRO A 1 316 ? -27.165 19.016 13.029 1.00 80.81 316 PRO A CA 1
ATOM 2680 C C . PRO A 1 316 ? -28.007 18.357 14.134 1.00 80.81 316 PRO A C 1
ATOM 2682 O O . PRO A 1 316 ? -29.159 18.000 13.945 1.00 80.81 316 PRO A O 1
ATOM 2685 N N . TRP A 1 317 ? -27.416 18.184 15.315 1.00 84.19 317 TRP A N 1
ATOM 2686 C CA . TRP A 1 317 ? -28.054 17.574 16.479 1.00 84.19 317 TRP A CA 1
ATOM 2687 C C . TRP A 1 317 ? -28.525 18.619 17.480 1.00 84.19 317 TRP A C 1
ATOM 2689 O O . TRP A 1 317 ? -27.990 19.731 17.562 1.00 84.19 317 TRP A O 1
ATOM 2699 N N . VAL A 1 318 ? -29.515 18.224 18.276 1.00 87.62 318 VAL A N 1
ATOM 2700 C CA . VAL A 1 318 ? -30.225 19.105 19.199 1.00 87.62 318 VAL A CA 1
ATOM 2701 C C . VAL A 1 318 ? -29.481 19.255 20.526 1.00 87.62 318 VAL A C 1
ATOM 2703 O O . VAL A 1 318 ? -29.014 18.281 21.124 1.00 87.62 318 VAL A O 1
ATOM 2706 N N . CYS A 1 319 ? -29.397 20.484 21.037 1.00 87.56 319 CYS A N 1
ATOM 2707 C CA . CYS A 1 319 ? -28.941 20.728 22.402 1.00 87.56 319 CYS A CA 1
ATOM 2708 C C . CYS A 1 319 ? -30.074 20.494 23.415 1.00 87.56 319 CYS A C 1
ATOM 2710 O O . CYS A 1 319 ? -31.089 21.185 23.392 1.00 87.56 319 CYS A O 1
ATOM 2712 N N . MET A 1 320 ? -29.856 19.587 24.370 1.00 86.25 320 MET A N 1
ATOM 2713 C CA . MET A 1 320 ? -30.832 19.244 25.418 1.00 86.25 320 MET A CA 1
ATOM 2714 C C . MET A 1 320 ? -30.581 19.965 26.754 1.00 86.25 320 MET A C 1
ATOM 2716 O O . MET A 1 320 ? -31.100 19.552 27.786 1.00 86.25 320 MET A O 1
ATOM 2720 N N . ASN A 1 321 ? -29.766 21.027 26.763 1.00 88.19 321 ASN A N 1
ATOM 2721 C CA . ASN A 1 321 ? -29.508 21.835 27.958 1.00 88.19 321 ASN A CA 1
ATOM 2722 C C . ASN A 1 321 ? -30.539 22.977 28.086 1.00 88.19 321 ASN A C 1
ATOM 2724 O O . ASN A 1 321 ? -30.433 23.914 27.292 1.00 88.19 321 ASN A O 1
ATOM 2728 N N . PRO A 1 322 ? -31.435 22.974 29.095 1.00 84.75 322 PRO A N 1
ATOM 2729 C CA . PRO A 1 322 ? -32.474 24.000 29.269 1.00 84.75 322 PRO A CA 1
ATOM 2730 C C . PRO A 1 322 ? -31.939 25.427 29.431 1.00 84.75 322 PRO A C 1
ATOM 2732 O O . PRO A 1 322 ? -32.594 26.384 29.043 1.00 84.75 322 PRO A O 1
ATOM 2735 N N . PHE A 1 323 ? -30.719 25.578 29.955 1.00 85.50 323 PHE A N 1
ATOM 2736 C CA . PHE A 1 323 ? -30.080 26.879 30.184 1.00 85.50 323 PHE A CA 1
ATOM 2737 C C . PHE A 1 323 ? -29.232 27.359 28.998 1.00 85.50 323 PHE A C 1
ATOM 2739 O O . PHE A 1 323 ? -28.512 28.353 29.085 1.00 85.50 323 PHE A O 1
ATOM 2746 N N . CYS A 1 324 ? -29.240 26.629 27.882 1.00 86.50 324 CYS A N 1
ATOM 2747 C CA . CYS A 1 324 ? -28.505 27.017 26.688 1.00 86.50 324 CYS A CA 1
ATOM 2748 C C . CYS A 1 324 ? -29.353 27.936 25.800 1.00 86.50 324 CYS A C 1
ATOM 2750 O O . CYS A 1 324 ? -30.506 27.637 25.517 1.00 86.50 324 CYS A O 1
ATOM 2752 N N . LYS A 1 325 ? -28.740 28.982 25.227 1.00 84.75 325 LYS A N 1
ATOM 2753 C CA . LYS A 1 325 ? -29.378 29.842 24.204 1.00 84.75 325 LYS A CA 1
ATOM 2754 C C . LYS A 1 325 ? -29.900 29.066 22.984 1.00 84.75 325 LYS A C 1
ATOM 2756 O O . LYS A 1 325 ? -30.812 29.516 22.298 1.00 84.75 325 LYS A O 1
ATOM 2761 N N . ASN A 1 326 ? -29.303 27.906 22.720 1.00 85.19 326 ASN A N 1
ATOM 2762 C CA . ASN A 1 326 ? -29.654 27.018 21.618 1.00 85.19 326 ASN A CA 1
ATOM 2763 C C . ASN A 1 326 ? -30.405 25.765 22.094 1.00 85.19 326 ASN A C 1
ATOM 2765 O O . ASN A 1 326 ? -30.343 24.733 21.432 1.00 85.19 326 ASN A O 1
ATOM 2769 N N . TYR A 1 327 ? -31.054 25.816 23.260 1.00 86.00 327 TYR A N 1
ATOM 2770 C CA . TYR A 1 327 ? -31.891 24.723 23.750 1.00 86.00 327 TYR A CA 1
ATOM 2771 C C . TYR A 1 327 ? -32.953 24.344 22.710 1.00 86.00 327 TYR A C 1
ATOM 2773 O O . TYR A 1 327 ? -33.589 25.223 22.133 1.00 86.00 327 TYR A O 1
ATOM 2781 N N . LEU A 1 328 ? -33.097 23.041 22.449 1.00 84.06 328 LEU A N 1
ATOM 2782 C CA . LEU A 1 328 ? -34.001 22.457 21.449 1.00 84.06 328 LEU A CA 1
ATOM 2783 C C . LEU A 1 328 ? -33.749 22.889 19.991 1.00 84.06 328 LEU A C 1
ATOM 2785 O O . LEU A 1 328 ? -34.527 22.537 19.112 1.00 84.06 328 LEU A O 1
ATOM 2789 N N . LYS A 1 329 ? -32.646 23.595 19.708 1.00 85.00 329 LYS A N 1
ATOM 2790 C CA . LYS A 1 329 ? -32.240 23.964 18.345 1.00 85.00 329 LYS A CA 1
ATOM 2791 C C . LYS A 1 329 ? -31.167 23.010 17.827 1.00 85.00 329 LYS A C 1
ATOM 2793 O O . LYS A 1 329 ? -30.272 22.605 18.574 1.00 85.00 329 LYS A O 1
ATOM 2798 N N . GLU A 1 330 ? -31.237 22.687 16.540 1.00 82.56 330 GLU A N 1
ATOM 2799 C CA . GLU A 1 330 ? -30.225 21.893 15.845 1.00 82.56 330 GLU A CA 1
ATOM 2800 C C . GLU A 1 330 ? -28.985 22.749 15.567 1.00 82.56 330 GLU A C 1
ATOM 2802 O O . GLU A 1 330 ? -28.971 23.604 14.683 1.00 82.56 330 GLU A O 1
ATOM 2807 N N . ASN A 1 331 ? -27.925 22.561 16.350 1.00 81.19 331 ASN A N 1
ATOM 2808 C CA . ASN A 1 331 ? -26.717 23.382 16.227 1.00 81.19 331 ASN A CA 1
ATOM 2809 C C . ASN A 1 331 ? -25.404 22.600 16.355 1.00 81.19 331 ASN A C 1
ATOM 2811 O O . ASN A 1 331 ? -24.327 23.173 16.181 1.00 81.19 331 ASN A O 1
ATOM 2815 N N . ILE A 1 332 ? -25.468 21.303 16.658 1.00 79.06 332 ILE A N 1
ATOM 2816 C CA . ILE A 1 332 ? -24.287 20.472 16.887 1.00 79.06 332 ILE A CA 1
ATOM 2817 C C . ILE A 1 332 ? -23.998 19.674 15.619 1.00 79.06 332 ILE A C 1
ATOM 2819 O O . ILE A 1 332 ? -24.719 18.741 15.300 1.00 79.06 332 ILE A O 1
ATOM 2823 N N . LYS A 1 333 ? -22.938 20.011 14.884 1.00 74.69 333 LYS A N 1
ATOM 2824 C CA . LYS A 1 333 ? -22.620 19.328 13.614 1.00 74.69 333 LYS A CA 1
ATOM 2825 C C . LYS A 1 333 ? -21.782 18.055 13.783 1.00 74.69 333 LYS A C 1
ATOM 2827 O O . LYS A 1 333 ? -21.841 17.166 12.947 1.00 74.69 333 LYS A O 1
ATOM 2832 N N . ASN A 1 334 ? -21.026 17.947 14.876 1.00 69.00 334 ASN A N 1
ATOM 2833 C CA . ASN A 1 334 ? -20.041 16.879 15.056 1.00 69.00 334 ASN A CA 1
ATOM 2834 C C . ASN A 1 334 ? -20.498 15.848 16.096 1.00 69.00 334 ASN A C 1
ATOM 2836 O O . ASN A 1 334 ? -20.877 16.208 17.213 1.00 69.00 334 ASN A O 1
ATOM 2840 N N . VAL A 1 335 ? -20.379 14.564 15.746 1.00 79.69 335 VAL A N 1
ATOM 2841 C CA . VAL A 1 335 ? -20.622 13.423 16.641 1.00 79.69 335 VAL A CA 1
ATOM 2842 C C . VAL A 1 335 ? -19.327 12.651 16.832 1.00 79.69 335 VAL A C 1
ATOM 2844 O O . VAL A 1 335 ? -18.728 12.170 15.874 1.00 79.69 335 VAL A O 1
ATOM 2847 N N . ASN A 1 336 ? -18.909 12.485 18.084 1.00 77.12 336 ASN A N 1
ATOM 2848 C CA . ASN A 1 336 ? -17.747 11.668 18.414 1.00 77.12 336 ASN A CA 1
ATOM 2849 C C . ASN A 1 336 ? -18.165 10.203 18.551 1.00 77.12 336 ASN A C 1
ATOM 2851 O O . ASN A 1 336 ? -18.805 9.831 19.532 1.00 77.12 336 ASN A O 1
ATOM 2855 N N . VAL A 1 337 ? -17.786 9.356 17.599 1.00 77.50 337 VAL A N 1
ATOM 2856 C CA . VAL A 1 337 ? -18.145 7.930 17.617 1.00 77.50 337 VAL A CA 1
ATOM 2857 C C . VAL A 1 337 ? -17.193 7.133 18.513 1.00 77.50 337 VAL A C 1
ATOM 2859 O O . VAL A 1 337 ? -15.972 7.216 18.379 1.00 77.50 337 VAL A O 1
ATOM 2862 N N . ARG A 1 338 ? -17.743 6.322 19.421 1.00 74.50 338 ARG A N 1
ATOM 2863 C CA . ARG A 1 338 ? -17.005 5.366 20.260 1.00 74.50 338 ARG A CA 1
ATOM 2864 C C . ARG A 1 338 ? -17.667 3.993 20.240 1.00 74.50 338 ARG A C 1
ATOM 2866 O O . ARG A 1 338 ? -18.859 3.874 19.999 1.00 74.50 338 ARG A O 1
ATOM 2873 N N . VAL A 1 339 ? -16.891 2.950 20.526 1.00 70.69 339 VAL A N 1
ATOM 2874 C CA . VAL A 1 339 ? -17.420 1.597 20.748 1.00 70.69 339 VAL A CA 1
ATOM 2875 C C . VAL A 1 339 ? -17.588 1.391 22.242 1.00 70.69 339 VAL A C 1
ATOM 2877 O O . VAL A 1 339 ? -16.654 1.633 23.007 1.00 70.69 339 VAL A O 1
ATOM 2880 N N . ASN A 1 340 ? -18.760 0.931 22.659 1.00 73.12 340 ASN A N 1
ATOM 2881 C CA . ASN A 1 340 ? -18.984 0.561 24.043 1.00 73.12 340 ASN A CA 1
ATOM 2882 C C . ASN A 1 340 ? -18.330 -0.795 24.349 1.00 73.12 340 ASN A C 1
ATOM 2884 O O . ASN A 1 340 ? -18.457 -1.760 23.598 1.00 73.12 340 ASN A O 1
ATOM 2888 N N . ASN A 1 341 ? -17.602 -0.868 25.462 1.00 64.25 341 ASN A N 1
ATOM 2889 C CA . ASN A 1 341 ? -16.814 -2.045 25.819 1.00 64.25 341 ASN A CA 1
ATOM 2890 C C . ASN A 1 341 ? -17.676 -3.256 26.209 1.00 64.25 341 ASN A C 1
ATOM 2892 O O . ASN A 1 341 ? -17.212 -4.383 26.043 1.00 64.25 341 ASN A O 1
ATOM 2896 N N . SER A 1 342 ? -18.897 -3.044 26.716 1.00 65.88 342 SER A N 1
ATOM 2897 C CA . SER A 1 342 ? -19.766 -4.129 27.193 1.00 65.88 342 SER A CA 1
ATOM 2898 C C . SER A 1 342 ? -20.534 -4.823 26.067 1.00 65.88 342 SER A C 1
ATOM 2900 O O . SER A 1 342 ? -20.438 -6.037 25.920 1.00 65.88 342 SER A O 1
ATOM 2902 N N . ASP A 1 343 ? -21.260 -4.063 25.246 1.00 68.06 343 ASP A N 1
ATOM 2903 C CA . ASP A 1 343 ? -22.107 -4.589 24.163 1.00 68.06 343 ASP A CA 1
ATOM 2904 C C . ASP A 1 343 ? -21.409 -4.598 22.790 1.00 68.06 343 ASP A C 1
ATOM 2906 O O . ASP A 1 343 ? -21.954 -5.137 21.828 1.00 68.06 343 ASP A O 1
ATOM 2910 N N . ARG A 1 344 ? -20.195 -4.029 22.692 1.00 66.19 344 ARG A N 1
ATOM 2911 C CA . ARG A 1 344 ? -19.421 -3.856 21.447 1.00 66.19 344 ARG A CA 1
ATOM 2912 C C . ARG A 1 344 ? -20.172 -3.091 20.349 1.00 66.19 344 ARG A C 1
ATOM 2914 O O . ARG A 1 344 ? -19.749 -3.147 19.195 1.00 66.19 344 ARG A O 1
ATOM 2921 N N . LYS A 1 345 ? -21.237 -2.358 20.698 1.00 73.12 345 LYS A N 1
ATOM 2922 C CA . LYS A 1 345 ? -22.010 -1.522 19.770 1.00 73.12 345 LYS A CA 1
ATOM 2923 C C . LYS A 1 345 ? -21.443 -0.107 19.702 1.00 73.12 345 LYS A C 1
ATOM 2925 O O . LYS A 1 345 ? -20.778 0.361 20.633 1.00 73.12 345 LYS A O 1
ATOM 2930 N N . ILE A 1 346 ? -21.695 0.574 18.587 1.00 74.94 346 ILE A N 1
ATOM 2931 C CA . ILE A 1 346 ? -21.280 1.965 18.399 1.00 74.94 346 ILE A CA 1
ATOM 2932 C C . ILE A 1 346 ? -22.194 2.923 19.170 1.00 74.94 346 ILE A C 1
ATOM 2934 O O . ILE A 1 346 ? -23.398 2.706 19.308 1.00 74.94 346 ILE A O 1
ATOM 2938 N N . GLN A 1 347 ? -21.595 3.992 19.681 1.00 84.38 347 GLN A N 1
ATOM 2939 C CA . GLN A 1 347 ? -22.244 5.065 20.418 1.00 84.38 347 GLN A CA 1
ATOM 2940 C C . GLN A 1 347 ? -21.719 6.409 19.917 1.00 84.38 347 GLN A C 1
ATOM 2942 O O . GLN A 1 347 ? -20.508 6.617 19.836 1.00 84.38 347 GLN A O 1
ATOM 2947 N N . GLY A 1 348 ? -22.624 7.320 19.582 1.00 85.69 348 GLY A N 1
ATOM 2948 C CA . GLY A 1 348 ? -22.303 8.692 19.222 1.00 85.69 348 GLY A CA 1
ATOM 2949 C C . GLY A 1 348 ? -22.342 9.571 20.464 1.00 85.69 348 GLY A C 1
ATOM 2950 O O . GLY A 1 348 ? -23.358 9.630 21.148 1.00 85.69 348 GLY A O 1
ATOM 2951 N N . ILE A 1 349 ? -21.243 10.248 20.781 1.00 86.19 349 ILE A N 1
ATOM 2952 C CA . ILE A 1 349 ? -21.189 11.259 21.837 1.00 86.19 349 ILE A CA 1
ATOM 2953 C C . ILE A 1 349 ? -21.411 12.618 21.189 1.00 86.19 349 ILE A C 1
ATOM 2955 O O . ILE A 1 349 ? -20.580 13.099 20.413 1.00 86.19 349 ILE A O 1
ATOM 2959 N N . ILE A 1 350 ? -22.525 13.239 21.548 1.00 88.31 350 ILE A N 1
ATOM 2960 C CA . ILE A 1 350 ? -22.923 14.559 21.079 1.00 88.31 350 ILE A CA 1
ATOM 2961 C C . ILE A 1 350 ? -22.485 15.580 22.113 1.00 88.31 350 ILE A C 1
ATOM 2963 O O . ILE A 1 350 ? -22.824 15.455 23.289 1.00 88.31 350 ILE A O 1
ATOM 2967 N N . LYS A 1 351 ? -21.725 16.587 21.677 1.00 88.81 351 LYS A N 1
ATOM 2968 C CA . LYS A 1 351 ? -21.184 17.638 22.540 1.00 88.81 351 LYS A CA 1
ATOM 2969 C C . LYS A 1 351 ? -21.595 19.012 22.037 1.00 88.81 351 LYS A C 1
ATOM 2971 O O . LYS A 1 351 ? -21.167 19.437 20.969 1.00 88.81 351 LYS A O 1
ATOM 2976 N N . CYS A 1 352 ? -22.373 19.726 22.842 1.00 87.56 352 CYS A N 1
ATOM 2977 C CA . CYS A 1 352 ? -22.724 21.115 22.570 1.00 87.56 352 CYS A CA 1
ATOM 2978 C C . CYS A 1 352 ? -21.627 22.073 23.057 1.00 87.56 352 CYS A C 1
ATOM 2980 O O . CYS A 1 352 ? -20.951 21.807 24.055 1.00 87.56 352 CYS A O 1
ATOM 2982 N N . ASN A 1 353 ? -21.527 23.251 22.437 1.00 85.44 353 ASN A N 1
ATOM 2983 C CA . ASN A 1 353 ? -20.636 24.336 22.867 1.00 85.44 353 ASN A CA 1
ATOM 2984 C C . ASN A 1 353 ? -20.924 24.819 24.302 1.00 85.44 353 ASN A C 1
ATOM 2986 O O . ASN A 1 353 ? -20.033 25.336 24.967 1.00 85.44 353 ASN A O 1
ATOM 2990 N N . CYS A 1 354 ? -22.137 24.599 24.828 1.00 84.19 354 CYS A N 1
ATOM 2991 C CA . CYS A 1 354 ? -22.456 24.884 26.233 1.00 84.19 354 CYS A CA 1
ATOM 2992 C C . CYS A 1 354 ? -21.836 23.877 27.229 1.00 84.19 354 CYS A C 1
ATOM 2994 O O . CYS A 1 354 ? -22.033 23.997 28.440 1.00 84.19 354 CYS A O 1
ATOM 2996 N N . GLY A 1 355 ? -21.125 22.861 26.729 1.00 82.62 355 GLY A N 1
ATOM 2997 C CA . GLY A 1 355 ? -20.490 21.800 27.510 1.00 82.62 355 GLY A CA 1
ATOM 2998 C C . GLY A 1 355 ? -21.413 20.641 27.891 1.00 82.62 355 GLY A C 1
ATOM 2999 O O . GLY A 1 355 ? -20.998 19.800 28.688 1.00 82.62 355 GLY A O 1
ATOM 3000 N N . PHE A 1 356 ? -22.641 20.608 27.364 1.00 88.25 356 PHE A N 1
ATOM 3001 C CA . PHE A 1 356 ? -23.588 19.512 27.579 1.00 88.25 356 PHE A CA 1
ATOM 3002 C C . PHE A 1 356 ? -23.245 18.350 26.641 1.00 88.25 356 PHE A C 1
ATOM 3004 O O . PHE A 1 356 ? -23.072 18.561 25.438 1.00 88.25 356 PHE A O 1
ATOM 3011 N N . GLU A 1 357 ? -23.128 17.146 27.195 1.00 90.25 357 GLU A N 1
ATOM 3012 C CA . GLU A 1 357 ? -22.695 15.935 26.497 1.00 90.25 357 GLU A CA 1
ATOM 3013 C C . GLU A 1 357 ? -23.667 14.779 26.763 1.00 90.25 357 GLU A C 1
ATOM 3015 O O . GLU A 1 357 ? -23.978 14.476 27.921 1.00 90.25 357 GLU A O 1
ATOM 3020 N N . TYR A 1 358 ? -24.123 14.110 25.703 1.00 89.88 358 TYR A N 1
ATOM 3021 C CA . TYR A 1 358 ? -25.012 12.947 25.792 1.00 89.88 358 TYR A CA 1
ATOM 3022 C C . TYR A 1 358 ? -24.704 11.890 24.724 1.00 89.88 358 TYR A C 1
ATOM 3024 O O . TYR A 1 358 ? -24.009 12.165 23.746 1.00 89.88 358 TYR A O 1
ATOM 3032 N N . ILE A 1 359 ? -25.188 10.665 24.945 1.00 87.88 359 ILE A N 1
ATOM 3033 C CA . ILE A 1 359 ? -24.933 9.501 24.086 1.00 87.88 359 ILE A CA 1
ATOM 3034 C C . ILE A 1 359 ? -26.171 9.123 23.269 1.00 87.88 359 ILE A C 1
ATOM 3036 O O . ILE A 1 359 ? -27.256 8.980 23.829 1.00 87.88 359 ILE A O 1
ATOM 3040 N N . ILE A 1 360 ? -25.962 8.846 21.985 1.00 87.38 360 ILE A N 1
ATOM 3041 C CA . ILE A 1 360 ? -26.904 8.170 21.086 1.00 87.38 360 ILE A CA 1
ATOM 3042 C C . ILE A 1 360 ? -26.364 6.789 20.687 1.00 87.38 360 ILE A C 1
ATOM 3044 O O . ILE A 1 360 ? -25.150 6.588 20.591 1.00 87.38 360 ILE A O 1
ATOM 3048 N N . LYS A 1 361 ? -27.247 5.814 20.483 1.00 84.69 361 LYS A N 1
ATOM 3049 C CA . LYS A 1 361 ? -26.915 4.466 19.995 1.00 84.69 361 LYS A CA 1
ATOM 3050 C C . LYS A 1 361 ? -27.259 4.297 18.520 1.00 84.69 361 LYS A C 1
ATOM 3052 O O . LYS A 1 361 ? -27.989 5.086 17.936 1.00 84.69 361 LYS A O 1
ATOM 3057 N N . GLU A 1 362 ? -26.682 3.262 17.917 1.00 75.06 362 GLU A N 1
ATOM 3058 C CA . GLU A 1 362 ? -26.941 2.885 16.525 1.00 75.06 362 GLU A CA 1
ATOM 3059 C C . GLU A 1 362 ? -28.450 2.754 16.254 1.00 75.06 362 GLU A C 1
ATOM 3061 O O . GLU A 1 362 ? -29.152 2.068 16.998 1.00 75.06 362 GLU A O 1
ATOM 3066 N N . GLY A 1 363 ? -28.937 3.437 15.214 1.00 73.06 363 GLY A N 1
ATOM 3067 C CA . GLY A 1 363 ? -30.357 3.495 14.844 1.00 73.06 363 GLY A CA 1
ATOM 3068 C C . GLY A 1 363 ? -31.171 4.618 15.506 1.00 73.06 363 GLY A C 1
ATOM 3069 O O . GLY A 1 363 ? -32.243 4.944 15.001 1.00 73.06 363 GLY A O 1
ATOM 3070 N N . GLU A 1 364 ? -30.677 5.252 16.577 1.00 82.06 364 GLU A N 1
ATOM 3071 C CA . GLU A 1 364 ? -31.324 6.418 17.198 1.00 82.06 364 GLU A CA 1
ATOM 3072 C C . GLU A 1 364 ? -31.002 7.682 16.365 1.00 82.06 364 GLU A C 1
ATOM 3074 O O . GLU A 1 364 ? -29.832 8.027 16.186 1.00 82.06 364 GLU A O 1
ATOM 3079 N N . LYS A 1 365 ? -32.029 8.368 15.836 1.00 73.69 365 LYS A N 1
ATOM 3080 C CA . LYS A 1 365 ? -31.868 9.573 14.990 1.00 73.69 365 LYS A CA 1
ATOM 3081 C C . LYS A 1 365 ? -32.063 10.883 15.747 1.00 73.69 365 LYS A C 1
ATOM 3083 O O . LYS A 1 365 ? -31.580 11.918 15.302 1.00 73.69 365 LYS A O 1
ATOM 3088 N N . SER A 1 366 ? -32.752 10.845 16.885 1.00 80.69 366 SER A N 1
ATOM 3089 C CA . SER A 1 366 ? -33.046 12.029 17.683 1.00 80.69 366 SER A CA 1
ATOM 3090 C C . SER A 1 366 ? -32.984 11.726 19.181 1.00 80.69 366 SER A C 1
ATOM 3092 O O . SER A 1 366 ? -33.401 10.643 19.600 1.00 80.69 366 SER A O 1
ATOM 3094 N N . PRO A 1 367 ? -32.520 12.670 20.028 1.00 80.88 367 PRO A N 1
ATOM 3095 C CA . PRO A 1 367 ? -32.632 12.532 21.479 1.00 80.88 367 PRO A CA 1
ATOM 3096 C C . PRO A 1 367 ? -34.086 12.405 21.963 1.00 80.88 367 PRO A C 1
ATOM 3098 O O . PRO A 1 367 ? -34.305 11.869 23.048 1.00 80.88 367 PRO A O 1
ATOM 3101 N N . PHE A 1 368 ? -35.065 12.861 21.172 1.00 82.38 368 PHE A N 1
ATOM 3102 C CA . PHE A 1 368 ? -36.490 12.758 21.498 1.00 82.38 368 PHE A CA 1
ATOM 3103 C C . PHE A 1 368 ? -37.033 11.326 21.388 1.00 82.38 368 PHE A C 1
ATOM 3105 O O . PHE A 1 368 ? -37.961 10.976 22.111 1.00 82.38 368 PHE A O 1
ATOM 3112 N N . ASP A 1 369 ? -36.411 10.473 20.570 1.00 81.06 369 ASP A N 1
ATOM 3113 C CA . ASP A 1 369 ? -36.833 9.075 20.382 1.00 81.06 369 ASP A CA 1
ATOM 3114 C C . ASP A 1 369 ? -36.370 8.164 21.539 1.00 81.06 369 ASP A C 1
ATOM 3116 O O . ASP A 1 369 ? -36.696 6.975 21.608 1.00 81.06 369 ASP A O 1
ATOM 3120 N N . ILE A 1 370 ? -35.582 8.706 22.474 1.00 83.62 370 ILE A N 1
ATOM 3121 C CA . ILE A 1 370 ? -34.929 7.947 23.538 1.00 83.62 370 ILE A CA 1
ATOM 3122 C C . ILE A 1 370 ? -35.790 7.971 24.804 1.00 83.62 370 ILE A C 1
ATOM 3124 O O . ILE A 1 370 ? -35.720 8.911 25.595 1.00 83.62 370 ILE A O 1
ATOM 3128 N N . ARG A 1 371 ? -36.521 6.874 25.063 1.00 80.19 371 ARG A N 1
ATOM 3129 C CA . ARG A 1 371 ? -37.364 6.708 26.273 1.00 80.19 371 ARG A CA 1
ATOM 3130 C C . ARG A 1 371 ? -36.646 7.085 27.580 1.00 80.19 371 ARG A C 1
ATOM 3132 O O . ARG A 1 371 ? -37.194 7.811 28.399 1.00 80.19 371 ARG A O 1
ATOM 3139 N N . ASP A 1 372 ? -35.401 6.637 27.755 1.00 81.56 372 ASP A N 1
ATOM 3140 C CA . ASP A 1 372 ? -34.589 6.884 28.959 1.00 81.56 372 ASP A CA 1
ATOM 3141 C C . ASP A 1 372 ? -33.462 7.909 28.726 1.00 81.56 372 ASP A C 1
ATOM 3143 O O . ASP A 1 372 ? -32.314 7.699 29.137 1.00 81.56 372 ASP A O 1
ATOM 3147 N N . PHE A 1 373 ? -33.758 9.035 28.064 1.00 84.19 373 PHE A N 1
ATOM 3148 C CA . PHE A 1 373 ? -32.745 10.045 27.721 1.00 84.19 373 PHE A CA 1
ATOM 3149 C C . PHE A 1 373 ? -31.916 10.520 28.928 1.00 84.19 373 PHE A C 1
ATOM 3151 O O . PHE A 1 373 ? -30.702 10.694 28.834 1.00 84.19 373 PHE A O 1
ATOM 3158 N N . HIS A 1 374 ? -32.533 10.648 30.104 1.00 78.94 374 HIS A N 1
ATOM 3159 C CA . HIS A 1 374 ? -31.855 11.065 31.336 1.00 78.94 374 HIS A CA 1
ATOM 3160 C C . HIS A 1 374 ? -30.647 10.180 31.714 1.00 78.94 374 HIS A C 1
ATOM 3162 O O . HIS A 1 374 ? -29.709 10.669 32.344 1.00 78.94 374 HIS A O 1
ATOM 3168 N N . ARG A 1 375 ? -30.633 8.899 31.309 1.00 81.75 375 ARG A N 1
ATOM 3169 C CA . ARG A 1 375 ? -29.510 7.962 31.527 1.00 81.75 375 ARG A CA 1
ATOM 3170 C C . ARG A 1 375 ? -28.396 8.105 30.489 1.00 81.75 375 ARG A C 1
ATOM 3172 O O . ARG A 1 375 ? -27.316 7.552 30.676 1.00 81.75 375 ARG A O 1
ATOM 3179 N N . ARG A 1 376 ? -28.653 8.815 29.389 1.00 84.62 376 ARG A N 1
ATOM 3180 C CA . ARG A 1 376 ? -27.696 9.085 28.305 1.00 84.62 376 ARG A CA 1
ATOM 3181 C C . ARG A 1 376 ? -26.837 10.319 28.550 1.00 84.62 376 ARG A C 1
ATOM 3183 O O . ARG A 1 376 ? -25.875 10.529 27.816 1.00 84.62 376 ARG A O 1
ATOM 3190 N N . ILE A 1 377 ? -27.185 11.140 29.539 1.00 86.06 377 ILE A N 1
ATOM 3191 C CA . ILE A 1 377 ? -26.467 12.375 29.854 1.00 86.06 377 ILE A CA 1
ATOM 3192 C C . ILE A 1 377 ? -25.122 12.011 30.490 1.00 86.06 377 ILE A C 1
ATOM 3194 O O . ILE A 1 377 ? -25.071 11.488 31.602 1.00 86.06 377 ILE A O 1
ATOM 3198 N N . VAL A 1 378 ? -24.031 12.318 29.788 1.00 83.81 378 VAL A N 1
ATOM 3199 C CA . VAL A 1 378 ? -22.655 12.096 30.257 1.00 83.81 378 VAL A CA 1
ATOM 3200 C C . VAL A 1 378 ? -22.210 13.262 31.130 1.00 83.81 378 VAL A C 1
ATOM 3202 O O . VAL A 1 378 ? -21.663 13.067 32.215 1.00 83.81 378 VAL A O 1
ATOM 3205 N N . LYS A 1 379 ? -22.466 14.489 30.663 1.00 85.25 379 LYS A N 1
ATOM 3206 C CA . LYS A 1 379 ? -22.061 15.721 31.339 1.00 85.25 379 LYS A CA 1
ATOM 3207 C C . LYS A 1 379 ? -23.097 16.814 31.105 1.00 85.25 379 LYS A C 1
ATOM 3209 O O . LYS A 1 379 ? -23.509 17.043 29.976 1.00 85.25 379 LYS A O 1
ATOM 3214 N N . ARG A 1 380 ? -23.493 17.524 32.166 1.00 82.44 380 ARG A N 1
ATOM 3215 C CA . ARG A 1 380 ? -24.413 18.672 32.052 1.00 82.44 380 ARG A CA 1
ATOM 3216 C C . ARG A 1 380 ? -23.704 19.953 31.593 1.00 82.44 380 ARG A C 1
ATOM 3218 O O . ARG A 1 380 ? -24.284 20.762 30.879 1.00 82.44 380 ARG A O 1
ATOM 3225 N N . GLY A 1 381 ? -22.423 20.094 31.924 1.00 83.56 381 GLY A N 1
ATOM 3226 C CA . GLY A 1 381 ? -21.582 21.178 31.427 1.00 83.56 381 GLY A CA 1
ATOM 3227 C C . GLY A 1 381 ? -21.678 22.457 32.249 1.00 83.56 381 GLY A C 1
ATOM 3228 O O . GLY A 1 381 ? -22.599 22.653 33.039 1.00 83.56 381 GLY A O 1
ATOM 3229 N N . ARG A 1 382 ? -20.712 23.353 32.024 1.00 81.06 382 ARG A N 1
ATOM 3230 C CA . ARG A 1 382 ? -20.519 24.574 32.821 1.00 81.06 382 ARG A CA 1
ATOM 3231 C C . ARG A 1 382 ? -21.736 25.498 32.795 1.00 81.06 382 ARG A C 1
ATOM 3233 O O . ARG A 1 382 ? -22.097 26.049 33.825 1.00 81.06 382 ARG A O 1
ATOM 3240 N N . VAL A 1 383 ? -22.365 25.666 31.628 1.00 84.94 383 VAL A N 1
ATOM 3241 C CA . VAL A 1 383 ? -23.535 26.552 31.485 1.00 84.94 383 VAL A CA 1
ATOM 3242 C C . VAL A 1 383 ? -24.699 26.044 32.329 1.00 84.94 383 VAL A C 1
ATOM 3244 O O . VAL A 1 383 ? -25.369 26.838 32.976 1.00 84.94 383 VAL A O 1
ATOM 3247 N N . TRP A 1 384 ? -24.919 24.729 32.362 1.00 88.44 384 TRP A N 1
ATOM 3248 C CA . TRP A 1 384 ? -25.970 24.157 33.196 1.00 88.44 384 TRP A CA 1
ATOM 3249 C C . TRP A 1 384 ? -25.645 24.322 34.686 1.00 88.44 384 TRP A C 1
ATOM 3251 O O . TRP A 1 384 ? -26.497 24.750 35.452 1.00 88.44 384 TRP A O 1
ATOM 3261 N N . GLU A 1 385 ? -24.402 24.039 35.090 1.00 83.00 385 GLU A N 1
ATOM 3262 C CA . GLU A 1 385 ? -23.960 24.119 36.491 1.00 83.00 385 GLU A CA 1
ATOM 3263 C C . GLU A 1 385 ? -24.059 25.536 37.076 1.00 83.00 385 GLU A C 1
ATOM 3265 O O . GLU A 1 385 ? -24.527 25.692 38.201 1.00 83.00 385 GLU A O 1
ATOM 3270 N N . LEU A 1 386 ? -23.656 26.567 36.324 1.00 82.81 386 LEU A N 1
ATOM 3271 C CA . LEU A 1 386 ? -23.728 27.960 36.781 1.00 82.81 386 LEU A CA 1
ATOM 3272 C C . LEU A 1 386 ? -25.176 28.412 37.001 1.00 82.81 386 LEU A C 1
ATOM 3274 O O . LEU A 1 386 ? -25.514 28.833 38.104 1.00 82.81 386 LEU A O 1
ATOM 3278 N N . ASN A 1 387 ? -26.036 28.244 35.990 1.00 83.75 387 ASN A N 1
ATOM 3279 C CA . ASN A 1 387 ? -27.440 28.655 36.075 1.00 83.75 387 ASN A CA 1
ATOM 3280 C C . ASN A 1 387 ? -28.206 27.854 37.140 1.00 83.75 387 ASN A C 1
ATOM 3282 O O . ASN A 1 387 ? -29.010 28.408 37.883 1.00 83.75 387 ASN A O 1
ATOM 3286 N N . PHE A 1 388 ? -27.927 26.554 37.277 1.00 84.12 388 PHE A N 1
ATOM 3287 C CA . PHE A 1 388 ? -28.555 25.734 38.313 1.00 84.12 388 PHE A CA 1
ATOM 3288 C C . PHE A 1 388 ? -28.156 26.177 39.729 1.00 84.12 388 PHE A C 1
ATOM 3290 O O . PHE A 1 388 ? -28.999 26.222 40.623 1.00 84.12 388 PHE A O 1
ATOM 3297 N N . ASN A 1 389 ? -26.887 26.541 39.941 1.00 82.25 389 ASN A N 1
ATOM 3298 C CA . ASN A 1 389 ? -26.423 27.062 41.227 1.00 82.25 389 ASN A CA 1
ATOM 3299 C C . ASN A 1 389 ? -27.008 28.445 41.548 1.00 82.25 389 ASN A C 1
ATOM 3301 O O . ASN A 1 389 ? -27.239 28.736 42.717 1.00 82.25 389 ASN A O 1
ATOM 3305 N N . GLU A 1 390 ? -27.257 29.289 40.545 1.00 82.81 390 GLU A N 1
ATOM 3306 C CA . GLU A 1 390 ? -27.963 30.561 40.738 1.00 82.81 390 GLU A CA 1
ATOM 3307 C C . GLU A 1 390 ? -29.422 30.343 41.146 1.00 82.81 390 GLU A C 1
ATOM 3309 O O . GLU A 1 390 ? -29.868 30.946 42.119 1.00 82.81 390 GLU A O 1
ATOM 3314 N N . LEU A 1 391 ? -30.134 29.411 40.502 1.00 83.69 391 LEU A N 1
ATOM 3315 C CA . LEU A 1 391 ? -31.505 29.051 40.889 1.00 83.69 391 LEU A CA 1
ATOM 3316 C C . LEU A 1 391 ? -31.601 28.505 42.319 1.00 83.69 391 LEU A C 1
ATOM 3318 O O . LEU A 1 391 ? -32.601 28.734 42.989 1.00 83.69 391 LEU A O 1
ATOM 3322 N N . LEU A 1 392 ? -30.570 27.802 42.804 1.00 81.12 392 LEU A N 1
ATOM 3323 C CA . LEU A 1 392 ? -30.513 27.321 44.190 1.00 81.12 392 LEU A CA 1
ATOM 3324 C C . LEU A 1 392 ? -30.301 28.438 45.225 1.00 81.12 392 LEU A C 1
ATOM 3326 O O . LEU A 1 392 ? -30.595 28.214 46.397 1.00 81.12 392 LEU A O 1
ATOM 3330 N N . LYS A 1 393 ? -29.751 29.591 44.821 1.00 81.12 393 LYS A N 1
ATOM 3331 C CA . LYS A 1 393 ? -29.562 30.767 45.691 1.00 81.12 393 LYS A CA 1
ATOM 3332 C C . LYS A 1 393 ? -30.804 31.654 45.756 1.00 81.12 393 LYS A C 1
ATOM 3334 O O . LYS A 1 393 ? -30.893 32.494 46.644 1.00 81.12 393 LYS A O 1
ATOM 3339 N N . GLN A 1 394 ? -31.716 31.500 44.802 1.00 81.38 394 GLN A N 1
ATOM 3340 C CA . GLN A 1 394 ? -32.999 32.188 44.799 1.00 81.38 394 GLN A CA 1
ATOM 3341 C C . GLN A 1 394 ? -33.975 31.467 45.733 1.00 81.38 394 GLN A C 1
ATOM 3343 O O . GLN A 1 394 ? -33.891 30.251 45.912 1.00 81.38 394 GLN A O 1
ATOM 3348 N N . ASP A 1 395 ? -34.929 32.209 46.289 1.00 79.44 395 ASP A N 1
ATOM 3349 C CA . ASP A 1 395 ? -35.924 31.694 47.236 1.00 79.44 395 ASP A CA 1
ATOM 3350 C C . ASP A 1 395 ? -37.073 30.960 46.507 1.00 79.44 395 ASP A C 1
ATOM 3352 O O . ASP A 1 395 ? -38.256 31.278 46.611 1.00 79.44 395 ASP A O 1
ATOM 3356 N N . LEU A 1 396 ? -36.701 29.996 45.658 1.00 85.19 396 LEU A N 1
ATOM 3357 C CA . LEU A 1 396 ? -37.608 29.217 44.821 1.00 85.19 396 LEU A CA 1
ATOM 3358 C C . LEU A 1 396 ? -37.896 27.849 45.444 1.00 85.19 396 LEU A C 1
ATOM 3360 O O . LEU A 1 396 ? -37.023 27.177 45.999 1.00 85.19 396 LEU A O 1
ATOM 3364 N N . THR A 1 397 ? -39.128 27.368 45.271 1.00 86.25 397 THR A N 1
ATOM 3365 C CA . THR A 1 397 ? -39.484 26.007 45.690 1.00 86.25 397 THR A CA 1
ATOM 3366 C C . THR A 1 397 ? -38.738 24.963 44.852 1.00 86.25 397 THR A C 1
ATOM 3368 O O . THR A 1 397 ? -38.495 25.147 43.659 1.00 86.25 397 THR A O 1
ATOM 3371 N N . LEU A 1 398 ? -38.424 23.802 45.444 1.00 82.50 398 LEU A N 1
ATOM 3372 C CA . LEU A 1 398 ? -37.743 22.706 44.732 1.00 82.50 398 LEU A CA 1
ATOM 3373 C C . LEU A 1 398 ? -38.509 22.230 43.487 1.00 82.50 398 LEU A C 1
ATOM 3375 O O . LEU A 1 398 ? -37.887 21.777 42.529 1.00 82.50 398 LEU A O 1
ATOM 3379 N N . ASN A 1 399 ? -39.840 22.350 43.496 1.00 84.75 399 ASN A N 1
ATOM 3380 C CA . ASN A 1 399 ? -40.681 22.066 42.335 1.00 84.75 399 ASN A CA 1
ATOM 3381 C C . ASN A 1 399 ? -40.447 23.082 41.211 1.00 84.75 399 ASN A C 1
ATOM 3383 O O . ASN A 1 399 ? -40.308 22.681 40.060 1.00 84.75 399 ASN A O 1
ATOM 3387 N N . LYS A 1 400 ? -40.326 24.376 41.538 1.00 84.75 400 LYS A N 1
ATOM 3388 C CA . LYS A 1 400 ? -40.045 25.414 40.540 1.00 84.75 400 LYS A CA 1
ATOM 3389 C C . LYS A 1 400 ? -38.641 25.275 39.951 1.00 84.75 400 LYS A C 1
ATOM 3391 O O . LYS A 1 400 ? -38.458 25.420 38.748 1.00 84.75 400 LYS A O 1
ATOM 3396 N N . ILE A 1 401 ? -37.659 24.908 40.773 1.00 83.44 401 ILE A N 1
ATOM 3397 C CA . ILE A 1 401 ? -36.291 24.620 40.312 1.00 83.44 401 ILE A CA 1
ATOM 3398 C C . ILE A 1 401 ? -36.269 23.384 39.396 1.00 83.44 401 ILE A C 1
ATOM 3400 O O . ILE A 1 401 ? -35.575 23.380 38.382 1.00 83.44 401 ILE A O 1
ATOM 3404 N N . ALA A 1 402 ? -37.039 22.343 39.731 1.00 85.12 402 ALA A N 1
ATOM 3405 C CA . ALA A 1 402 ? -37.185 21.132 38.920 1.00 85.12 402 ALA A CA 1
ATOM 3406 C C . ALA A 1 402 ? -37.777 21.429 37.534 1.00 85.12 402 ALA A C 1
ATOM 3408 O O . ALA A 1 402 ? -37.245 20.962 36.526 1.00 85.12 402 ALA A O 1
ATOM 3409 N N . GLU A 1 403 ? -38.822 22.257 37.496 1.00 85.38 403 GLU A N 1
ATOM 3410 C CA . GLU A 1 403 ? -39.473 22.728 36.273 1.00 85.38 403 GLU A CA 1
ATOM 3411 C C . GLU A 1 403 ? -38.495 23.519 35.386 1.00 85.38 403 GLU A C 1
ATOM 3413 O O . GLU A 1 403 ? -38.274 23.152 34.233 1.00 85.38 403 GLU A O 1
ATOM 3418 N N . LEU A 1 404 ? -37.822 24.536 35.941 1.00 83.06 404 LEU A N 1
ATOM 3419 C CA . LEU A 1 404 ? -36.878 25.389 35.201 1.00 83.06 404 LEU A CA 1
ATOM 3420 C C . LEU A 1 404 ? -35.653 24.623 34.680 1.00 83.06 404 LEU A C 1
ATOM 3422 O O . LEU A 1 404 ? -35.140 24.914 33.601 1.00 83.06 404 LEU A O 1
ATOM 3426 N N . ALA A 1 405 ? -35.176 23.632 35.434 1.00 82.06 405 ALA A N 1
ATOM 3427 C CA . ALA A 1 405 ? -34.028 22.812 35.057 1.00 82.06 405 ALA A CA 1
ATOM 3428 C C . ALA A 1 405 ? -34.398 21.570 34.222 1.00 82.06 405 ALA A C 1
ATOM 3430 O O . ALA A 1 405 ? -33.498 20.794 33.884 1.00 82.06 405 ALA A O 1
ATOM 3431 N N . ASN A 1 406 ? -35.687 21.376 33.909 1.00 83.25 406 ASN A N 1
ATOM 3432 C CA . ASN A 1 406 ? -36.253 20.216 33.214 1.00 83.25 406 ASN A CA 1
ATOM 3433 C C . ASN A 1 406 ? -35.761 18.863 33.775 1.00 83.25 406 ASN A C 1
ATOM 3435 O O . ASN A 1 406 ? -35.263 17.997 33.051 1.00 83.25 406 ASN A O 1
ATOM 3439 N N . ILE A 1 407 ? -35.830 18.697 35.100 1.00 83.62 407 ILE A N 1
ATOM 3440 C CA . ILE A 1 407 ? -35.438 17.468 35.808 1.00 83.62 407 ILE A CA 1
ATOM 3441 C C . ILE A 1 407 ? -36.438 17.139 36.918 1.00 83.62 407 ILE A C 1
ATOM 3443 O O . ILE A 1 407 ? -37.071 18.020 37.476 1.00 83.62 407 ILE A O 1
ATOM 3447 N N . SER A 1 408 ? -36.551 15.867 37.308 1.00 82.88 408 SER A N 1
ATOM 3448 C CA . SER A 1 408 ? -37.428 15.459 38.419 1.00 82.88 408 SER A CA 1
ATOM 3449 C C . SER A 1 408 ? -37.025 16.127 39.745 1.00 82.88 408 SER A C 1
ATOM 3451 O O . SER A 1 408 ? -35.822 16.217 40.028 1.00 82.88 408 SER A O 1
ATOM 3453 N N . ARG A 1 409 ? -37.993 16.428 40.620 1.00 84.12 409 ARG A N 1
ATOM 3454 C CA . ARG A 1 409 ? -37.766 16.915 41.998 1.00 84.12 409 ARG A CA 1
ATOM 3455 C C . ARG A 1 409 ? -36.719 16.092 42.761 1.00 84.12 409 ARG A C 1
ATOM 3457 O O . ARG A 1 409 ? -35.799 16.663 43.336 1.00 84.12 409 ARG A O 1
ATOM 3464 N N . ASP A 1 410 ? -36.765 14.764 42.678 1.00 78.69 410 ASP A N 1
ATOM 3465 C CA . ASP A 1 410 ? -35.792 13.882 43.349 1.00 78.69 410 ASP A CA 1
ATOM 3466 C C . ASP A 1 410 ? -34.369 14.027 42.807 1.00 78.69 410 ASP A C 1
ATOM 3468 O O . ASP A 1 410 ? -33.379 13.820 43.506 1.00 78.69 410 ASP A O 1
ATOM 3472 N N . THR A 1 411 ? -34.233 14.401 41.538 1.00 77.62 411 THR A N 1
ATOM 3473 C CA . THR A 1 411 ? -32.938 14.709 40.927 1.00 77.62 411 THR A CA 1
ATOM 3474 C C . THR A 1 411 ? -32.436 16.071 41.389 1.00 77.62 411 THR A C 1
ATOM 3476 O O . THR A 1 411 ? -31.249 16.179 41.679 1.00 77.62 411 THR A O 1
ATOM 3479 N N . VAL A 1 412 ? -33.311 17.069 41.566 1.00 80.94 412 VAL A N 1
ATOM 3480 C CA . VAL A 1 412 ? -32.953 18.339 42.225 1.00 80.94 412 VAL A CA 1
ATOM 3481 C C . VAL A 1 412 ? -32.495 18.081 43.655 1.00 80.94 412 VAL A C 1
ATOM 3483 O O . VAL A 1 412 ? -31.429 18.553 44.026 1.00 80.94 412 VAL A O 1
ATOM 3486 N N . ILE A 1 413 ? -33.223 17.272 44.431 1.00 78.62 413 ILE A N 1
ATOM 3487 C CA . ILE A 1 413 ? -32.840 16.890 45.798 1.00 78.62 413 ILE A CA 1
ATOM 3488 C C . ILE A 1 413 ? -31.494 16.162 45.788 1.00 78.62 413 ILE A C 1
ATOM 3490 O O . ILE A 1 413 ? -30.597 16.529 46.537 1.00 78.62 413 ILE A O 1
ATOM 3494 N N . ARG A 1 414 ? -31.287 15.190 44.890 1.00 75.69 414 ARG A N 1
ATOM 3495 C CA . ARG A 1 414 ? -29.994 14.501 44.748 1.00 75.69 414 ARG A CA 1
ATOM 3496 C C . ARG A 1 414 ? -28.862 15.448 44.364 1.00 75.69 414 ARG A C 1
ATOM 3498 O O . ARG A 1 414 ? -27.761 15.271 44.871 1.00 75.69 414 ARG A O 1
ATOM 3505 N N . ILE A 1 415 ? -29.091 16.426 43.486 1.00 76.12 415 ILE A N 1
ATOM 3506 C CA . ILE A 1 415 ? -28.064 17.390 43.062 1.00 76.12 415 ILE A CA 1
ATOM 3507 C C . ILE A 1 415 ? -27.813 18.439 44.151 1.00 76.12 415 ILE A C 1
ATOM 3509 O O . ILE A 1 415 ? -26.657 18.731 44.412 1.00 76.12 415 ILE A O 1
ATOM 3513 N N . LYS A 1 416 ? -28.842 18.938 44.844 1.00 73.00 416 LYS A N 1
ATOM 3514 C CA . LYS A 1 416 ? -28.738 19.847 45.999 1.00 73.00 416 LYS A CA 1
ATOM 3515 C C . LYS A 1 416 ? -28.027 19.174 47.170 1.00 73.00 416 LYS A C 1
ATOM 3517 O O . LYS A 1 416 ? -27.101 19.744 47.734 1.00 73.00 416 LYS A O 1
ATOM 3522 N N . ASN A 1 417 ? -28.371 17.922 47.464 1.00 67.00 417 ASN A N 1
ATOM 3523 C CA . ASN A 1 417 ? -27.674 17.112 48.458 1.00 67.00 417 ASN A CA 1
ATOM 3524 C C . ASN A 1 417 ? -26.246 16.811 47.995 1.00 67.00 417 ASN A C 1
ATOM 3526 O O . ASN A 1 417 ? -25.337 16.876 48.808 1.00 67.00 417 ASN A O 1
ATOM 3530 N N . ARG A 1 418 ? -26.002 16.602 46.690 1.00 62.31 418 ARG A N 1
ATOM 3531 C CA . ARG A 1 418 ? -24.640 16.560 46.125 1.00 62.31 418 ARG A CA 1
ATOM 3532 C C . ARG A 1 418 ? -23.913 17.917 46.170 1.00 62.31 418 ARG A C 1
ATOM 3534 O O . ARG A 1 418 ? -22.692 17.933 46.248 1.00 62.31 418 ARG A O 1
ATOM 3541 N N . GLY A 1 419 ? -24.639 19.032 46.171 1.00 48.16 419 GLY A N 1
ATOM 3542 C CA . GLY A 1 419 ? -24.146 20.393 46.386 1.00 48.16 419 GLY A CA 1
ATOM 3543 C C . GLY A 1 419 ? -23.756 20.635 47.845 1.00 48.16 419 GLY A C 1
ATOM 3544 O O . GLY A 1 419 ? -22.717 21.232 48.096 1.00 48.16 419 GLY A O 1
ATOM 3545 N N . HIS A 1 420 ? -24.473 20.046 48.807 1.00 42.44 420 HIS A N 1
ATOM 3546 C CA . HIS A 1 420 ? -23.997 19.864 50.186 1.00 42.44 420 HIS A CA 1
ATOM 3547 C C . HIS A 1 420 ? -22.894 18.792 50.296 1.00 42.44 420 HIS A C 1
ATOM 3549 O O . HIS A 1 420 ? -22.075 18.847 51.209 1.00 42.44 420 HIS A O 1
ATOM 3555 N N . LEU A 1 421 ? -22.765 17.879 49.324 1.00 38.69 421 LEU A N 1
ATOM 3556 C CA . LEU A 1 421 ? -21.532 17.113 49.138 1.00 38.69 421 LEU A CA 1
ATOM 3557 C C . LEU A 1 421 ? -20.388 17.944 48.547 1.00 38.69 421 LEU A C 1
ATOM 3559 O O . LEU A 1 421 ? -19.304 17.398 48.466 1.00 38.69 421 LEU A O 1
ATOM 3563 N N . SER A 1 422 ? -20.516 19.230 48.202 1.00 41.94 422 SER A N 1
ATOM 3564 C CA . SER A 1 422 ? -19.312 20.036 47.933 1.00 41.94 422 SER A CA 1
ATOM 3565 C C . SER A 1 422 ? -18.539 20.291 49.230 1.00 41.94 422 SER A C 1
ATOM 3567 O O . SER A 1 422 ? -17.330 20.086 49.256 1.00 41.94 422 SER A O 1
ATOM 3569 N N . SER A 1 423 ? -19.222 20.569 50.346 1.00 40.00 423 SER A N 1
ATOM 3570 C CA . SER A 1 423 ? -18.598 20.674 51.670 1.00 40.00 423 SER A CA 1
ATOM 3571 C C . SER A 1 423 ? -18.263 19.309 52.280 1.00 40.00 423 SER A C 1
ATOM 3573 O O . SER A 1 423 ? -17.256 19.204 52.969 1.00 40.00 423 SER A O 1
ATOM 3575 N N . VAL A 1 424 ? -19.010 18.236 51.975 1.00 40.38 424 VAL A N 1
ATOM 3576 C CA . VAL A 1 424 ? -18.641 16.858 52.376 1.00 40.38 424 VAL A CA 1
ATOM 3577 C C . VAL A 1 424 ? -17.588 16.234 51.450 1.00 40.38 424 VAL A C 1
ATOM 3579 O O . VAL A 1 424 ? -16.840 15.394 51.909 1.00 40.38 424 VAL A O 1
ATOM 3582 N N . GLN A 1 425 ? -17.430 16.643 50.187 1.00 40.09 425 GLN A N 1
ATOM 3583 C CA . GLN A 1 425 ? -16.293 16.260 49.329 1.00 40.09 425 GLN A CA 1
ATOM 3584 C C . GLN A 1 425 ? -15.067 17.116 49.612 1.00 40.09 425 GLN A C 1
ATOM 3586 O O . GLN A 1 425 ? -13.971 16.606 49.435 1.00 40.09 425 GLN A O 1
ATOM 3591 N N . LEU A 1 426 ? -15.219 18.360 50.077 1.00 41.19 426 LEU A N 1
ATOM 3592 C CA . LEU A 1 426 ? -14.123 19.147 50.644 1.00 41.19 426 LEU A CA 1
ATOM 3593 C C . LEU A 1 426 ? -13.701 18.570 52.002 1.00 41.19 426 LEU A C 1
ATOM 3595 O O . LEU A 1 426 ? -12.524 18.284 52.151 1.00 41.19 426 LEU A O 1
ATOM 3599 N N . LYS A 1 427 ? -14.632 18.224 52.907 1.00 39.38 427 LYS A N 1
ATOM 3600 C CA . LYS A 1 427 ? -14.335 17.521 54.175 1.00 39.38 427 LYS A CA 1
ATOM 3601 C C . LYS A 1 427 ? -13.903 16.063 53.996 1.00 39.38 427 LYS A C 1
ATOM 3603 O O . LYS A 1 427 ? -13.095 15.586 54.777 1.00 39.38 427 LYS A O 1
ATOM 3608 N N . ASN A 1 428 ? -14.375 15.342 52.976 1.00 45.88 428 ASN A N 1
ATOM 3609 C CA . ASN A 1 428 ? -13.889 13.996 52.640 1.00 45.88 428 ASN A CA 1
ATOM 3610 C C . ASN A 1 428 ? -12.587 14.059 51.850 1.00 45.88 428 ASN A C 1
ATOM 3612 O O . ASN A 1 428 ? -11.806 13.130 51.976 1.00 45.88 428 ASN A O 1
ATOM 3616 N N . LYS A 1 429 ? -12.308 15.118 51.073 1.00 44.81 429 LYS A N 1
ATOM 3617 C CA . LYS A 1 429 ? -10.962 15.372 50.541 1.00 44.81 429 LYS A CA 1
ATOM 3618 C C . LYS A 1 429 ? -10.021 15.756 51.663 1.00 44.81 429 LYS A C 1
ATOM 3620 O O . LYS A 1 429 ? -8.950 15.196 51.685 1.00 44.81 429 LYS A O 1
ATOM 3625 N N . GLU A 1 430 ? -10.397 16.615 52.604 1.00 47.25 430 GLU A N 1
ATOM 3626 C CA . GLU A 1 430 ? -9.594 16.941 53.789 1.00 47.25 430 GLU A CA 1
ATOM 3627 C C . GLU A 1 430 ? -9.432 15.731 54.710 1.00 47.25 430 GLU A C 1
ATOM 3629 O O . GLU A 1 430 ? -8.339 15.492 55.199 1.00 47.25 430 GLU A O 1
ATOM 3634 N N . GLY A 1 431 ? -10.464 14.904 54.874 1.00 54.06 431 GLY A N 1
ATOM 3635 C CA . GLY A 1 431 ? -10.432 13.653 55.629 1.00 54.06 431 GLY A CA 1
ATOM 3636 C C . GLY A 1 431 ? -9.606 12.562 54.944 1.00 54.06 431 GLY A C 1
ATOM 3637 O O . GLY A 1 431 ? -8.800 11.911 55.604 1.00 54.06 431 GLY A O 1
ATOM 3638 N N . LEU A 1 432 ? -9.723 12.387 53.618 1.00 54.75 432 LEU A N 1
ATOM 3639 C CA . LEU A 1 432 ? -8.833 11.513 52.842 1.00 54.75 432 LEU A CA 1
ATOM 3640 C C . LEU A 1 432 ? -7.415 12.069 52.794 1.00 54.75 432 LEU A C 1
ATOM 3642 O O . LEU A 1 432 ? -6.489 11.279 52.865 1.00 54.75 432 LEU A O 1
ATOM 3646 N N . MET A 1 433 ? -7.231 13.383 52.687 1.00 55.31 433 MET A N 1
ATOM 3647 C CA . MET A 1 433 ? -5.929 14.046 52.624 1.00 55.31 433 MET A CA 1
ATOM 3648 C C . MET A 1 433 ? -5.249 14.025 53.995 1.00 55.31 433 MET A C 1
ATOM 3650 O O . MET A 1 433 ? -4.043 13.828 54.044 1.00 55.31 433 MET A O 1
ATOM 3654 N N . ASN A 1 434 ? -5.999 14.087 55.101 1.00 67.75 434 ASN A N 1
ATOM 3655 C CA . ASN A 1 434 ? -5.496 13.821 56.452 1.00 67.75 434 ASN A CA 1
ATOM 3656 C C . ASN A 1 434 ? -5.170 12.343 56.648 1.00 67.75 434 ASN A C 1
ATOM 3658 O O . ASN A 1 434 ? -4.095 12.027 57.141 1.00 67.75 434 ASN A O 1
ATOM 3662 N N . LYS A 1 435 ? -6.033 11.419 56.214 1.00 70.75 435 LYS A N 1
ATOM 3663 C CA . LYS A 1 435 ? -5.763 9.974 56.313 1.00 70.75 435 LYS A CA 1
ATOM 3664 C C . LYS A 1 435 ? -4.593 9.550 55.419 1.00 70.75 435 LYS A C 1
ATOM 3666 O O . LYS A 1 435 ? -3.813 8.683 55.795 1.00 70.75 435 LYS A O 1
ATOM 3671 N N . GLN A 1 436 ? -4.445 10.185 54.260 1.00 78.62 436 GLN A N 1
ATOM 3672 C CA . GLN A 1 436 ? -3.320 10.031 53.347 1.00 78.62 436 GLN A CA 1
ATOM 3673 C C . GLN A 1 436 ? -2.056 10.643 53.944 1.00 78.62 436 GLN A C 1
ATOM 3675 O O . GLN A 1 436 ? -1.044 9.964 53.929 1.00 78.62 436 GLN A O 1
ATOM 3680 N N . LYS A 1 437 ? -2.100 11.856 54.513 1.00 80.50 437 LYS A N 1
ATOM 3681 C CA . LYS A 1 437 ? -0.958 12.461 55.218 1.00 80.50 437 LYS A CA 1
ATOM 3682 C C . LYS A 1 437 ? -0.498 11.588 56.381 1.00 80.50 437 LYS A C 1
ATOM 3684 O O . LYS A 1 437 ? 0.669 11.233 56.413 1.00 80.50 437 LYS A O 1
ATOM 3689 N N . LEU A 1 438 ? -1.411 11.159 57.254 1.00 80.19 438 LEU A N 1
ATOM 3690 C CA . LEU A 1 438 ? -1.121 10.259 58.377 1.00 80.19 438 LEU A CA 1
ATOM 3691 C C . LEU A 1 438 ? -0.508 8.936 57.906 1.00 80.19 438 LEU A C 1
ATOM 3693 O O . LEU A 1 438 ? 0.471 8.464 58.470 1.00 80.19 438 LEU A O 1
ATOM 3697 N N . LYS A 1 439 ? -1.053 8.345 56.837 1.00 84.38 439 LYS A N 1
ATOM 3698 C CA . LYS A 1 439 ? -0.533 7.093 56.276 1.00 84.38 439 LYS A CA 1
ATOM 3699 C C . LYS A 1 439 ? 0.808 7.273 55.564 1.00 84.38 439 LYS A C 1
ATOM 3701 O O . LYS A 1 439 ? 1.646 6.379 55.617 1.00 84.38 439 LYS A O 1
ATOM 3706 N N . THR A 1 440 ? 1.010 8.403 54.893 1.00 85.94 440 THR A N 1
ATOM 3707 C CA . THR A 1 440 ? 2.291 8.769 54.289 1.00 85.94 440 THR A CA 1
ATOM 3708 C C . THR A 1 440 ? 3.337 8.979 55.378 1.00 85.94 440 THR A C 1
ATOM 3710 O O . THR A 1 440 ? 4.430 8.454 55.229 1.00 85.94 440 THR A O 1
ATOM 3713 N N . GLU A 1 441 ? 3.002 9.639 56.486 1.00 86.38 441 GLU A N 1
ATOM 3714 C CA . GLU A 1 441 ? 3.922 9.848 57.610 1.00 86.38 441 GLU A CA 1
ATOM 3715 C C . GLU A 1 441 ? 4.279 8.531 58.310 1.00 86.38 441 GLU A C 1
ATOM 3717 O O . GLU A 1 441 ? 5.455 8.223 58.471 1.00 86.38 441 GLU A O 1
ATOM 3722 N N . TYR A 1 442 ? 3.290 7.670 58.563 1.00 89.06 442 TYR A N 1
ATOM 3723 C CA . TYR A 1 442 ? 3.526 6.306 59.046 1.00 89.06 442 TYR A CA 1
ATOM 3724 C C . TYR A 1 442 ? 4.472 5.515 58.124 1.00 89.06 442 TYR A C 1
ATOM 3726 O O . TYR A 1 442 ? 5.413 4.869 58.578 1.00 89.06 442 TYR A O 1
ATOM 3734 N N . TYR A 1 443 ? 4.266 5.585 56.804 1.00 89.81 443 TYR A N 1
ATOM 3735 C CA . TYR A 1 443 ? 5.150 4.909 55.855 1.00 89.81 443 TYR A CA 1
ATOM 3736 C C . TYR A 1 443 ? 6.532 5.547 55.729 1.00 89.81 443 TYR A C 1
ATOM 3738 O O . TYR A 1 443 ? 7.471 4.831 55.389 1.00 89.81 443 TYR A O 1
ATOM 3746 N N . LYS A 1 444 ? 6.694 6.840 56.021 1.00 90.19 444 LYS A N 1
AT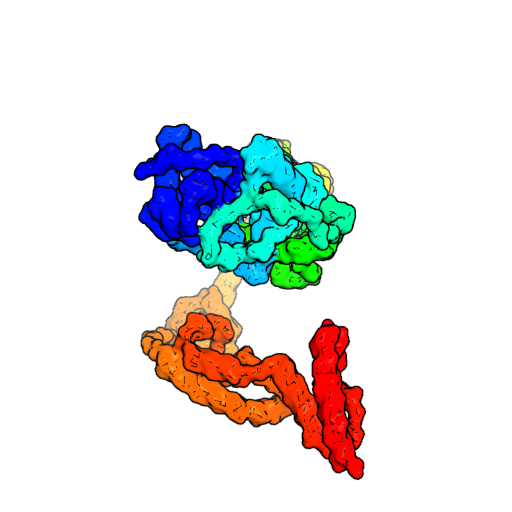OM 3747 C CA . LYS A 1 444 ? 8.015 7.468 56.136 1.00 90.19 444 LYS A CA 1
ATOM 3748 C C . LYS A 1 444 ? 8.778 6.924 57.337 1.00 90.19 444 LYS A C 1
ATOM 3750 O O . LYS A 1 444 ? 9.938 6.550 57.186 1.00 90.19 444 LYS A O 1
ATOM 3755 N N . GLU A 1 445 ? 8.129 6.826 58.495 1.00 88.56 445 GLU A N 1
ATOM 3756 C CA . GLU A 1 445 ? 8.733 6.264 59.709 1.00 88.56 445 GLU A CA 1
ATOM 3757 C C . GLU A 1 445 ? 9.154 4.805 59.505 1.00 88.56 445 GLU A C 1
ATOM 3759 O O . GLU A 1 445 ? 10.300 4.442 59.776 1.00 88.56 445 GLU A O 1
ATOM 3764 N N . GLU A 1 446 ? 8.266 3.983 58.944 1.00 89.44 446 GLU A N 1
ATOM 3765 C CA . GLU A 1 446 ? 8.571 2.587 58.617 1.00 89.44 446 GLU A CA 1
ATOM 3766 C C . GLU A 1 446 ? 9.690 2.473 57.574 1.00 89.44 446 GLU A C 1
ATOM 3768 O O . GLU A 1 446 ? 10.593 1.650 57.715 1.00 89.44 446 GLU A O 1
ATOM 3773 N N . PHE A 1 447 ? 9.701 3.337 56.553 1.00 91.00 447 PHE A N 1
ATOM 3774 C CA . PHE A 1 447 ? 10.775 3.356 55.560 1.00 91.00 447 PHE A CA 1
ATOM 3775 C C . PHE A 1 447 ? 12.135 3.718 56.179 1.00 91.00 447 PHE A C 1
ATOM 3777 O O . PHE A 1 447 ? 13.147 3.126 55.804 1.00 91.00 447 PHE A O 1
ATOM 3784 N N . LEU A 1 448 ? 12.181 4.637 57.152 1.00 89.12 448 LEU A N 1
ATOM 3785 C CA . LEU A 1 448 ? 13.412 4.967 57.881 1.00 89.12 448 LEU A CA 1
ATOM 3786 C C . LEU A 1 448 ? 13.904 3.806 58.757 1.00 89.12 448 LEU A C 1
ATOM 3788 O O . LEU A 1 448 ? 15.115 3.590 58.828 1.00 89.12 448 LEU A O 1
ATOM 3792 N N . LYS A 1 449 ? 13.004 3.034 59.384 1.00 88.94 449 LYS A N 1
ATOM 3793 C CA . LYS A 1 449 ? 13.374 1.808 60.119 1.00 88.94 449 LYS A CA 1
ATOM 3794 C C . LYS A 1 449 ? 13.960 0.758 59.183 1.00 88.94 449 LYS A C 1
ATOM 3796 O O . LYS A 1 449 ? 15.089 0.328 59.396 1.00 88.94 449 LYS A O 1
ATOM 3801 N N . ILE A 1 450 ? 13.268 0.464 58.078 1.00 87.75 450 ILE A N 1
ATOM 3802 C CA . ILE A 1 450 ? 13.746 -0.458 57.036 1.00 87.75 450 ILE A CA 1
ATOM 3803 C C . ILE A 1 450 ? 15.127 -0.035 56.531 1.00 87.75 450 ILE A C 1
ATOM 3805 O O . ILE A 1 450 ? 15.992 -0.879 56.306 1.00 87.75 450 ILE A O 1
ATOM 3809 N N . ARG A 1 451 ? 15.352 1.274 56.368 1.00 86.31 451 ARG A N 1
ATOM 3810 C CA . ARG A 1 451 ? 16.632 1.823 55.917 1.00 86.31 451 ARG A CA 1
ATOM 3811 C C . ARG A 1 451 ? 17.755 1.643 56.941 1.00 86.31 451 ARG A C 1
ATOM 3813 O O . ARG A 1 451 ? 18.883 1.395 56.524 1.00 86.31 451 ARG A O 1
ATOM 3820 N N . LYS A 1 452 ? 17.459 1.761 58.240 1.00 85.69 452 LYS A N 1
ATOM 3821 C CA . LYS A 1 452 ? 18.416 1.492 59.327 1.00 85.69 452 LYS A CA 1
ATOM 3822 C C . LYS A 1 452 ? 18.734 0.003 59.459 1.00 85.69 452 LYS A C 1
ATOM 3824 O O . LYS A 1 452 ? 19.887 -0.341 59.673 1.00 85.69 452 LYS A O 1
ATOM 3829 N N . GLU A 1 453 ? 17.734 -0.858 59.300 1.00 87.00 453 GLU A N 1
ATOM 3830 C CA . GLU A 1 453 ? 17.884 -2.318 59.380 1.00 87.00 453 GLU A CA 1
ATOM 3831 C C . GLU A 1 453 ? 18.565 -2.909 58.137 1.00 87.00 453 GLU A C 1
ATOM 3833 O O . GLU A 1 453 ? 19.214 -3.946 58.218 1.00 87.00 453 GLU A O 1
ATOM 3838 N N . ASN A 1 454 ? 18.447 -2.241 56.983 1.00 83.12 454 ASN A N 1
ATOM 3839 C CA . ASN A 1 454 ? 18.981 -2.702 55.700 1.00 83.12 454 ASN A CA 1
ATOM 3840 C C . ASN A 1 454 ? 19.824 -1.603 55.012 1.00 83.12 454 ASN A C 1
ATOM 3842 O O . ASN A 1 454 ? 19.435 -1.085 53.952 1.00 83.12 454 ASN A O 1
ATOM 3846 N N . PRO A 1 455 ? 20.982 -1.218 55.586 1.00 81.19 455 PRO A N 1
ATOM 3847 C CA . PRO A 1 455 ? 21.814 -0.131 55.061 1.00 81.19 455 PRO A CA 1
ATOM 3848 C C . PRO A 1 455 ? 22.360 -0.422 53.649 1.00 81.19 455 PRO A C 1
ATOM 3850 O O . PRO A 1 455 ? 22.427 0.488 52.812 1.00 81.19 455 PRO A O 1
ATOM 3853 N N . GLU A 1 456 ? 22.632 -1.696 53.353 1.00 79.75 456 GLU A N 1
ATOM 3854 C CA . GLU A 1 456 ? 23.219 -2.194 52.097 1.00 79.75 456 GLU A CA 1
ATOM 3855 C C . GLU A 1 456 ? 22.255 -2.188 50.896 1.00 79.75 456 GLU A C 1
ATOM 3857 O O . GLU A 1 456 ? 22.682 -2.256 49.743 1.00 79.75 456 GLU A O 1
ATOM 3862 N N . TYR A 1 457 ? 20.938 -2.128 51.131 1.00 82.56 457 TYR A N 1
ATOM 3863 C CA . TYR A 1 457 ? 19.957 -2.299 50.056 1.00 82.56 457 TYR A CA 1
ATOM 3864 C C . TYR A 1 457 ? 20.000 -1.132 49.066 1.00 82.56 457 TYR A C 1
ATOM 3866 O O . TYR A 1 457 ? 19.976 0.037 49.460 1.00 82.56 457 TYR A O 1
ATOM 3874 N N . SER A 1 458 ? 19.992 -1.436 47.763 1.00 77.88 458 SER A N 1
ATOM 3875 C CA . SER A 1 458 ? 19.870 -0.416 46.719 1.00 77.88 458 SER A CA 1
ATOM 3876 C C . SER A 1 458 ? 18.424 0.080 46.577 1.00 77.88 458 SER A C 1
ATOM 3878 O O . SER A 1 458 ? 17.476 -0.542 47.059 1.00 77.88 458 SER A O 1
ATOM 3880 N N . ARG A 1 459 ? 18.210 1.186 45.844 1.00 78.44 459 ARG A N 1
ATOM 3881 C CA . ARG A 1 459 ? 16.851 1.683 45.528 1.00 78.44 459 ARG A CA 1
ATOM 3882 C C . ARG A 1 459 ? 15.966 0.616 44.878 1.00 78.44 459 ARG A C 1
ATOM 3884 O O . ARG A 1 459 ? 14.776 0.555 45.168 1.00 78.44 459 ARG A O 1
ATOM 3891 N N . SER A 1 460 ? 16.549 -0.212 44.009 1.00 76.56 460 SER A N 1
ATOM 3892 C CA . SER A 1 460 ? 15.843 -1.312 43.344 1.00 76.56 460 SER A CA 1
ATOM 3893 C C . SER A 1 460 ? 15.459 -2.407 44.338 1.00 76.56 460 SER A C 1
ATOM 3895 O O . SER A 1 460 ? 14.346 -2.926 44.273 1.00 76.56 460 SER A O 1
ATOM 3897 N N . ASP A 1 461 ? 16.353 -2.743 45.266 1.00 81.62 461 ASP A N 1
ATOM 3898 C CA . ASP A 1 461 ? 16.122 -3.816 46.238 1.00 81.62 461 ASP A CA 1
ATOM 3899 C C . ASP A 1 461 ? 15.069 -3.402 47.267 1.00 81.62 461 ASP A C 1
ATOM 3901 O O . ASP A 1 461 ? 14.148 -4.167 47.537 1.00 81.62 461 ASP A O 1
ATOM 3905 N N . LEU A 1 462 ? 15.103 -2.142 47.721 1.00 83.94 462 LEU A N 1
ATOM 3906 C CA . LEU A 1 462 ? 14.047 -1.550 48.552 1.00 83.94 462 LEU A CA 1
ATOM 3907 C C . LEU A 1 462 ? 12.680 -1.574 47.847 1.00 83.94 462 LEU A C 1
ATOM 3909 O O . LEU A 1 462 ? 11.670 -1.898 48.470 1.00 83.94 462 LEU A O 1
ATOM 3913 N N . GLY A 1 463 ? 12.637 -1.289 46.540 1.00 81.38 463 GLY A N 1
ATOM 3914 C CA . GLY A 1 463 ? 11.403 -1.342 45.749 1.00 81.38 463 GLY A CA 1
ATOM 3915 C C . GLY A 1 463 ? 10.834 -2.754 45.567 1.00 81.38 463 GLY A C 1
ATOM 3916 O O . GLY A 1 463 ? 9.613 -2.927 45.526 1.00 81.38 463 GLY A O 1
ATOM 3917 N N . LYS A 1 464 ? 11.700 -3.771 45.486 1.00 82.44 464 LYS A N 1
ATOM 3918 C CA . LYS A 1 464 ? 11.298 -5.180 45.350 1.00 82.44 464 LYS A CA 1
ATOM 3919 C C . LYS A 1 464 ? 10.898 -5.810 46.681 1.00 82.44 464 LYS A C 1
ATOM 3921 O O . LYS A 1 464 ? 9.881 -6.487 46.733 1.00 82.44 464 LYS A O 1
ATOM 3926 N N . ALA A 1 465 ? 11.675 -5.585 47.737 1.00 80.56 465 ALA A N 1
ATOM 3927 C CA . ALA A 1 465 ? 11.422 -6.173 49.050 1.00 80.56 465 ALA A CA 1
ATOM 3928 C C . ALA A 1 465 ? 10.234 -5.506 49.765 1.00 80.56 465 ALA A C 1
ATOM 3930 O O . ALA A 1 465 ? 9.445 -6.182 50.418 1.00 80.56 465 ALA A O 1
ATOM 3931 N N . TYR A 1 466 ? 10.050 -4.192 49.584 1.00 86.38 466 TYR A N 1
ATOM 3932 C CA . TYR A 1 466 ? 9.040 -3.404 50.300 1.00 86.38 466 TYR A CA 1
ATOM 3933 C C . TYR A 1 466 ? 8.095 -2.667 49.346 1.00 86.38 466 TYR A C 1
ATOM 3935 O O . TYR A 1 466 ? 7.776 -1.491 49.531 1.00 86.38 466 TYR A O 1
ATOM 3943 N N . THR A 1 467 ? 7.604 -3.371 48.321 1.00 86.00 467 THR A N 1
ATOM 3944 C CA . THR A 1 467 ? 6.816 -2.809 47.206 1.00 86.00 467 THR A CA 1
ATOM 3945 C C . THR A 1 467 ? 5.617 -1.975 47.651 1.00 86.00 467 THR A C 1
ATOM 3947 O O . THR A 1 467 ? 5.321 -0.947 47.047 1.00 86.00 467 THR A O 1
ATOM 3950 N N . LYS A 1 468 ? 4.935 -2.377 48.730 1.00 85.81 468 LYS A N 1
ATOM 3951 C CA . LYS A 1 468 ? 3.753 -1.669 49.242 1.00 85.81 468 LYS A CA 1
ATOM 3952 C C . LYS A 1 468 ? 4.097 -0.282 49.799 1.00 85.81 468 LYS A C 1
ATOM 3954 O O . LYS A 1 468 ? 3.407 0.684 49.487 1.00 85.81 468 LYS A O 1
ATOM 3959 N N . ILE A 1 469 ? 5.160 -0.191 50.599 1.00 87.62 469 ILE A N 1
ATOM 3960 C CA . ILE A 1 469 ? 5.621 1.056 51.230 1.00 87.62 469 ILE A CA 1
ATOM 3961 C C . ILE A 1 469 ? 6.296 1.933 50.173 1.00 87.62 469 ILE A C 1
ATOM 3963 O O . ILE A 1 469 ? 5.946 3.101 50.005 1.00 87.62 469 ILE A O 1
ATOM 3967 N N . TYR A 1 470 ? 7.194 1.332 49.388 1.00 87.19 470 TYR A N 1
ATOM 3968 C CA . TYR A 1 470 ? 7.939 2.009 48.332 1.00 87.19 470 TYR A CA 1
ATOM 3969 C C . TYR A 1 470 ? 7.011 2.577 47.250 1.00 87.19 470 TYR A C 1
ATOM 3971 O O . TYR A 1 470 ? 7.152 3.731 46.855 1.00 87.19 470 TYR A O 1
ATOM 3979 N N . GLY A 1 471 ? 6.018 1.799 46.804 1.00 84.69 471 GLY A N 1
ATOM 3980 C CA . GLY A 1 471 ? 5.027 2.230 45.818 1.00 84.69 471 GLY A CA 1
ATOM 3981 C C . GLY A 1 471 ? 4.129 3.361 46.324 1.00 84.69 471 GLY A C 1
ATOM 3982 O O . GLY A 1 471 ? 3.861 4.300 45.576 1.00 84.69 471 GLY A O 1
ATOM 3983 N N . TRP A 1 472 ? 3.721 3.322 47.599 1.00 91.06 472 TRP A N 1
ATOM 3984 C CA . TRP A 1 472 ? 2.922 4.393 48.202 1.00 91.06 472 TRP A CA 1
ATOM 3985 C C . TRP A 1 472 ? 3.700 5.713 48.274 1.00 91.06 472 TRP A C 1
ATOM 3987 O O . TRP A 1 472 ? 3.195 6.750 47.845 1.00 91.06 472 TRP A O 1
ATOM 3997 N N . LEU A 1 473 ? 4.943 5.683 48.765 1.00 89.50 473 LEU A N 1
ATOM 3998 C CA . LEU A 1 473 ? 5.793 6.875 48.848 1.00 89.50 473 LEU A CA 1
ATOM 3999 C C . LEU A 1 473 ? 6.182 7.401 47.460 1.00 89.50 473 LEU A C 1
ATOM 4001 O O . LEU A 1 473 ? 6.207 8.608 47.252 1.00 89.50 473 LEU A O 1
ATOM 4005 N N . LEU A 1 474 ? 6.402 6.526 46.474 1.00 86.06 474 LEU A N 1
ATOM 4006 C CA . LEU A 1 474 ? 6.686 6.937 45.096 1.00 86.06 474 LEU A CA 1
ATOM 4007 C C . LEU A 1 474 ? 5.512 7.698 44.458 1.00 86.06 474 LEU A C 1
ATOM 4009 O O . LEU A 1 474 ? 5.731 8.620 43.673 1.00 86.06 474 LEU A O 1
ATOM 4013 N N . GLN A 1 475 ? 4.279 7.311 44.789 1.00 83.62 475 GLN A N 1
ATOM 4014 C CA . GLN A 1 475 ? 3.063 7.930 44.267 1.00 83.62 475 GLN A CA 1
ATOM 4015 C C . GLN A 1 475 ? 2.714 9.248 44.974 1.00 83.62 475 GLN A C 1
ATOM 4017 O O . GLN A 1 475 ? 2.191 10.155 44.327 1.00 83.62 475 GLN A O 1
ATOM 4022 N N . TYR A 1 476 ? 2.975 9.352 46.282 1.00 86.38 476 TYR A N 1
ATOM 4023 C CA . TYR A 1 476 ? 2.445 10.438 47.115 1.00 86.38 476 TYR A CA 1
ATOM 4024 C C . TYR A 1 476 ? 3.492 11.350 47.776 1.00 86.38 476 TYR A C 1
ATOM 4026 O O . TYR A 1 476 ? 3.115 12.437 48.204 1.00 86.38 476 TYR A O 1
ATOM 4034 N N . ASP A 1 477 ? 4.773 10.965 47.850 1.00 86.69 477 ASP A N 1
ATOM 4035 C CA . ASP A 1 477 ? 5.876 11.813 48.342 1.00 86.69 477 ASP A CA 1
ATOM 4036 C C . ASP A 1 477 ? 7.240 11.399 47.739 1.00 86.69 477 ASP A C 1
ATOM 4038 O O . ASP A 1 477 ? 8.179 10.946 48.406 1.00 86.69 477 ASP A O 1
ATOM 4042 N N . LYS A 1 478 ? 7.328 11.513 46.409 1.00 85.06 478 LYS A N 1
ATOM 4043 C CA . LYS A 1 478 ? 8.480 11.067 45.612 1.00 85.06 478 LYS A CA 1
ATOM 4044 C C . LYS A 1 478 ? 9.783 11.768 46.002 1.00 85.06 478 LYS A C 1
ATOM 4046 O O . LYS A 1 478 ? 10.838 11.136 46.010 1.00 85.06 478 LYS A O 1
ATOM 4051 N N . GLU A 1 479 ? 9.734 13.064 46.299 1.00 84.19 479 GLU A N 1
ATOM 4052 C CA . GLU A 1 479 ? 10.931 13.838 46.640 1.00 84.19 479 GLU A CA 1
ATOM 4053 C C . GLU A 1 479 ? 11.501 13.457 48.003 1.00 84.19 479 GLU A C 1
ATOM 4055 O O . GLU A 1 479 ? 12.722 13.363 48.152 1.00 84.19 479 GLU A O 1
ATOM 4060 N N . TRP A 1 480 ? 10.640 13.207 48.995 1.00 90.94 480 TRP A N 1
ATOM 4061 C CA . TRP A 1 480 ? 11.086 12.695 50.286 1.00 90.94 480 TRP A CA 1
ATOM 4062 C C . TRP A 1 480 ? 11.702 11.300 50.136 1.00 90.94 480 TRP A C 1
ATOM 4064 O O . TRP A 1 480 ? 12.786 11.054 50.668 1.00 90.94 480 TRP A O 1
ATOM 4074 N N . LEU A 1 481 ? 11.078 10.414 49.346 1.00 88.56 481 LEU A N 1
ATOM 4075 C CA . LEU A 1 481 ? 11.607 9.072 49.082 1.00 88.56 481 LEU A CA 1
ATOM 4076 C C . LEU A 1 481 ? 12.989 9.132 48.422 1.00 88.56 481 LEU A C 1
ATOM 4078 O O . LEU A 1 481 ? 13.881 8.387 48.811 1.00 88.56 481 LEU A O 1
ATOM 4082 N N . ILE A 1 482 ? 13.191 10.022 47.446 1.00 82.88 482 ILE A N 1
ATOM 4083 C CA . ILE A 1 482 ? 14.481 10.190 46.759 1.00 82.88 482 ILE A CA 1
ATOM 4084 C C . ILE A 1 482 ? 15.566 10.706 47.709 1.00 82.88 482 ILE A C 1
ATOM 4086 O O . ILE A 1 482 ? 16.702 10.245 47.595 1.00 82.88 482 ILE A O 1
ATOM 4090 N N . ARG A 1 483 ? 15.233 11.624 48.627 1.00 84.44 483 ARG A N 1
ATOM 4091 C CA . ARG A 1 483 ? 16.169 12.166 49.628 1.00 84.44 483 ARG A CA 1
ATOM 4092 C C . ARG A 1 483 ? 16.571 11.141 50.690 1.00 84.44 483 ARG A C 1
ATOM 4094 O O . ARG A 1 483 ? 17.727 11.115 51.086 1.00 84.44 483 ARG A O 1
ATOM 4101 N N . ASN A 1 484 ? 15.637 10.292 51.115 1.00 84.56 484 ASN A N 1
ATOM 4102 C CA . ASN A 1 484 ? 15.857 9.296 52.174 1.00 84.56 484 ASN A CA 1
ATOM 4103 C C . ASN A 1 484 ? 16.243 7.906 51.639 1.00 84.56 484 ASN A C 1
ATOM 4105 O O . ASN A 1 484 ? 16.515 6.981 52.401 1.00 84.56 484 ASN A O 1
ATOM 4109 N N . SER A 1 485 ? 16.276 7.745 50.319 1.00 80.56 485 SER A N 1
ATOM 4110 C CA . SER A 1 485 ? 16.813 6.561 49.654 1.00 80.56 485 SER A CA 1
ATOM 4111 C C . SER A 1 485 ? 18.325 6.698 49.441 1.00 80.56 485 SER A C 1
ATOM 4113 O O . SER A 1 485 ? 18.789 7.814 49.198 1.00 80.56 485 SER A O 1
ATOM 4115 N N . PRO A 1 486 ? 19.090 5.584 49.407 1.00 78.06 486 PRO A N 1
ATOM 4116 C CA . PRO A 1 486 ? 20.517 5.613 49.065 1.00 78.06 486 PRO A CA 1
ATOM 4117 C C . PRO A 1 486 ? 20.732 6.422 47.793 1.00 78.06 486 PRO A C 1
ATOM 4119 O O . PRO A 1 486 ? 19.876 6.369 46.908 1.00 78.06 486 PRO A O 1
ATOM 4122 N N . TYR A 1 487 ? 21.831 7.170 47.687 1.00 63.00 487 TYR A N 1
ATOM 4123 C CA . TYR A 1 487 ? 22.122 7.956 46.487 1.00 63.00 487 TYR A CA 1
ATOM 4124 C C . TYR A 1 487 ? 21.949 7.069 45.247 1.00 63.00 487 TYR A C 1
ATOM 4126 O O . TYR A 1 487 ? 22.332 5.894 45.259 1.00 63.00 487 TYR A O 1
ATOM 4134 N N . LEU A 1 488 ? 21.326 7.597 44.186 1.00 55.91 488 LEU A N 1
ATOM 4135 C CA . LEU A 1 488 ? 21.422 6.941 42.885 1.00 55.91 488 LEU A CA 1
ATOM 4136 C C . LEU A 1 488 ? 22.915 6.766 42.653 1.00 55.91 488 LEU A C 1
ATOM 4138 O O . LEU A 1 488 ? 23.616 7.768 42.536 1.00 55.91 488 LEU A O 1
ATOM 4142 N N . ARG A 1 489 ? 23.417 5.526 42.587 1.00 50.38 489 ARG A N 1
ATOM 4143 C CA . ARG A 1 489 ? 24.658 5.332 41.849 1.00 50.38 489 ARG A CA 1
ATOM 4144 C C . ARG A 1 489 ? 24.331 5.933 40.493 1.00 50.38 489 ARG A C 1
ATOM 4146 O O . ARG A 1 489 ? 23.461 5.407 39.793 1.00 50.38 489 ARG A O 1
ATOM 4153 N N . SER A 1 490 ? 24.923 7.096 40.204 1.00 43.22 490 SER A N 1
ATOM 4154 C CA . SER A 1 490 ? 25.012 7.605 38.847 1.00 43.22 490 SER A CA 1
ATOM 4155 C C . SER A 1 490 ? 25.296 6.369 38.015 1.00 43.22 490 SER A C 1
ATOM 4157 O O . SER A 1 490 ? 26.153 5.565 38.403 1.00 43.22 490 SER A O 1
ATOM 4159 N N . THR A 1 491 ? 24.507 6.122 36.970 1.00 44.12 491 THR A N 1
ATOM 4160 C CA . THR A 1 491 ? 24.967 5.211 35.930 1.00 44.12 491 THR A CA 1
ATOM 4161 C C . THR A 1 491 ? 26.271 5.836 35.483 1.00 44.12 491 THR A C 1
ATOM 4163 O O . THR A 1 491 ? 26.239 6.813 34.733 1.00 44.12 491 THR A O 1
ATOM 4166 N N . GLY A 1 492 ? 27.366 5.379 36.097 1.00 38.50 492 GLY A N 1
ATOM 4167 C CA . GLY A 1 492 ? 28.667 5.995 35.982 1.00 38.50 492 GLY A CA 1
ATOM 4168 C C . GLY A 1 492 ? 28.949 6.155 34.511 1.00 38.50 492 GLY A C 1
ATOM 4169 O O . GLY A 1 492 ? 28.421 5.368 33.713 1.00 38.50 492 GLY A O 1
ATOM 4170 N N . ASN A 1 493 ? 29.708 7.208 34.184 1.00 43.19 493 ASN A N 1
ATOM 4171 C CA . ASN A 1 493 ? 30.355 7.393 32.892 1.00 43.19 493 ASN A CA 1
ATOM 4172 C C . ASN A 1 493 ? 30.418 6.049 32.191 1.00 43.19 493 ASN A C 1
ATOM 4174 O O . ASN A 1 493 ? 31.112 5.158 32.681 1.00 43.19 493 ASN A O 1
ATOM 4178 N N . ARG A 1 494 ? 29.593 5.860 31.150 1.00 44.59 494 ARG A N 1
ATOM 4179 C CA . ARG A 1 494 ? 29.693 4.649 30.347 1.00 44.59 494 ARG A CA 1
ATOM 4180 C C . ARG A 1 494 ? 31.127 4.673 29.868 1.00 44.59 494 ARG A C 1
ATOM 4182 O O . ARG A 1 494 ? 31.450 5.490 29.005 1.00 44.59 494 ARG A O 1
ATOM 4189 N N . GLU A 1 495 ? 31.971 3.857 30.497 1.00 49.88 495 GLU A N 1
ATOM 4190 C CA . GLU A 1 495 ? 33.305 3.582 30.009 1.00 49.88 495 GLU A CA 1
ATOM 4191 C C . GLU A 1 495 ? 33.131 3.361 28.522 1.00 49.88 495 GLU A C 1
ATOM 4193 O O . GLU A 1 495 ? 32.193 2.680 28.091 1.00 49.88 495 GLU A O 1
ATOM 4198 N N . LYS A 1 496 ? 33.925 4.081 27.739 1.00 47.94 496 LYS A N 1
ATOM 4199 C CA . LYS A 1 496 ? 33.871 4.033 26.290 1.00 47.94 496 LYS A CA 1
ATOM 4200 C C . LYS A 1 496 ? 34.076 2.564 25.916 1.00 47.94 496 LYS A C 1
ATOM 4202 O O . LYS A 1 496 ? 35.198 2.083 25.965 1.00 47.94 496 LYS A O 1
ATOM 4207 N N . ILE A 1 497 ? 32.978 1.842 25.666 1.00 60.50 497 ILE A N 1
ATOM 4208 C CA . ILE A 1 497 ? 33.020 0.396 25.452 1.00 60.50 497 ILE A CA 1
ATOM 4209 C C . ILE A 1 497 ? 33.855 0.192 24.199 1.00 60.50 497 ILE A C 1
ATOM 4211 O O . ILE A 1 497 ? 33.426 0.572 23.107 1.00 60.50 497 ILE A O 1
ATOM 4215 N N . ASP A 1 498 ? 35.043 -0.382 24.367 1.00 73.69 498 ASP A N 1
ATOM 4216 C CA . ASP A 1 498 ? 35.814 -0.881 23.246 1.00 73.69 498 ASP A CA 1
ATOM 4217 C C . ASP A 1 498 ? 35.072 -2.098 22.696 1.00 73.69 498 ASP A C 1
ATOM 4219 O O . ASP A 1 498 ? 35.099 -3.205 23.242 1.00 73.69 498 ASP A O 1
ATOM 4223 N N . TYR A 1 499 ? 34.316 -1.852 21.630 1.00 74.31 499 TYR A N 1
ATOM 4224 C CA . TYR A 1 499 ? 33.512 -2.875 20.985 1.00 74.31 499 TYR A CA 1
ATOM 4225 C C . TYR A 1 499 ? 34.375 -4.013 20.434 1.00 74.31 499 TYR A C 1
ATOM 4227 O O . TYR A 1 499 ? 33.858 -5.120 20.328 1.00 74.31 499 TYR A O 1
ATOM 4235 N N . LEU A 1 500 ? 35.658 -3.778 20.132 1.00 78.38 500 LEU A N 1
ATOM 4236 C CA . LEU A 1 500 ? 36.560 -4.799 19.608 1.00 78.38 500 LEU A CA 1
ATOM 4237 C C . LEU A 1 500 ? 36.985 -5.782 20.707 1.00 78.38 500 LEU A C 1
ATOM 4239 O O . LEU A 1 500 ? 36.872 -6.993 20.522 1.00 78.38 500 LEU A O 1
ATOM 4243 N N . GLU A 1 501 ? 37.417 -5.279 21.865 1.00 81.44 501 GLU A N 1
ATOM 4244 C CA . GLU A 1 501 ? 37.762 -6.125 23.018 1.00 81.44 501 GLU A CA 1
ATOM 4245 C C . GLU A 1 501 ? 36.535 -6.874 23.547 1.00 81.44 501 GLU A C 1
ATOM 4247 O O . GLU A 1 501 ? 36.588 -8.075 23.823 1.00 81.44 501 GLU A O 1
ATOM 4252 N N . ARG A 1 502 ? 35.373 -6.210 23.567 1.00 81.06 502 ARG A N 1
ATOM 4253 C CA . ARG A 1 502 ? 34.110 -6.862 23.926 1.00 81.06 502 ARG A CA 1
ATOM 4254 C C . ARG A 1 502 ? 33.705 -7.947 22.921 1.00 81.06 502 ARG A C 1
ATOM 4256 O O . ARG A 1 502 ? 33.166 -8.971 23.335 1.00 81.06 502 ARG A O 1
ATOM 4263 N N . ASP A 1 503 ? 33.957 -7.754 21.623 1.00 84.50 503 ASP A N 1
ATOM 4264 C CA . ASP A 1 503 ? 33.711 -8.775 20.591 1.00 84.50 503 ASP A CA 1
ATOM 4265 C C . ASP A 1 503 ? 34.630 -9.993 20.782 1.00 84.50 503 ASP A C 1
ATOM 4267 O O . ASP A 1 503 ? 34.172 -11.125 20.659 1.00 84.50 503 ASP A O 1
ATOM 4271 N N . LYS A 1 504 ? 35.901 -9.795 21.162 1.00 86.31 504 LYS A N 1
ATOM 4272 C CA . LYS A 1 504 ? 36.814 -10.906 21.494 1.00 86.31 504 LYS A CA 1
ATOM 4273 C C . LYS A 1 504 ? 36.352 -11.686 22.728 1.00 86.31 504 LYS A C 1
ATOM 4275 O O . LYS A 1 504 ? 36.352 -12.915 22.703 1.00 86.31 504 LYS A O 1
ATOM 4280 N N . GLU A 1 505 ? 35.921 -10.998 23.785 1.00 86.38 505 GLU A N 1
ATOM 4281 C CA . GLU A 1 505 ? 35.396 -11.638 25.000 1.00 86.38 505 GLU A CA 1
ATOM 4282 C C . GLU A 1 505 ? 34.142 -12.477 24.695 1.00 86.38 505 GLU A C 1
ATOM 4284 O O . GLU A 1 505 ? 34.027 -13.633 25.115 1.00 86.38 505 GLU A O 1
ATOM 4289 N N . LEU A 1 506 ? 33.209 -11.911 23.922 1.00 86.12 506 LEU A N 1
ATOM 4290 C CA . LEU A 1 506 ? 31.991 -12.599 23.495 1.00 86.12 506 LEU A CA 1
ATOM 4291 C C . LEU A 1 506 ? 32.294 -13.786 22.578 1.00 86.12 506 LEU A C 1
ATOM 4293 O O . LEU A 1 506 ? 31.653 -14.828 22.716 1.00 86.12 506 LEU A O 1
ATOM 4297 N N . LEU A 1 507 ? 33.289 -13.670 21.699 1.00 87.75 507 LEU A N 1
ATOM 4298 C CA . LEU A 1 507 ? 33.746 -14.767 20.855 1.00 87.75 507 LEU A CA 1
ATOM 4299 C C . LEU A 1 507 ? 34.282 -15.932 21.698 1.00 87.75 507 LEU A C 1
ATOM 4301 O O . LEU A 1 507 ? 33.920 -17.078 21.439 1.00 87.75 507 LEU A O 1
ATOM 4305 N N . SER A 1 508 ? 35.101 -15.656 22.716 1.00 88.19 508 SER A N 1
ATOM 4306 C CA . SER A 1 508 ? 35.621 -16.685 23.628 1.00 88.19 508 SER A CA 1
ATOM 4307 C C . SER A 1 508 ? 34.497 -17.400 24.381 1.00 88.19 508 SER A C 1
ATOM 4309 O O . SER A 1 508 ? 34.488 -18.626 24.454 1.00 88.19 508 SER A O 1
ATOM 4311 N N . LYS A 1 509 ? 33.490 -16.660 24.861 1.00 88.00 509 LYS A N 1
ATOM 4312 C CA . LYS A 1 509 ? 32.302 -17.256 25.497 1.00 88.00 509 LYS A CA 1
ATOM 4313 C C . LYS A 1 509 ? 31.462 -18.071 24.514 1.00 88.00 509 LYS A C 1
ATOM 4315 O O . LYS A 1 509 ? 30.984 -19.145 24.862 1.00 88.00 509 LYS A O 1
ATOM 4320 N N . ALA A 1 510 ? 31.299 -17.590 23.281 1.00 87.31 510 ALA A N 1
ATOM 4321 C CA . ALA A 1 510 ? 30.549 -18.299 22.250 1.00 87.31 510 ALA A CA 1
ATOM 4322 C C . ALA A 1 510 ? 31.211 -19.634 21.877 1.00 87.31 510 ALA A C 1
ATOM 4324 O O . ALA A 1 510 ? 30.496 -20.616 21.694 1.00 87.31 510 ALA A O 1
ATOM 4325 N N . LYS A 1 511 ? 32.550 -19.681 21.808 1.00 91.12 511 LYS A N 1
ATOM 4326 C CA . LYS A 1 511 ? 33.320 -20.924 21.625 1.00 91.12 511 LYS A CA 1
ATOM 4327 C C . LYS A 1 511 ? 33.025 -21.920 22.742 1.00 91.12 511 LYS A C 1
ATOM 4329 O O . LYS A 1 511 ? 32.525 -23.001 22.461 1.00 91.12 511 LYS A O 1
ATOM 4334 N N . LEU A 1 512 ? 33.187 -21.494 23.998 1.00 89.88 512 LEU A N 1
ATOM 4335 C CA . LEU A 1 512 ? 32.919 -22.343 25.163 1.00 89.88 512 LEU A CA 1
ATOM 4336 C C . LEU A 1 512 ? 31.494 -22.911 25.164 1.00 89.88 512 LEU A C 1
ATOM 4338 O O . LEU A 1 512 ? 31.324 -24.097 25.409 1.00 89.88 512 LEU A O 1
ATOM 4342 N N . ILE A 1 513 ? 30.478 -22.100 24.845 1.00 87.56 513 ILE A N 1
ATOM 4343 C CA . ILE A 1 513 ? 29.075 -22.554 24.771 1.00 87.56 513 ILE A CA 1
ATOM 4344 C C . ILE A 1 513 ? 28.864 -23.588 23.658 1.00 87.56 513 ILE A C 1
ATOM 4346 O O . ILE A 1 513 ? 28.075 -24.521 23.809 1.00 87.56 513 ILE A O 1
ATOM 4350 N N . ILE A 1 514 ? 29.503 -23.397 22.503 1.00 87.50 514 ILE A N 1
ATOM 4351 C CA . ILE A 1 514 ? 29.360 -24.308 21.362 1.00 87.50 514 ILE A CA 1
ATOM 4352 C C . ILE A 1 514 ? 30.062 -25.644 21.639 1.00 87.50 514 ILE A C 1
ATOM 4354 O O . ILE A 1 514 ? 29.512 -26.687 21.253 1.00 87.50 514 ILE A O 1
ATOM 4358 N N . ASP A 1 515 ? 31.209 -25.600 22.322 1.00 89.06 515 ASP A N 1
ATOM 4359 C CA . ASP A 1 515 ? 32.008 -26.761 22.721 1.00 89.06 515 ASP A CA 1
ATOM 4360 C C . ASP A 1 515 ? 31.308 -27.566 23.832 1.00 89.06 515 ASP A C 1
ATOM 4362 O O . ASP A 1 515 ? 31.190 -28.784 23.720 1.00 89.06 515 ASP A O 1
ATOM 4366 N N . SER A 1 516 ? 30.721 -26.902 24.837 1.00 88.25 516 SER A N 1
ATOM 4367 C CA . SER A 1 516 ? 29.970 -27.543 25.935 1.00 88.25 516 SER A CA 1
ATOM 4368 C C . SER A 1 516 ? 28.486 -27.790 25.628 1.00 88.25 516 SER A C 1
ATOM 4370 O O . SER A 1 516 ? 27.670 -28.043 26.519 1.00 88.25 516 SER A O 1
ATOM 4372 N N . TRP A 1 517 ? 28.084 -27.747 24.353 1.00 87.12 517 TRP A N 1
ATOM 4373 C CA . TRP A 1 517 ? 26.669 -27.882 23.990 1.00 87.12 517 TRP A CA 1
ATOM 4374 C C . TRP A 1 517 ? 26.064 -29.239 24.383 1.00 87.12 517 TRP A C 1
ATOM 4376 O O . TRP A 1 517 ? 24.884 -29.312 24.720 1.00 87.12 517 TRP A O 1
ATOM 4386 N N . SER A 1 518 ? 26.852 -30.315 24.353 1.00 81.69 518 SER A N 1
ATOM 4387 C CA . SER A 1 518 ? 26.421 -31.650 24.795 1.00 81.69 518 SER A CA 1
ATOM 4388 C C . SER A 1 518 ? 26.089 -31.680 26.289 1.00 81.69 518 SER A C 1
ATOM 4390 O O . SER A 1 518 ? 25.078 -32.262 26.680 1.00 81.69 518 SER A O 1
ATOM 4392 N N . GLU A 1 519 ? 26.878 -31.000 27.122 1.00 84.62 519 GLU A N 1
ATOM 4393 C CA . GLU A 1 519 ? 26.610 -30.844 28.558 1.00 84.62 519 GLU A CA 1
ATOM 4394 C C . GLU A 1 519 ? 25.332 -30.032 28.792 1.00 84.62 519 GLU A C 1
ATOM 4396 O O . GLU A 1 519 ? 24.504 -30.378 29.637 1.00 84.62 519 GLU A O 1
ATOM 4401 N N . HIS A 1 520 ? 25.118 -28.985 27.988 1.00 83.44 520 HIS A N 1
ATOM 4402 C CA . HIS A 1 520 ? 23.882 -28.205 28.013 1.00 83.44 520 HIS A CA 1
ATOM 4403 C C . HIS A 1 520 ? 22.648 -29.057 27.666 1.00 83.44 520 HIS A C 1
ATOM 4405 O O . HIS A 1 520 ? 21.625 -28.975 28.351 1.00 83.44 520 HIS A O 1
ATOM 4411 N N . GLU A 1 521 ? 22.738 -29.908 26.640 1.00 84.44 521 GLU A N 1
ATOM 4412 C CA . GLU A 1 521 ? 21.683 -30.873 26.300 1.00 84.44 521 GLU A CA 1
ATOM 4413 C C . GLU A 1 521 ? 21.458 -31.896 27.429 1.00 84.44 521 GLU A C 1
ATOM 4415 O O . GLU A 1 521 ? 20.306 -32.214 27.743 1.00 84.44 521 GLU A O 1
ATOM 4420 N N . GLY A 1 522 ? 22.534 -32.349 28.085 1.00 79.62 522 GLY A N 1
ATOM 4421 C CA . GLY A 1 522 ? 22.488 -33.228 29.257 1.00 79.62 522 GLY A CA 1
ATOM 4422 C C . GLY A 1 522 ? 21.716 -32.613 30.427 1.00 79.62 522 GLY A C 1
ATOM 4423 O O . GLY A 1 522 ? 20.784 -33.228 30.947 1.00 79.62 522 GLY A O 1
ATOM 4424 N N . ASN A 1 523 ? 22.015 -31.357 30.769 1.00 81.06 523 ASN A N 1
ATOM 4425 C CA . ASN A 1 523 ? 21.317 -30.612 31.822 1.00 81.06 523 ASN A CA 1
ATOM 4426 C C . ASN A 1 523 ? 19.821 -30.423 31.523 1.00 81.06 523 ASN A C 1
ATOM 4428 O O . ASN A 1 523 ? 18.984 -30.493 32.422 1.00 81.06 523 ASN A O 1
ATOM 4432 N N . LEU A 1 524 ? 19.461 -30.213 30.253 1.00 80.81 524 LEU A N 1
ATOM 4433 C CA . LEU A 1 524 ? 18.066 -30.070 29.827 1.00 80.81 524 LEU A CA 1
ATOM 4434 C C . LEU A 1 524 ? 17.326 -31.406 29.663 1.00 80.81 524 LEU A C 1
ATOM 4436 O O . LEU A 1 524 ? 16.119 -31.391 29.403 1.00 80.81 524 LEU A O 1
ATOM 4440 N N . LYS A 1 525 ? 18.028 -32.543 29.775 1.00 80.25 525 LYS A N 1
ATOM 4441 C CA . LYS A 1 525 ? 17.517 -33.901 29.519 1.00 80.25 525 LYS A CA 1
ATOM 4442 C C . LYS A 1 525 ? 16.808 -34.037 28.164 1.00 80.25 525 LYS A C 1
ATOM 4444 O O . LYS A 1 525 ? 15.877 -34.827 28.013 1.00 80.25 525 LYS A O 1
ATOM 4449 N N . ARG A 1 526 ? 17.203 -33.233 27.170 1.00 81.38 526 ARG A N 1
ATOM 4450 C CA . ARG A 1 526 ? 16.629 -33.262 25.817 1.00 81.38 526 ARG A CA 1
ATOM 4451 C C . ARG A 1 526 ? 17.591 -32.672 24.796 1.00 81.38 526 ARG A C 1
ATOM 4453 O O . ARG A 1 526 ? 18.305 -31.716 25.082 1.00 81.38 526 ARG A O 1
ATOM 4460 N N . LEU A 1 527 ? 17.511 -33.173 23.566 1.00 83.88 527 LEU A N 1
ATOM 4461 C CA . LEU A 1 527 ? 18.246 -32.613 22.433 1.00 83.88 527 LEU A CA 1
ATOM 4462 C C . LEU A 1 527 ? 17.678 -31.248 22.035 1.00 83.88 527 LEU A C 1
ATOM 4464 O O . LEU A 1 527 ? 16.460 -31.077 21.895 1.00 83.88 527 LEU A O 1
ATOM 4468 N N . VAL A 1 528 ? 18.565 -30.284 21.800 1.00 86.44 528 VAL A N 1
ATOM 4469 C CA . VAL A 1 528 ? 18.219 -28.914 21.420 1.00 86.44 528 VAL A CA 1
ATOM 4470 C C . VAL A 1 528 ? 19.097 -28.480 20.254 1.00 86.44 528 VAL A C 1
ATOM 4472 O O . VAL A 1 528 ? 20.319 -28.592 20.281 1.00 86.44 528 VAL A O 1
ATOM 4475 N N . ARG A 1 529 ? 18.466 -27.932 19.213 1.00 87.94 529 ARG A N 1
ATOM 4476 C CA . ARG A 1 529 ? 19.181 -27.417 18.043 1.00 87.94 529 ARG A CA 1
ATOM 4477 C C . ARG A 1 529 ? 20.131 -26.287 18.436 1.00 87.94 529 ARG A C 1
ATOM 4479 O O . ARG A 1 529 ? 19.683 -25.337 19.089 1.00 87.94 529 ARG A O 1
ATOM 4486 N N . LYS A 1 530 ? 21.364 -26.312 17.912 1.00 89.00 530 LYS A N 1
ATOM 4487 C CA . LYS A 1 530 ? 22.325 -25.190 17.985 1.00 89.00 530 LYS A CA 1
ATOM 4488 C C . LYS A 1 530 ? 21.839 -23.997 17.154 1.00 89.00 530 LYS A C 1
ATOM 4490 O O . LYS A 1 530 ? 22.307 -23.733 16.052 1.00 89.00 530 LYS A O 1
ATOM 4495 N N . SER A 1 531 ? 20.809 -23.305 17.633 1.00 87.25 531 SER A N 1
ATOM 4496 C CA . SER A 1 531 ? 20.202 -22.169 16.935 1.00 87.25 531 SER A CA 1
ATOM 4497 C C . SER A 1 531 ? 20.863 -20.853 17.329 1.00 87.25 531 SER A C 1
ATOM 4499 O O . SER A 1 531 ? 21.278 -20.680 18.474 1.00 87.25 531 SER A O 1
ATOM 4501 N N . ARG A 1 532 ? 20.867 -19.885 16.405 1.00 84.50 532 ARG A N 1
ATOM 4502 C CA . ARG A 1 532 ? 21.390 -18.535 16.659 1.00 84.50 532 ARG A CA 1
ATOM 4503 C C . ARG A 1 532 ? 20.789 -17.916 17.924 1.00 84.50 532 ARG A C 1
ATOM 4505 O O . ARG A 1 532 ? 21.520 -17.434 18.775 1.00 84.50 532 ARG A O 1
ATOM 4512 N N . THR A 1 533 ? 19.468 -17.982 18.078 1.00 80.94 533 THR A N 1
ATOM 4513 C CA . THR A 1 533 ? 18.766 -17.453 19.256 1.00 80.94 533 THR A CA 1
ATOM 4514 C C . THR A 1 533 ? 19.124 -18.208 20.538 1.00 80.94 533 THR A C 1
ATOM 4516 O O . THR A 1 533 ? 19.271 -17.584 21.580 1.00 80.94 533 THR A O 1
ATOM 4519 N N . GLY A 1 534 ? 19.304 -19.532 20.466 1.00 82.06 534 GLY A N 1
ATOM 4520 C CA . GLY A 1 534 ? 19.708 -20.347 21.616 1.00 82.06 534 GLY A CA 1
ATOM 4521 C C . GLY A 1 534 ? 21.091 -19.964 22.141 1.00 82.06 534 GLY A C 1
ATOM 4522 O O . GLY A 1 534 ? 21.237 -19.703 23.330 1.00 82.06 534 GLY A O 1
ATOM 4523 N N . ILE A 1 535 ? 22.073 -19.836 21.244 1.00 85.31 535 ILE A N 1
ATOM 4524 C CA . ILE A 1 535 ? 23.439 -19.421 21.598 1.00 85.31 535 ILE A CA 1
ATOM 4525 C C . ILE A 1 535 ? 23.439 -17.996 22.176 1.00 85.31 535 ILE A C 1
ATOM 4527 O O . ILE A 1 535 ? 24.085 -17.738 23.184 1.00 85.31 535 ILE A O 1
ATOM 4531 N N . ILE A 1 536 ? 22.663 -17.075 21.593 1.00 80.69 536 ILE A N 1
ATOM 4532 C CA . ILE A 1 536 ? 22.559 -15.688 22.082 1.00 80.69 536 ILE A CA 1
ATOM 4533 C C . ILE A 1 536 ? 21.957 -15.616 23.488 1.00 80.69 536 ILE A C 1
ATOM 4535 O O . ILE A 1 536 ? 22.434 -14.839 24.311 1.00 80.69 536 ILE A O 1
ATOM 4539 N N . ASN A 1 537 ? 20.930 -16.418 23.772 1.00 80.06 537 ASN A N 1
ATOM 4540 C CA . ASN A 1 537 ? 20.325 -16.453 25.101 1.00 80.06 537 ASN A CA 1
ATOM 4541 C C . ASN A 1 537 ? 21.307 -16.989 26.153 1.00 80.06 537 ASN A C 1
ATOM 4543 O O . ASN A 1 537 ? 21.320 -16.488 27.271 1.00 80.06 537 ASN A O 1
ATOM 4547 N N . LEU A 1 538 ? 22.150 -17.962 25.790 1.00 83.00 538 LEU A N 1
ATOM 4548 C CA . LEU A 1 538 ? 23.187 -18.505 26.676 1.00 83.00 538 LEU A CA 1
ATOM 4549 C C . LEU A 1 538 ? 24.354 -17.537 26.908 1.00 83.00 538 LEU A C 1
ATOM 4551 O O . LEU A 1 538 ? 25.018 -17.621 27.934 1.00 83.00 538 LEU A O 1
ATOM 4555 N N . LEU A 1 539 ? 24.577 -16.585 25.999 1.00 80.44 539 LEU A N 1
ATOM 4556 C CA . LEU A 1 539 ? 25.543 -15.500 26.192 1.00 80.44 539 LEU A CA 1
ATOM 4557 C C . LEU A 1 539 ? 25.059 -14.424 27.195 1.00 80.44 539 LEU A C 1
ATOM 4559 O O . LEU A 1 539 ? 25.818 -13.501 27.483 1.00 80.44 539 LEU A O 1
ATOM 4563 N N . ASP A 1 540 ? 23.818 -14.523 27.700 1.00 69.06 540 ASP A N 1
ATOM 4564 C CA . ASP A 1 540 ? 23.173 -13.606 28.664 1.00 69.06 540 ASP A CA 1
ATOM 4565 C C . ASP A 1 540 ? 23.249 -12.117 28.271 1.00 69.06 540 ASP A C 1
ATOM 4567 O O . ASP A 1 540 ? 23.428 -11.198 29.076 1.00 69.06 540 ASP A O 1
ATOM 4571 N N . VAL A 1 541 ? 23.123 -11.845 26.972 1.00 66.75 541 VAL A N 1
ATOM 4572 C CA . VAL A 1 541 ? 23.193 -10.480 26.455 1.00 66.75 541 VAL A CA 1
ATOM 4573 C C . VAL A 1 541 ? 21.779 -9.896 26.371 1.00 66.75 541 VAL A C 1
ATOM 4575 O O . VAL A 1 541 ? 20.995 -10.261 25.497 1.00 66.75 541 VAL A O 1
ATOM 4578 N N . LYS A 1 542 ? 21.462 -8.948 27.268 1.00 55.25 542 LYS A N 1
ATOM 4579 C CA . LYS A 1 542 ? 20.131 -8.327 27.508 1.00 55.25 542 LYS A CA 1
ATOM 4580 C C . LYS A 1 542 ? 19.406 -7.667 26.311 1.00 55.25 542 LYS A C 1
ATOM 4582 O O . LYS A 1 542 ? 18.369 -7.042 26.515 1.00 55.25 542 LYS A O 1
ATOM 4587 N N . ALA A 1 543 ? 19.881 -7.777 25.071 1.00 50.88 543 ALA A N 1
ATOM 4588 C CA . ALA A 1 543 ? 19.207 -7.199 23.905 1.00 50.88 543 ALA A CA 1
ATOM 4589 C C . ALA A 1 543 ? 19.424 -8.042 22.634 1.00 50.88 543 ALA A C 1
ATOM 4591 O O . ALA A 1 543 ? 20.323 -7.799 21.831 1.00 50.88 543 ALA A O 1
ATOM 4592 N N . SER A 1 544 ? 18.563 -9.040 22.434 1.00 54.88 544 SER A N 1
ATOM 4593 C CA . SER A 1 544 ? 18.712 -10.104 21.430 1.00 54.88 544 SER A CA 1
ATOM 4594 C C . SER A 1 544 ? 18.467 -9.702 19.964 1.00 54.88 544 SER A C 1
ATOM 4596 O O . SER A 1 544 ? 18.646 -10.539 19.083 1.00 54.88 544 SER A O 1
ATOM 4598 N N . TYR A 1 545 ? 18.118 -8.445 19.660 1.00 48.19 545 TYR A N 1
ATOM 4599 C CA . TYR A 1 545 ? 17.877 -8.003 18.273 1.00 48.19 545 TYR A CA 1
ATOM 4600 C C . TYR A 1 545 ? 18.706 -6.786 17.840 1.00 48.19 545 TYR A C 1
ATOM 4602 O O . TYR A 1 545 ? 19.128 -6.705 16.689 1.00 48.19 545 TYR A O 1
ATOM 4610 N N . SER A 1 546 ? 18.994 -5.856 18.754 1.00 49.50 546 SER A N 1
ATOM 4611 C CA . SER A 1 546 ? 19.696 -4.603 18.445 1.00 49.50 546 SER A CA 1
ATOM 4612 C C . SER A 1 546 ? 21.224 -4.700 18.513 1.00 49.50 546 SER A C 1
ATOM 4614 O O . SER A 1 546 ? 21.903 -3.826 17.986 1.00 49.50 546 SER A O 1
ATOM 4616 N N . LEU A 1 547 ? 21.790 -5.747 19.125 1.00 52.12 547 LEU A N 1
ATOM 4617 C CA . LEU A 1 547 ? 23.245 -5.860 19.313 1.00 52.12 547 LEU A CA 1
ATOM 4618 C C . LEU A 1 547 ? 23.992 -6.456 18.113 1.00 52.12 547 LEU A C 1
ATOM 4620 O O . LEU A 1 547 ? 25.170 -6.169 17.930 1.00 52.12 547 LEU A O 1
ATOM 4624 N N . PHE A 1 548 ? 23.312 -7.181 17.225 1.00 56.69 548 PHE A N 1
ATOM 4625 C CA . PHE A 1 548 ? 23.911 -7.679 15.980 1.00 56.69 548 PHE A CA 1
ATOM 4626 C C . PHE A 1 548 ? 23.747 -6.716 14.795 1.00 56.69 548 PHE A C 1
ATOM 4628 O O . PHE A 1 548 ? 23.889 -7.119 13.643 1.00 56.69 548 PHE A O 1
ATOM 4635 N N . SER A 1 549 ? 23.506 -5.429 15.068 1.00 55.31 549 SER A N 1
ATOM 4636 C CA . SER A 1 549 ? 23.436 -4.343 14.081 1.00 55.31 549 SER A CA 1
ATOM 4637 C C . SER A 1 549 ? 24.812 -3.957 13.496 1.00 55.31 549 SER A C 1
ATOM 4639 O O . SER A 1 549 ? 25.064 -2.783 13.238 1.00 55.31 549 SER A O 1
ATOM 4641 N N . GLY A 1 550 ? 25.735 -4.915 13.356 1.00 63.38 550 GLY A N 1
ATOM 4642 C CA . GLY A 1 550 ? 27.094 -4.696 12.842 1.00 63.38 550 GLY A CA 1
ATOM 4643 C C . GLY A 1 550 ? 28.178 -4.379 13.884 1.00 63.38 550 GLY A C 1
ATOM 4644 O O . GLY A 1 550 ? 29.319 -4.168 13.496 1.00 63.38 550 GLY A O 1
ATOM 4645 N N . LYS A 1 551 ? 27.868 -4.369 15.191 1.00 71.62 551 LYS A N 1
ATOM 4646 C CA . LYS A 1 551 ? 28.828 -3.989 16.254 1.00 71.62 551 LYS A CA 1
ATOM 4647 C C . LYS A 1 551 ? 29.799 -5.093 16.707 1.00 71.62 551 LYS A C 1
ATOM 4649 O O . LYS A 1 551 ? 30.835 -4.761 17.265 1.00 71.62 551 LYS A O 1
ATOM 4654 N N . TYR A 1 552 ? 29.472 -6.369 16.475 1.00 81.56 552 TYR A N 1
ATOM 4655 C CA . TYR A 1 552 ? 30.263 -7.537 16.917 1.00 81.56 552 TYR A CA 1
ATOM 4656 C C . TYR A 1 552 ? 30.522 -8.514 15.754 1.00 81.56 552 TYR A C 1
ATOM 4658 O O . TYR A 1 552 ? 29.936 -9.606 15.705 1.00 81.56 552 TYR A O 1
ATOM 4666 N N . PRO A 1 553 ? 31.280 -8.103 14.725 1.00 81.69 553 PRO A N 1
ATOM 4667 C CA . PRO A 1 553 ? 31.455 -8.884 13.504 1.00 81.69 553 PRO A CA 1
ATOM 4668 C C . PRO A 1 553 ? 32.109 -10.257 13.734 1.00 81.69 553 PRO A C 1
ATOM 4670 O O . PRO A 1 553 ? 31.700 -11.222 13.081 1.00 81.69 553 PRO A O 1
ATOM 4673 N N . LEU A 1 554 ? 33.066 -10.384 14.662 1.00 86.06 554 LEU A N 1
ATOM 4674 C CA . LEU A 1 554 ? 33.801 -11.632 14.904 1.00 86.06 554 LEU A CA 1
ATOM 4675 C C . LEU A 1 554 ? 32.893 -12.691 15.530 1.00 86.06 554 LEU A C 1
ATOM 4677 O O . LEU A 1 554 ? 32.767 -13.797 14.996 1.00 86.06 554 LEU A O 1
ATOM 4681 N N . THR A 1 555 ? 32.190 -12.328 16.605 1.00 85.56 555 THR A N 1
ATOM 4682 C CA . THR A 1 555 ? 31.226 -13.215 17.267 1.00 85.56 555 THR A CA 1
ATOM 4683 C C . THR A 1 555 ? 30.090 -13.593 16.316 1.00 85.56 555 THR A C 1
ATOM 4685 O O . THR A 1 555 ? 29.697 -14.757 16.244 1.00 85.56 555 THR A O 1
ATOM 4688 N N . THR A 1 556 ? 29.592 -12.640 15.518 1.00 84.69 556 THR A N 1
ATOM 4689 C CA . THR A 1 556 ? 28.522 -12.903 14.537 1.00 84.69 556 THR A CA 1
ATOM 4690 C C . THR A 1 556 ? 28.942 -13.933 13.498 1.00 84.69 556 THR A C 1
ATOM 4692 O O . THR A 1 556 ? 28.175 -14.850 13.196 1.00 84.69 556 THR A O 1
ATOM 4695 N N . LYS A 1 557 ? 30.150 -13.779 12.941 1.00 87.38 557 LYS A N 1
ATOM 4696 C CA . LYS A 1 557 ? 30.690 -14.693 11.933 1.00 87.38 557 LYS A CA 1
ATOM 4697 C C . LYS A 1 557 ? 30.854 -16.094 12.517 1.00 87.38 557 LYS A C 1
ATOM 4699 O O . LYS A 1 557 ? 30.379 -17.047 11.913 1.00 87.38 557 LYS A O 1
ATOM 4704 N N . TYR A 1 558 ? 31.436 -16.208 13.711 1.00 89.12 558 TYR A N 1
ATOM 4705 C CA . TYR A 1 558 ? 31.650 -17.499 14.363 1.00 89.12 558 TYR A CA 1
ATOM 4706 C C . TYR A 1 558 ? 30.340 -18.222 14.700 1.00 89.12 558 TYR A C 1
ATOM 4708 O O . TYR A 1 558 ? 30.203 -19.402 14.384 1.00 89.12 558 TYR A O 1
ATOM 4716 N N . ILE A 1 559 ? 29.348 -17.518 15.262 1.00 86.88 559 ILE A N 1
ATOM 4717 C CA . ILE A 1 559 ? 28.035 -18.114 15.547 1.00 86.88 559 ILE A CA 1
ATOM 4718 C C . ILE A 1 559 ? 27.392 -18.606 14.249 1.00 86.88 559 ILE A C 1
ATOM 4720 O O . ILE A 1 559 ? 26.974 -19.756 14.188 1.00 86.88 559 ILE A O 1
ATOM 4724 N N . ASN A 1 560 ? 27.344 -17.779 13.198 1.00 85.75 560 ASN A N 1
ATOM 4725 C CA . ASN A 1 560 ? 26.715 -18.161 11.929 1.00 85.75 560 ASN A CA 1
ATOM 4726 C C . ASN A 1 560 ? 27.405 -19.351 11.239 1.00 85.75 560 ASN A C 1
ATOM 4728 O O . ASN A 1 560 ? 26.733 -20.072 10.510 1.00 85.75 560 ASN A O 1
ATOM 4732 N N . SER A 1 561 ? 28.702 -19.573 11.468 1.00 87.12 561 SER A N 1
ATOM 4733 C CA . SER A 1 561 ? 29.418 -20.748 10.953 1.00 87.12 561 SER A CA 1
ATOM 4734 C C . SER A 1 561 ? 29.177 -22.028 11.764 1.00 87.12 561 SER A C 1
ATOM 4736 O O . SER A 1 561 ? 29.457 -23.1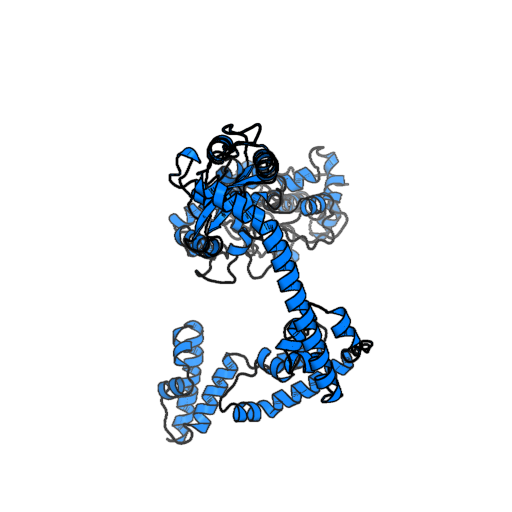07 11.259 1.00 87.12 561 SER A O 1
ATOM 4738 N N . ASN A 1 562 ? 28.670 -21.928 12.998 1.00 87.50 562 ASN A N 1
ATOM 4739 C CA . ASN A 1 562 ? 28.485 -23.061 13.918 1.00 87.50 562 ASN A CA 1
ATOM 4740 C C . ASN A 1 562 ? 27.010 -23.333 14.266 1.00 87.50 562 ASN A C 1
ATOM 4742 O O . ASN A 1 562 ? 26.715 -24.161 15.132 1.00 87.50 562 ASN A O 1
ATOM 4746 N N . ILE A 1 563 ? 26.067 -22.632 13.627 1.00 89.19 563 ILE A N 1
ATOM 4747 C CA . ILE A 1 563 ? 24.644 -22.928 13.795 1.00 89.19 563 ILE A CA 1
ATOM 4748 C C . ILE A 1 563 ? 24.259 -24.197 13.044 1.00 89.19 563 ILE A C 1
ATOM 4750 O O . ILE A 1 563 ? 24.675 -24.443 11.918 1.00 89.19 563 ILE A O 1
ATOM 4754 N N . GLU A 1 564 ? 23.364 -24.956 13.655 1.00 87.69 564 GLU A N 1
ATOM 4755 C CA . GLU A 1 564 ? 22.800 -26.159 13.069 1.00 87.69 564 GLU A CA 1
ATOM 4756 C C . GLU A 1 564 ? 21.536 -25.794 12.278 1.00 87.69 564 GLU A C 1
ATOM 4758 O O . GLU A 1 564 ? 20.592 -25.162 12.798 1.00 87.69 564 GLU A O 1
ATOM 4763 N N . THR A 1 565 ? 21.494 -26.177 10.999 1.00 85.94 565 THR A N 1
ATOM 4764 C CA . THR A 1 565 ? 20.274 -26.007 10.211 1.00 85.94 565 THR A CA 1
ATOM 4765 C C . THR A 1 565 ? 19.163 -26.900 10.766 1.00 85.94 565 THR A C 1
ATOM 4767 O O . THR A 1 565 ? 19.362 -27.780 11.606 1.00 85.94 565 THR A O 1
ATOM 4770 N N . VAL A 1 566 ? 17.926 -26.648 10.339 1.00 82.56 566 VAL A N 1
ATOM 4771 C CA . VAL A 1 566 ? 16.800 -27.498 10.751 1.00 82.56 566 VAL A CA 1
ATOM 4772 C C . VAL A 1 566 ? 16.975 -28.931 10.224 1.00 82.56 566 VAL A C 1
ATOM 4774 O O . VAL A 1 566 ? 16.503 -29.869 10.861 1.00 82.56 566 VAL A O 1
ATOM 4777 N N . GLU A 1 567 ? 17.644 -29.102 9.083 1.00 81.12 567 GLU A N 1
ATOM 4778 C CA . GLU A 1 567 ? 17.915 -30.403 8.464 1.00 81.12 567 GLU A CA 1
ATOM 4779 C C . GLU A 1 567 ? 19.044 -31.135 9.200 1.00 81.12 567 GLU A C 1
ATOM 4781 O O . GLU A 1 567 ? 18.830 -32.267 9.633 1.00 81.12 567 GLU A O 1
ATOM 4786 N N . ASP A 1 568 ? 20.161 -30.462 9.486 1.00 85.25 568 ASP A N 1
ATOM 4787 C CA . ASP A 1 568 ? 21.288 -31.044 10.237 1.00 85.25 568 ASP A CA 1
ATOM 4788 C C . ASP A 1 568 ? 20.856 -31.562 11.612 1.00 85.25 568 ASP A C 1
ATOM 4790 O O . ASP A 1 568 ? 21.168 -32.692 11.988 1.00 85.25 568 ASP A O 1
ATOM 4794 N N . PHE A 1 569 ? 20.031 -30.787 12.325 1.00 88.31 569 PHE A N 1
ATOM 4795 C CA . PHE A 1 569 ? 19.502 -31.206 13.623 1.00 88.31 569 PHE A CA 1
ATOM 4796 C C . PHE A 1 569 ? 18.651 -32.467 13.531 1.00 88.31 569 PHE A C 1
ATOM 4798 O O . PHE A 1 569 ? 18.662 -33.303 14.432 1.00 88.31 569 PHE A O 1
ATOM 4805 N N . ARG A 1 570 ? 17.901 -32.640 12.440 1.00 83.94 570 ARG A N 1
ATOM 4806 C CA . ARG A 1 570 ? 17.106 -33.854 12.233 1.00 83.94 570 ARG A CA 1
ATOM 4807 C C . ARG A 1 570 ? 17.997 -35.045 11.938 1.00 83.94 570 ARG A C 1
ATOM 4809 O O . ARG A 1 570 ? 17.780 -36.093 12.538 1.00 83.94 570 ARG A O 1
ATOM 4816 N N . HIS A 1 571 ? 19.005 -34.879 11.084 1.00 85.44 571 HIS A N 1
ATOM 4817 C CA . HIS A 1 571 ? 19.986 -35.927 10.819 1.00 85.44 571 HIS A CA 1
ATOM 4818 C C . HIS A 1 571 ? 20.711 -36.348 12.102 1.00 85.44 571 HIS A C 1
ATOM 4820 O O . HIS A 1 571 ? 20.820 -37.546 12.364 1.00 85.44 571 HIS A O 1
ATOM 4826 N N . ARG A 1 572 ? 21.108 -35.391 12.953 1.00 87.50 572 ARG A N 1
ATOM 4827 C CA . ARG A 1 572 ? 21.709 -35.672 14.265 1.00 87.50 572 ARG A CA 1
ATOM 4828 C C . ARG A 1 572 ? 20.760 -36.433 15.187 1.00 87.50 572 ARG A C 1
ATOM 4830 O O . ARG A 1 572 ? 21.168 -37.414 15.795 1.00 87.50 572 ARG A O 1
ATOM 4837 N N . ARG A 1 573 ? 19.486 -36.036 15.265 1.00 86.00 573 ARG A N 1
ATOM 4838 C CA . ARG A 1 573 ? 18.481 -36.753 16.070 1.00 86.00 573 ARG A CA 1
ATOM 4839 C C . ARG A 1 573 ? 18.271 -38.188 15.599 1.00 86.00 573 ARG A C 1
ATOM 4841 O O . ARG A 1 573 ? 18.159 -39.067 16.442 1.00 86.00 573 ARG A O 1
ATOM 4848 N N . ILE A 1 574 ? 18.230 -38.417 14.285 1.00 86.19 574 ILE A N 1
ATOM 4849 C CA . ILE A 1 574 ? 18.124 -39.766 13.714 1.00 86.19 574 ILE A CA 1
ATOM 4850 C C . ILE A 1 574 ? 19.340 -40.598 14.127 1.00 86.19 574 ILE A C 1
ATOM 4852 O O . ILE A 1 574 ? 19.157 -41.670 14.688 1.00 86.19 574 ILE A O 1
ATOM 4856 N N . LYS A 1 575 ? 20.560 -40.079 13.932 1.00 85.25 575 LYS A N 1
ATOM 4857 C CA . LYS A 1 575 ? 21.796 -40.779 14.318 1.00 85.25 575 LYS A CA 1
ATOM 4858 C C . LYS A 1 575 ? 21.833 -41.115 15.809 1.00 85.25 575 LYS A C 1
ATOM 4860 O O . LYS A 1 575 ? 22.020 -42.268 16.152 1.00 85.25 575 LYS A O 1
ATOM 4865 N N . ILE A 1 576 ? 21.534 -40.157 16.688 1.00 85.12 576 ILE A N 1
ATOM 4866 C CA . ILE A 1 576 ? 21.523 -40.404 18.140 1.00 85.12 576 ILE A CA 1
ATOM 4867 C C . ILE A 1 576 ? 20.506 -41.486 18.509 1.00 85.12 576 ILE A C 1
ATOM 4869 O O . ILE A 1 576 ? 20.810 -42.347 19.323 1.00 85.12 576 ILE A O 1
ATOM 4873 N N . VAL A 1 577 ? 19.309 -41.471 17.919 1.00 84.94 577 VAL A N 1
ATOM 4874 C CA . VAL A 1 577 ? 18.296 -42.510 18.165 1.00 84.94 577 VAL A CA 1
ATOM 4875 C C . VAL A 1 577 ? 18.806 -43.892 17.744 1.00 84.94 577 VAL A C 1
ATOM 4877 O O . VAL A 1 577 ? 18.602 -44.847 18.489 1.00 84.94 577 VAL A O 1
ATOM 4880 N N . MET A 1 578 ? 19.496 -43.986 16.606 1.00 82.19 578 MET A N 1
ATOM 4881 C CA . MET A 1 578 ? 20.112 -45.232 16.137 1.00 82.19 578 MET A CA 1
ATOM 4882 C C . MET A 1 578 ? 21.231 -45.699 17.076 1.00 82.19 578 MET A C 1
ATOM 4884 O O . MET A 1 578 ? 21.221 -46.841 17.516 1.00 82.19 578 MET A O 1
ATOM 4888 N N . ASP A 1 579 ? 22.135 -44.795 17.454 1.00 81.81 579 ASP A N 1
ATOM 4889 C CA . ASP A 1 579 ? 23.336 -45.115 18.236 1.00 81.81 579 ASP A CA 1
ATOM 4890 C C . ASP A 1 579 ? 23.054 -45.355 19.730 1.00 81.81 579 ASP A C 1
ATOM 4892 O O . ASP A 1 579 ? 23.887 -45.930 20.431 1.00 81.81 579 ASP A O 1
ATOM 4896 N N . THR A 1 580 ? 21.902 -44.900 20.239 1.00 82.56 580 THR A N 1
ATOM 4897 C CA . THR A 1 580 ? 21.528 -45.040 21.660 1.00 82.56 580 THR A CA 1
ATOM 4898 C C . THR A 1 580 ? 20.403 -46.041 21.875 1.00 82.56 580 THR A C 1
ATOM 4900 O O . THR A 1 580 ? 20.585 -47.017 22.591 1.00 82.56 580 THR A O 1
ATOM 4903 N N . LYS A 1 581 ? 19.231 -45.807 21.276 1.00 82.50 581 LYS A N 1
ATOM 4904 C CA . LYS A 1 581 ? 18.022 -46.586 21.555 1.00 82.50 581 LYS A CA 1
ATOM 4905 C C . LYS A 1 581 ? 18.009 -47.917 20.810 1.00 82.50 581 LYS A C 1
ATOM 4907 O O . LYS A 1 581 ? 17.457 -48.876 21.325 1.00 82.50 581 LYS A O 1
ATOM 4912 N N . TYR A 1 582 ? 18.586 -47.952 19.615 1.00 85.19 582 TYR A N 1
ATOM 4913 C CA . TYR A 1 582 ? 18.489 -49.091 18.705 1.00 85.19 582 TYR A CA 1
ATOM 4914 C C . TYR A 1 582 ? 19.842 -49.718 18.378 1.00 85.19 582 TYR A C 1
ATOM 4916 O O . TYR A 1 582 ? 19.980 -50.396 17.365 1.00 85.19 582 TYR A O 1
ATOM 4924 N N . LYS A 1 583 ? 20.845 -49.482 19.228 1.00 79.44 583 LYS A N 1
ATOM 4925 C CA . LYS A 1 583 ? 22.235 -49.868 18.978 1.00 79.44 583 LYS A CA 1
ATOM 4926 C C . LYS A 1 583 ? 22.392 -51.356 18.652 1.00 79.44 583 LYS A C 1
ATOM 4928 O O . LYS A 1 583 ? 23.155 -51.675 17.748 1.00 79.44 583 LYS A O 1
ATOM 4933 N N . ASP A 1 584 ? 21.634 -52.207 19.342 1.00 80.62 584 ASP A N 1
ATOM 4934 C CA . ASP A 1 584 ? 21.744 -53.670 19.298 1.00 80.62 584 ASP A CA 1
ATOM 4935 C C . ASP A 1 584 ? 20.447 -54.348 18.795 1.00 80.62 584 ASP A C 1
ATOM 4937 O O . ASP A 1 584 ? 20.215 -55.526 19.049 1.00 80.62 584 ASP A O 1
ATOM 4941 N N . GLU A 1 585 ? 19.579 -53.609 18.091 1.00 84.75 585 GLU A N 1
ATOM 4942 C CA . GLU A 1 585 ? 18.287 -54.110 17.602 1.00 84.75 585 GLU A CA 1
ATOM 4943 C C . GLU A 1 585 ? 18.101 -53.864 16.098 1.00 84.75 585 GLU A C 1
ATOM 4945 O O . GLU A 1 585 ? 18.465 -52.808 15.569 1.00 84.75 585 GLU A O 1
ATOM 4950 N N . ILE A 1 586 ? 17.449 -54.818 15.421 1.00 83.44 586 ILE A N 1
ATOM 4951 C CA . ILE A 1 586 ? 16.948 -54.633 14.055 1.00 83.44 586 ILE A CA 1
ATOM 4952 C C . ILE A 1 586 ? 15.782 -53.648 14.102 1.00 83.44 586 ILE A C 1
ATOM 4954 O O . ILE A 1 586 ? 14.808 -53.842 14.832 1.00 83.44 586 ILE A O 1
ATOM 4958 N N . VAL A 1 587 ? 15.848 -52.604 13.279 1.00 88.88 587 VAL A N 1
ATOM 4959 C CA . VAL A 1 587 ? 14.833 -51.548 13.261 1.00 88.88 587 VAL A CA 1
ATOM 4960 C C . VAL A 1 587 ? 14.146 -51.407 11.923 1.00 88.88 587 VAL A C 1
ATOM 4962 O O . VAL A 1 587 ? 14.702 -51.676 10.861 1.00 88.88 587 VAL A O 1
ATOM 4965 N N . THR A 1 588 ? 12.915 -50.905 11.972 1.00 87.25 588 THR A N 1
ATOM 4966 C CA . THR A 1 588 ? 12.187 -50.470 10.782 1.00 87.25 588 THR A CA 1
ATOM 4967 C C . THR A 1 588 ? 12.234 -48.952 10.641 1.00 87.25 588 THR A C 1
ATOM 4969 O 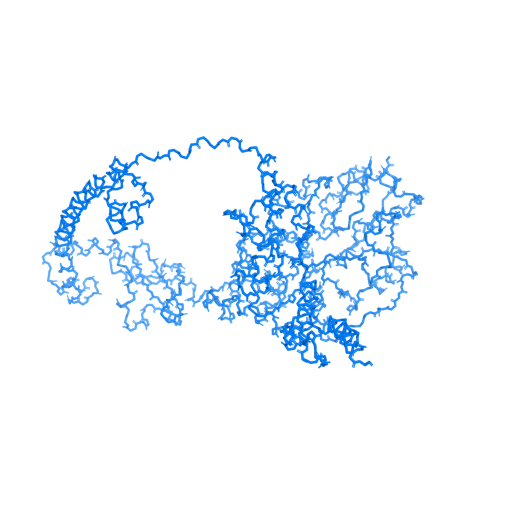O . THR A 1 588 ? 12.339 -48.203 11.616 1.00 87.25 588 THR A O 1
ATOM 4972 N N . LYS A 1 589 ? 12.051 -48.475 9.409 1.00 84.94 589 LYS A N 1
ATOM 4973 C CA . LYS A 1 589 ? 11.916 -47.049 9.084 1.00 84.94 589 LYS A CA 1
ATOM 4974 C C . LYS A 1 589 ? 10.902 -46.322 9.977 1.00 84.94 589 LYS A C 1
ATOM 4976 O O . LYS A 1 589 ? 11.160 -45.206 10.427 1.00 84.94 589 LYS A O 1
ATOM 4981 N N . ASN A 1 590 ? 9.758 -46.951 10.253 1.00 83.50 590 ASN A N 1
ATOM 4982 C CA . ASN A 1 590 ? 8.719 -46.353 11.088 1.00 83.50 590 ASN A CA 1
ATOM 4983 C C . ASN A 1 590 ? 9.189 -46.191 12.537 1.00 83.50 590 ASN A C 1
ATOM 4985 O O . ASN A 1 590 ? 9.030 -45.101 13.078 1.00 83.50 590 ASN A O 1
ATOM 4989 N N . MET A 1 591 ? 9.856 -47.193 13.124 1.00 82.56 591 MET A N 1
ATOM 4990 C CA . MET A 1 591 ? 10.396 -47.109 14.492 1.00 82.56 591 MET A CA 1
ATOM 4991 C C . MET A 1 591 ? 11.337 -45.909 14.666 1.00 82.56 591 MET A C 1
ATOM 4993 O O . MET A 1 591 ? 11.207 -45.145 15.626 1.00 82.56 591 MET A O 1
ATOM 4997 N N . VAL A 1 592 ? 12.215 -45.670 13.686 1.00 84.88 592 VAL A N 1
ATOM 4998 C CA . VAL A 1 592 ? 13.134 -44.519 13.683 1.00 84.88 592 VAL A CA 1
ATOM 4999 C C . VAL A 1 592 ? 12.376 -43.191 13.574 1.00 84.88 592 VAL A C 1
ATOM 5001 O O . VAL A 1 592 ? 12.681 -42.239 14.294 1.00 84.88 592 VAL A O 1
ATOM 5004 N N . ILE A 1 593 ? 11.346 -43.114 12.722 1.00 83.81 593 ILE A N 1
ATOM 5005 C CA . ILE A 1 593 ? 10.502 -41.916 12.560 1.00 83.81 593 ILE A CA 1
ATOM 5006 C C . ILE A 1 593 ? 9.765 -41.563 13.858 1.00 83.81 593 ILE A C 1
ATOM 5008 O O . ILE A 1 593 ? 9.652 -40.377 14.198 1.00 83.81 593 ILE A O 1
ATOM 5012 N N . GLU A 1 594 ? 9.251 -42.564 14.575 1.00 83.00 594 GLU A N 1
ATOM 5013 C CA . GLU A 1 594 ? 8.549 -42.358 15.841 1.00 83.00 594 GLU A CA 1
ATOM 5014 C C . GLU A 1 594 ? 9.505 -41.891 16.937 1.00 83.00 594 GLU A C 1
ATOM 5016 O O . GLU A 1 594 ? 9.269 -40.853 17.558 1.00 83.00 594 GLU A O 1
ATOM 5021 N N . ALA A 1 595 ? 10.622 -42.598 17.124 1.00 81.25 595 ALA A N 1
ATOM 5022 C CA . ALA A 1 595 ? 11.605 -42.284 18.156 1.00 81.25 595 ALA A CA 1
ATOM 5023 C C . ALA A 1 595 ? 12.303 -40.932 17.919 1.00 81.25 595 ALA A C 1
ATOM 5025 O O . ALA A 1 595 ? 12.545 -40.178 18.862 1.00 81.25 595 ALA A O 1
ATOM 5026 N N . ALA A 1 596 ? 12.543 -40.556 16.659 1.00 82.56 596 ALA A N 1
ATOM 5027 C CA . ALA A 1 596 ? 13.054 -39.236 16.299 1.00 82.56 596 ALA A CA 1
ATOM 5028 C C . ALA A 1 596 ? 11.959 -38.147 16.255 1.00 82.56 596 ALA A C 1
ATOM 5030 O O . ALA A 1 596 ? 12.251 -36.992 15.937 1.00 82.56 596 ALA A O 1
ATOM 5031 N N . ASN A 1 597 ? 10.704 -38.452 16.605 1.00 80.94 597 ASN A N 1
ATOM 5032 C CA . ASN A 1 597 ? 9.565 -37.527 16.613 1.00 80.94 597 ASN A CA 1
ATOM 5033 C C . ASN A 1 597 ? 9.426 -36.728 15.294 1.00 80.94 597 ASN A C 1
ATOM 5035 O O . ASN A 1 597 ? 9.386 -35.493 15.293 1.00 80.94 597 ASN A O 1
ATOM 5039 N N . LEU A 1 598 ? 9.433 -37.431 14.153 1.00 80.19 598 LEU A N 1
ATOM 5040 C CA . LEU A 1 598 ? 9.410 -36.840 12.803 1.00 80.19 598 LEU A CA 1
ATOM 5041 C C . LEU A 1 598 ? 8.035 -36.922 12.108 1.00 80.19 598 LEU A C 1
ATOM 5043 O O . LEU A 1 598 ? 7.876 -36.361 11.021 1.00 80.19 598 LEU A O 1
ATOM 5047 N N . LYS A 1 599 ? 7.020 -37.541 12.737 1.00 76.06 599 LYS A N 1
ATOM 5048 C CA . LYS A 1 599 ? 5.673 -37.764 12.159 1.00 76.06 599 LYS A CA 1
ATOM 5049 C C . LYS A 1 599 ? 5.022 -36.490 11.604 1.00 76.06 599 LYS A C 1
ATOM 5051 O O . LYS A 1 599 ? 4.600 -36.456 10.450 1.00 76.06 599 LYS A O 1
ATOM 5056 N N . ASN A 1 600 ? 4.988 -35.418 12.400 1.00 68.75 600 ASN A N 1
ATOM 5057 C CA . ASN A 1 600 ? 4.366 -34.150 11.995 1.00 68.75 600 ASN A CA 1
ATOM 5058 C C . ASN A 1 600 ? 5.110 -33.470 10.840 1.00 68.75 600 ASN A C 1
ATOM 5060 O O . ASN A 1 600 ? 4.495 -32.785 10.029 1.00 68.75 600 ASN A O 1
ATOM 5064 N N . TYR A 1 601 ? 6.425 -33.666 10.740 1.00 67.94 601 TYR A N 1
ATOM 5065 C CA . TYR A 1 601 ? 7.225 -33.058 9.681 1.00 67.94 601 TYR A CA 1
ATOM 5066 C C . TYR A 1 601 ? 7.003 -33.744 8.329 1.00 67.94 601 TYR A C 1
ATOM 5068 O O . TYR A 1 601 ? 6.790 -33.066 7.325 1.00 67.94 601 TYR A O 1
ATOM 5076 N N . ILE A 1 602 ? 6.976 -35.079 8.329 1.00 68.81 602 ILE A N 1
ATOM 5077 C CA . ILE A 1 602 ? 6.720 -35.904 7.139 1.00 68.81 602 ILE A CA 1
ATOM 5078 C C . ILE A 1 602 ? 5.341 -35.595 6.536 1.00 68.81 602 ILE A C 1
ATOM 5080 O O . ILE A 1 602 ? 5.176 -35.656 5.322 1.00 68.81 602 ILE A O 1
ATOM 5084 N N . ARG A 1 603 ? 4.363 -35.209 7.366 1.00 66.12 603 ARG A N 1
ATOM 5085 C CA . ARG A 1 603 ? 2.998 -34.880 6.930 1.00 66.12 603 ARG A CA 1
ATOM 5086 C C . ARG A 1 603 ? 2.870 -33.527 6.212 1.00 66.12 603 ARG A C 1
ATOM 5088 O O . ARG A 1 603 ? 1.947 -33.363 5.426 1.00 66.12 603 ARG A O 1
ATOM 5095 N N . ILE A 1 604 ? 3.742 -32.554 6.493 1.00 59.47 604 ILE A N 1
ATOM 5096 C CA . ILE A 1 604 ? 3.532 -31.142 6.104 1.00 59.47 604 ILE A CA 1
ATOM 5097 C C . ILE A 1 604 ? 4.315 -30.736 4.843 1.00 59.47 604 ILE A C 1
ATOM 5099 O O . ILE A 1 604 ? 3.925 -29.783 4.175 1.00 59.47 604 ILE A O 1
ATOM 5103 N N . ASN A 1 605 ? 5.423 -31.407 4.506 1.00 60.53 605 ASN A N 1
ATOM 5104 C CA . ASN A 1 605 ? 6.354 -30.920 3.481 1.00 60.53 605 ASN A CA 1
ATOM 5105 C C . ASN A 1 605 ? 6.672 -31.999 2.430 1.00 60.53 605 ASN A C 1
ATOM 5107 O O . ASN A 1 605 ? 7.560 -32.821 2.645 1.00 60.53 605 ASN A O 1
ATOM 5111 N N . ILE A 1 606 ? 5.924 -31.998 1.318 1.00 62.47 606 ILE A N 1
ATOM 5112 C CA . ILE A 1 606 ? 5.906 -33.076 0.311 1.00 62.47 606 ILE A CA 1
ATOM 5113 C C . ILE A 1 606 ? 7.253 -33.211 -0.425 1.00 62.47 606 ILE A C 1
ATOM 5115 O O . ILE A 1 606 ? 7.777 -34.315 -0.498 1.00 62.47 606 ILE A O 1
ATOM 5119 N N . GLU A 1 607 ? 7.884 -32.118 -0.866 1.00 61.41 607 GLU A N 1
ATOM 5120 C CA . GLU A 1 607 ? 9.172 -32.177 -1.592 1.00 61.41 607 GLU A CA 1
ATOM 5121 C C . GLU A 1 607 ? 10.361 -32.597 -0.711 1.00 61.41 607 GLU A C 1
ATOM 5123 O O . GLU A 1 607 ? 11.259 -33.315 -1.145 1.00 61.41 607 GLU A O 1
ATOM 5128 N N . LYS A 1 608 ? 10.398 -32.160 0.555 1.00 61.59 608 LYS A N 1
ATOM 5129 C CA . LYS A 1 608 ? 11.503 -32.502 1.475 1.00 61.59 608 LYS A CA 1
ATOM 5130 C C . LYS A 1 608 ? 11.333 -33.866 2.146 1.00 61.59 608 LYS A C 1
ATOM 5132 O O . LYS A 1 608 ? 12.261 -34.354 2.793 1.00 61.59 608 LYS A O 1
ATOM 5137 N N . ARG A 1 609 ? 10.157 -34.481 1.996 1.00 75.38 609 ARG A N 1
ATOM 5138 C CA . ARG A 1 609 ? 9.819 -35.796 2.542 1.00 75.38 609 ARG A CA 1
ATOM 5139 C C . ARG A 1 609 ? 10.653 -36.895 1.896 1.00 75.38 609 ARG A C 1
ATOM 5141 O O . ARG A 1 609 ? 11.208 -37.709 2.622 1.00 75.38 609 ARG A O 1
ATOM 5148 N N . GLU A 1 610 ? 10.773 -36.906 0.573 1.00 75.62 610 GLU A N 1
ATOM 5149 C CA . GLU A 1 610 ? 11.435 -38.000 -0.150 1.00 75.62 610 GLU A CA 1
ATOM 5150 C C . GLU A 1 610 ? 12.915 -38.125 0.216 1.00 75.62 610 GLU A C 1
ATOM 5152 O O . GLU A 1 610 ? 13.371 -39.209 0.567 1.00 75.62 610 GLU A O 1
ATOM 5157 N N . LYS A 1 611 ? 13.645 -37.003 0.261 1.00 79.56 611 LYS A N 1
ATOM 5158 C CA . LYS A 1 611 ? 15.066 -36.988 0.649 1.00 79.56 611 LYS A CA 1
ATOM 5159 C C . LYS A 1 611 ? 15.293 -37.485 2.077 1.00 79.56 611 LYS A C 1
ATOM 5161 O O . LYS A 1 611 ? 16.219 -38.252 2.321 1.00 79.56 611 LYS A O 1
ATOM 5166 N N . LEU A 1 612 ? 14.447 -37.064 3.020 1.00 81.06 612 LEU A N 1
ATOM 5167 C CA . LEU A 1 612 ? 14.553 -37.496 4.414 1.00 81.06 612 LEU A CA 1
ATOM 5168 C C . LEU A 1 612 ? 14.184 -38.974 4.580 1.00 81.06 612 LEU A C 1
ATOM 5170 O O . LEU A 1 612 ? 14.836 -39.681 5.342 1.00 81.06 612 LEU A O 1
ATOM 5174 N N . LEU A 1 613 ? 13.143 -39.438 3.885 1.00 82.75 613 LEU A N 1
ATOM 5175 C CA . LEU A 1 613 ? 12.729 -40.837 3.930 1.00 82.75 613 LEU A CA 1
ATOM 5176 C C . LEU A 1 613 ? 13.791 -41.755 3.326 1.00 82.75 613 LEU A C 1
ATOM 5178 O O . LEU A 1 613 ? 14.078 -42.775 3.943 1.00 82.75 613 LEU A O 1
ATOM 5182 N N . LYS A 1 614 ? 14.401 -41.351 2.206 1.00 84.69 614 LYS A N 1
ATOM 5183 C CA . LYS A 1 614 ? 15.523 -42.060 1.586 1.00 84.69 614 LYS A CA 1
ATOM 5184 C C . LYS A 1 614 ? 16.729 -42.129 2.526 1.00 84.69 614 LYS A C 1
ATOM 5186 O O . LYS A 1 614 ? 17.243 -43.205 2.778 1.00 84.69 614 LYS A O 1
ATOM 5191 N N . TYR A 1 615 ? 17.096 -41.012 3.160 1.00 85.94 615 TYR A N 1
ATOM 5192 C CA . TYR A 1 615 ? 18.170 -40.994 4.162 1.00 85.94 615 TYR A CA 1
ATOM 5193 C C . TYR A 1 615 ? 17.912 -41.947 5.346 1.00 85.94 615 TYR A C 1
ATOM 5195 O O . TYR A 1 615 ? 18.840 -42.586 5.836 1.00 85.94 615 TYR A O 1
ATOM 5203 N N . ILE A 1 616 ? 16.666 -42.045 5.828 1.00 85.75 616 ILE A N 1
ATOM 5204 C CA . ILE A 1 616 ? 16.312 -42.988 6.902 1.00 85.75 616 ILE A CA 1
ATOM 5205 C C . ILE A 1 616 ? 16.390 -44.435 6.398 1.00 85.75 616 ILE A C 1
ATOM 5207 O O . ILE A 1 616 ? 16.882 -45.288 7.126 1.00 85.75 616 ILE A O 1
ATOM 5211 N N . GLU A 1 617 ? 15.925 -44.717 5.179 1.00 87.06 617 GLU A N 1
ATOM 5212 C CA . GLU A 1 617 ? 16.009 -46.054 4.570 1.00 87.06 617 GLU A CA 1
ATOM 5213 C C . GLU A 1 617 ? 17.454 -46.516 4.390 1.00 87.06 617 GLU A C 1
ATOM 5215 O O . GLU A 1 617 ? 17.791 -47.625 4.808 1.00 87.06 617 GLU A O 1
ATOM 5220 N N . ASP A 1 618 ? 18.316 -45.650 3.858 1.00 87.38 618 ASP A N 1
ATOM 5221 C CA . ASP A 1 618 ? 19.739 -45.936 3.680 1.00 87.38 618 ASP A CA 1
ATOM 5222 C C . ASP A 1 618 ? 20.397 -46.256 5.035 1.00 87.38 618 ASP A C 1
ATOM 5224 O O . ASP A 1 618 ? 21.095 -47.260 5.177 1.00 87.38 618 ASP A O 1
ATOM 5228 N N . LEU A 1 619 ? 20.115 -45.457 6.074 1.00 86.25 619 LEU A N 1
ATOM 5229 C CA . LEU A 1 619 ? 20.649 -45.692 7.419 1.00 86.25 619 LEU A CA 1
ATOM 5230 C C . LEU A 1 619 ? 20.131 -46.976 8.072 1.00 86.25 619 LEU A C 1
ATOM 5232 O O . LEU A 1 619 ? 20.911 -47.677 8.711 1.00 86.25 619 LEU A O 1
ATOM 5236 N N . VAL A 1 620 ? 18.838 -47.280 7.939 1.00 86.88 620 VAL A N 1
ATOM 5237 C CA . VAL A 1 620 ? 18.245 -48.508 8.491 1.00 86.88 620 VAL A CA 1
ATOM 5238 C C . VAL A 1 620 ? 18.839 -49.738 7.811 1.00 86.88 620 VAL A C 1
ATOM 5240 O O . VAL A 1 620 ? 19.166 -50.706 8.489 1.00 86.88 620 VAL A O 1
ATOM 5243 N N . THR A 1 621 ? 19.044 -49.681 6.494 1.00 86.69 621 THR A N 1
ATOM 5244 C CA . THR A 1 621 ? 19.667 -50.769 5.728 1.00 86.69 621 THR A CA 1
ATOM 5245 C C . THR A 1 621 ? 21.105 -51.006 6.191 1.00 86.69 621 THR A C 1
ATOM 5247 O O . THR A 1 621 ? 21.468 -52.130 6.525 1.00 86.69 621 THR A O 1
ATOM 5250 N N . ILE A 1 622 ? 21.908 -49.940 6.301 1.00 85.38 622 ILE A N 1
ATOM 5251 C CA . ILE A 1 622 ? 23.295 -50.019 6.792 1.00 85.38 622 ILE A CA 1
ATOM 5252 C C . ILE A 1 622 ? 23.354 -50.558 8.227 1.00 85.38 622 ILE A C 1
ATOM 5254 O O . ILE A 1 622 ? 24.247 -51.336 8.554 1.00 85.38 622 ILE A O 1
ATOM 5258 N N . HIS A 1 623 ? 22.434 -50.132 9.093 1.00 85.31 623 HIS A N 1
ATOM 5259 C CA . HIS A 1 623 ? 22.382 -50.571 10.486 1.00 85.31 623 HIS A CA 1
ATOM 5260 C C . HIS A 1 623 ? 22.001 -52.045 10.611 1.00 85.31 623 HIS A C 1
ATOM 5262 O O . HIS A 1 623 ? 22.712 -52.796 11.268 1.00 85.31 623 HIS A O 1
ATOM 5268 N N . ASN A 1 624 ? 20.931 -52.472 9.937 1.00 87.12 624 ASN A N 1
ATOM 5269 C CA . ASN A 1 624 ? 20.442 -53.849 10.005 1.00 87.12 624 ASN A CA 1
ATOM 5270 C C . ASN A 1 624 ? 21.429 -54.850 9.381 1.00 87.12 624 ASN A C 1
ATOM 5272 O O . ASN A 1 624 ? 21.544 -55.965 9.875 1.00 87.12 624 ASN A O 1
ATOM 5276 N N . ASN A 1 625 ? 22.199 -54.437 8.369 1.00 83.25 625 ASN A N 1
ATOM 5277 C CA . ASN A 1 625 ? 23.266 -55.257 7.785 1.00 83.25 625 ASN A CA 1
ATOM 5278 C C . ASN A 1 625 ? 24.407 -55.586 8.765 1.00 83.25 625 ASN A C 1
ATOM 5280 O O . ASN A 1 625 ? 25.238 -56.419 8.440 1.00 83.25 625 ASN A O 1
ATOM 5284 N N . LYS A 1 626 ? 24.482 -54.949 9.943 1.00 79.00 626 LYS A N 1
ATOM 5285 C CA . LYS A 1 626 ? 25.442 -55.330 10.996 1.00 79.00 626 LYS A CA 1
ATOM 5286 C C . LYS A 1 626 ? 24.991 -56.544 11.819 1.00 79.00 626 LYS A C 1
ATOM 5288 O O . LYS A 1 626 ? 25.770 -57.028 12.634 1.00 79.00 626 LYS A O 1
ATOM 5293 N N . PHE A 1 627 ? 23.744 -56.984 11.645 1.00 73.19 627 PHE A N 1
ATOM 5294 C CA . PHE A 1 627 ? 23.124 -58.110 12.354 1.00 73.19 627 PHE A CA 1
ATOM 5295 C C . PHE A 1 627 ? 22.866 -59.323 11.444 1.00 73.19 627 PHE A C 1
ATOM 5297 O O . PHE A 1 627 ? 22.331 -60.327 11.914 1.00 73.19 627 PHE A O 1
ATOM 5304 N N . LEU A 1 628 ? 23.208 -59.202 10.157 1.00 59.12 628 LEU A N 1
ATOM 5305 C CA . LEU A 1 628 ? 23.258 -60.271 9.158 1.00 59.12 628 LEU A CA 1
ATOM 5306 C C . LEU A 1 628 ? 24.717 -60.689 8.981 1.00 59.12 628 LEU A C 1
ATOM 5308 O O . LEU A 1 628 ? 24.951 -61.907 8.827 1.00 59.12 628 LEU A O 1
#

InterPro domains:
  IPR009492 TniQ [PF06527] (4-157)
  IPR032750 Transposon Tn7 transposition protein TnsD, C-terminal [PF15978] (198-559)

Mean predicted aligned error: 18.9 Å

Radius of gyration: 36.71 Å; Cα contacts (8 Å, |Δi|>4): 711; chains: 1; bounding box: 78×92×100 Å

Nearest PDB structures (foldseek):
  8glu-assembly1_X  TM=8.672E-01  e=1.662E-11  Escherichia coli
  8glx-assembly1_X  TM=8.585E-01  e=6.162E-11  Escherichia coli
  8vct-assembly1_X  TM=8.626E-01  e=3.713E-10  Escherichia coli
  8v32-assembly1_J  TM=3.279E-01  e=2.011E-04  Peltigera membranacea

Foldseek 3Di:
DDPDFDDDDFLFALLQSLLVVCVVVVPPAQQVSCCVQQVGDDFDDRAANASLVSNLVVCCVVDVCSDPCNCCQGHHLLLLLQQLADLVLVVCRSPDNPPDDPPDSAFPPPLAFDFDFFQWDDLVQQVVCCVPPVFAGGRRLSRDRLQQADLVVLGGIDGDPDTPVCVRPDHRDGDDPVNRDDDPDDDDPVLSVVNSQLSVLSVVSSVVSDHYDDLVVQQQLLLLLCLVVVLNPDPVCSQLVVLVLLPVPDDQVSCVSRSQDDDRPPPPHCSVLSNDSVSSSNHGSSVSQSSQCSRQVGNCSSVPDDGGRDQQDQWQAADCFLLDPRHRHRDFRDWDWDQDPPPRFIWTWTADPQGWIFIDGGPDRHCVVDPPRVVRTPDNHDSLVVVLVVVVVDPDDLVVSCVSRVHDSVVSVVVVVVVVCVVVVVVVCVVVVVVLVVVLVVLLVVVLVVCVVCVPDALVRCCVVVVPSSVSCCVPPVPSCQVSGDDPPPPPDPPPPPLAVVLVVLQVLLVVCLVCVVVVCVVVVHDDFLAPQVSVVSSVDPDSPPCPPVSRVNSVVVSVVRGADPVNSLVVLLVCCCVPVVVPHQDDLVVSCVSSVPVVVCVPDPVVNVVVSVVSVVVSVVRNVVVD

Sequence (628 aa):
MIGYFPTPYEDELYYSIIARYHIHVGNLSRKHTNKELFGKKVNINLELPMGLAHLVSQINIFSKEFTKEYFINQHTVIPFVKPFKSEEWNEKIYKSDFKNLYIFLFSYSKYNVKNKKYLYYCAECLKEQLKSNGEGFWNRIHQIPGIFVCTRHKTPLLEYSLKISEMGFINYLIPTIEDIREPLRSYSEELMKYLIDLAEDVEYIIRMNYKSFSEEYYISKYVDLLGKKGFAYPIKKRREYLQKLIIEYYPTDFLELLDSFFKISDKFSWVPSLINIEENRSLHPIRHLLLMRLLSGSAKNYFEKENSFKPFGEGPWVCMNPFCKNYLKENIKNVNVRVNNSDRKIQGIIKCNCGFEYIIKEGEKSPFDIRDFHRRIVKRGRVWELNFNELLKQDLTLNKIAELANISRDTVIRIKNRGHLSSVQLKNKEGLMNKQKLKTEYYKEEFLKIRKENPEYSRSDLGKAYTKIYGWLLQYDKEWLIRNSPYLRSTGNREKIDYLERDKELLSKAKLIIDSWSEHEGNLKRLVRKSRTGIINLLDVKASYSLFSGKYPLTTKYINSNIETVEDFRHRRIKIVMDTKYKDEIVTKNMVIEAANLKNYIRINIEKREKLLKYIEDLVTIHNNKFL

Organism: NCBI:txid2115968